Protein AF-0000000080411186 (afdb_homodimer)

Structure (mmCIF, N/CA/C/O backbone):
data_AF-0000000080411186-model_v1
#
loop_
_entity.id
_entity.type
_entity.pdbx_description
1 polymer 'DUF4145 domain-containing protein'
#
loop_
_atom_site.group_PDB
_atom_site.id
_atom_site.type_symbol
_atom_site.label_atom_id
_atom_site.label_alt_id
_atom_site.label_comp_id
_atom_site.label_asym_id
_atom_site.label_entity_id
_atom_site.label_seq_id
_atom_site.pdbx_PDB_ins_code
_atom_site.Cartn_x
_atom_site.Cartn_y
_atom_site.Cartn_z
_atom_site.occupancy
_atom_site.B_iso_or_equiv
_atom_site.auth_seq_id
_atom_site.auth_comp_id
_atom_site.auth_asym_id
_atom_site.auth_atom_id
_atom_site.pdbx_PDB_model_num
ATOM 1 N N . MET A 1 1 ? 17.984 16.688 0.455 1 76.06 1 MET A N 1
ATOM 2 C CA . MET A 1 1 ? 16.859 16.516 -0.463 1 76.06 1 MET A CA 1
ATOM 3 C C . MET A 1 1 ? 17.328 15.875 -1.769 1 76.06 1 MET A C 1
ATOM 5 O O . MET A 1 1 ? 16.578 15.836 -2.742 1 76.06 1 MET A O 1
ATOM 9 N N . LYS A 1 2 ? 18.422 15.312 -1.71 1 75.81 2 LYS A N 1
ATOM 10 C CA . LYS A 1 2 ? 19.062 14.789 -2.916 1 75.81 2 LYS A CA 1
ATOM 11 C C . LYS A 1 2 ? 18.297 13.57 -3.441 1 75.81 2 LYS A C 1
ATOM 13 O O . LYS A 1 2 ? 18.203 13.367 -4.656 1 75.81 2 LYS A O 1
ATOM 18 N N . HIS A 1 3 ? 17.641 12.961 -2.607 1 84.31 3 HIS A N 1
ATOM 19 C CA . HIS A 1 3 ? 17.078 11.688 -3.033 1 84.31 3 HIS A CA 1
ATOM 20 C C . HIS A 1 3 ? 15.555 11.719 -3.029 1 84.31 3 HIS A C 1
ATOM 22 O O . HIS A 1 3 ? 14.906 10.703 -3.264 1 84.31 3 HIS A O 1
ATOM 28 N N . ALA A 1 4 ? 15.094 12.914 -2.812 1 92.44 4 ALA A N 1
ATOM 29 C CA . ALA A 1 4 ? 13.641 13.047 -2.754 1 92.44 4 ALA A CA 1
ATOM 30 C C . ALA A 1 4 ? 13.039 13.172 -4.152 1 92.44 4 ALA A C 1
ATOM 32 O O . ALA A 1 4 ? 13.672 13.734 -5.055 1 92.44 4 ALA A O 1
ATOM 33 N N . LEU A 1 5 ? 11.945 12.672 -4.367 1 96 5 LEU A N 1
ATOM 34 C CA . LEU A 1 5 ? 11.211 12.82 -5.617 1 96 5 LEU A CA 1
ATOM 35 C C . LEU A 1 5 ? 10.836 14.273 -5.867 1 96 5 LEU A C 1
ATOM 37 O O . LEU A 1 5 ? 10.688 15.055 -4.918 1 96 5 LEU A O 1
ATOM 41 N N . PRO A 1 6 ? 10.617 14.617 -7.137 1 95.62 6 PRO A N 1
ATOM 42 C CA . PRO A 1 6 ? 10.273 16 -7.457 1 95.62 6 PRO A CA 1
ATOM 43 C C . PRO A 1 6 ? 9 16.469 -6.762 1 95.62 6 PRO A C 1
ATOM 45 O O . PRO A 1 6 ? 8.938 17.594 -6.254 1 95.62 6 PRO A O 1
ATOM 48 N N . ASP A 1 7 ? 7.953 15.625 -6.711 1 97.88 7 ASP A N 1
ATOM 49 C CA . ASP A 1 7 ? 6.703 15.977 -6.043 1 97.88 7 ASP A CA 1
ATOM 50 C C . ASP A 1 7 ? 6.922 16.203 -4.551 1 97.88 7 ASP A C 1
ATOM 52 O O . ASP A 1 7 ? 6.344 17.125 -3.967 1 97.88 7 ASP A O 1
ATOM 56 N N . THR A 1 8 ? 7.793 15.375 -3.945 1 98.06 8 THR A N 1
ATOM 57 C CA . THR A 1 8 ? 8.094 15.523 -2.525 1 98.06 8 THR A CA 1
ATOM 58 C C . THR A 1 8 ? 8.867 16.812 -2.268 1 98.06 8 THR A C 1
ATOM 60 O O . THR A 1 8 ? 8.617 17.5 -1.281 1 98.06 8 THR A O 1
ATOM 63 N N . ARG A 1 9 ? 9.75 17.141 -3.125 1 97.81 9 ARG A N 1
ATOM 64 C CA . ARG A 1 9 ? 10.508 18.391 -3.012 1 97.81 9 ARG A CA 1
ATOM 65 C C . ARG A 1 9 ? 9.594 19.609 -3.111 1 97.81 9 ARG A C 1
ATOM 67 O O . ARG A 1 9 ? 9.789 20.594 -2.4 1 97.81 9 ARG A O 1
ATOM 74 N N . TRP A 1 10 ? 8.711 19.453 -4.027 1 98.56 10 TRP A N 1
ATOM 75 C CA . TRP A 1 10 ? 7.75 20.547 -4.168 1 98.56 10 TRP A CA 1
ATOM 76 C C . TRP A 1 10 ? 6.992 20.781 -2.863 1 98.56 10 TRP A C 1
ATOM 78 O O . TRP A 1 10 ? 6.852 21.906 -2.41 1 98.56 10 TRP A O 1
ATOM 88 N N . LEU A 1 11 ? 6.527 19.75 -2.189 1 98.75 11 LEU A N 1
ATOM 89 C CA . LEU A 1 11 ? 5.82 19.859 -0.918 1 98.75 11 LEU A CA 1
ATOM 90 C C . LEU A 1 11 ? 6.734 20.406 0.17 1 98.75 11 LEU A C 1
ATOM 92 O O . LEU A 1 11 ? 6.309 21.219 0.991 1 98.75 11 LEU A O 1
ATOM 96 N N . TYR A 1 12 ? 7.918 19.953 0.126 1 98.62 12 TYR A N 1
ATOM 97 C CA . TYR A 1 12 ? 8.93 20.422 1.058 1 98.62 12 TYR A CA 1
ATOM 98 C C . TYR A 1 12 ? 9.07 21.938 0.975 1 98.62 12 TYR A C 1
ATOM 100 O O . TYR A 1 12 ? 9.07 22.625 1.999 1 98.62 12 TYR A O 1
ATOM 108 N N . GLU A 1 13 ? 9.141 22.438 -0.205 1 98.19 13 GLU A N 1
ATOM 109 C CA . GLU A 1 13 ? 9.406 23.859 -0.446 1 98.19 13 GLU A CA 1
ATOM 110 C C . GLU A 1 13 ? 8.156 24.703 -0.242 1 98.19 13 GLU A C 1
ATOM 112 O O . GLU A 1 13 ? 8.227 25.812 0.274 1 98.19 13 GLU A O 1
ATOM 117 N N . GLN A 1 14 ? 7.031 24.125 -0.602 1 98.38 14 GLN A N 1
ATOM 118 C CA . GLN A 1 14 ? 5.84 24.953 -0.703 1 98.38 14 GLN A CA 1
ATOM 119 C C . GLN A 1 14 ? 4.969 24.828 0.542 1 98.38 14 GLN A C 1
ATOM 121 O O . GLN A 1 14 ? 4.227 25.75 0.888 1 98.38 14 GLN A O 1
ATOM 126 N N . LEU A 1 15 ? 5.086 23.719 1.249 1 98.56 15 LEU A N 1
ATOM 127 C CA . LEU A 1 15 ? 4.098 23.438 2.287 1 98.56 15 LEU A CA 1
ATOM 128 C C . LEU A 1 15 ? 4.742 23.469 3.67 1 98.56 15 LEU A C 1
ATOM 130 O O . LEU A 1 15 ? 4.156 24 4.617 1 98.56 15 LEU A O 1
ATOM 134 N N . LEU A 1 16 ? 5.938 22.922 3.824 1 98.44 16 LEU A N 1
ATOM 135 C CA . LEU A 1 16 ? 6.574 22.828 5.137 1 98.44 16 LEU A CA 1
ATOM 136 C C . LEU A 1 16 ? 7.148 24.172 5.555 1 98.44 16 LEU A C 1
ATOM 138 O O . LEU A 1 16 ? 7.711 24.906 4.73 1 98.44 16 LEU A O 1
ATOM 142 N N . ASN A 1 17 ? 6.984 24.469 6.758 1 97.69 17 ASN A N 1
ATOM 143 C CA . ASN A 1 17 ? 7.641 25.656 7.273 1 97.69 17 ASN A CA 1
ATOM 144 C C . ASN A 1 17 ? 9.109 25.391 7.605 1 97.69 17 ASN A C 1
ATOM 146 O O . ASN A 1 17 ? 9.586 24.266 7.453 1 97.69 17 ASN A O 1
ATOM 150 N N . HIS A 1 18 ? 9.766 26.375 8.078 1 96.69 18 HIS A N 1
ATOM 151 C CA . HIS A 1 18 ? 11.203 26.297 8.273 1 96.69 18 HIS A CA 1
ATOM 152 C C . HIS A 1 18 ? 11.562 25.266 9.328 1 96.69 18 HIS A C 1
ATOM 154 O O . HIS A 1 18 ? 12.531 24.516 9.164 1 96.69 18 HIS A O 1
ATOM 160 N N . GLY A 1 19 ? 10.906 25.234 10.445 1 95.81 19 GLY A N 1
ATOM 161 C CA . GLY A 1 19 ? 11.156 24.25 11.477 1 95.81 19 GLY A CA 1
ATOM 162 C C . GLY A 1 19 ? 10.984 22.812 10.992 1 95.81 19 GLY A C 1
ATOM 163 O O . GLY A 1 19 ? 11.797 21.938 11.305 1 95.81 19 GLY A O 1
ATOM 164 N N . GLN A 1 20 ? 9.961 22.641 10.227 1 97.12 20 GLN A N 1
ATOM 165 C CA . GLN A 1 20 ? 9.664 21.328 9.656 1 97.12 20 GLN A CA 1
ATOM 166 C C . GLN A 1 20 ? 10.734 20.922 8.641 1 97.12 20 GLN A C 1
ATOM 168 O O . GLN A 1 20 ? 11.18 19.766 8.641 1 97.12 20 GLN A O 1
ATOM 173 N N . GLN A 1 21 ? 11.133 21.859 7.855 1 97.44 21 GLN A N 1
ATOM 174 C CA . GLN A 1 21 ? 12.203 21.594 6.898 1 97.44 21 GLN A CA 1
ATOM 175 C C . GLN A 1 21 ? 13.492 21.219 7.613 1 97.44 21 GLN A C 1
ATOM 177 O O . GLN A 1 21 ? 14.195 20.297 7.195 1 97.44 21 GLN A O 1
ATOM 182 N N . THR A 1 22 ? 13.789 21.844 8.672 1 95.44 22 THR A N 1
ATOM 183 C CA . THR A 1 22 ? 15 21.562 9.445 1 95.44 22 THR A CA 1
ATOM 184 C C . THR A 1 22 ? 14.977 20.156 10 1 95.44 22 THR A C 1
ATOM 186 O O . THR A 1 22 ? 15.992 19.453 9.992 1 95.44 22 THR A O 1
ATOM 189 N N . ALA A 1 23 ? 13.836 19.781 10.492 1 94.56 23 ALA A N 1
ATOM 190 C CA . ALA A 1 23 ? 13.711 18.438 11.023 1 94.56 23 ALA A CA 1
ATOM 191 C C . ALA A 1 23 ? 14.008 17.391 9.953 1 94.56 23 ALA A C 1
ATOM 193 O O . ALA A 1 23 ? 14.68 16.391 10.219 1 94.56 23 ALA A O 1
ATOM 194 N N . VAL A 1 24 ? 13.484 17.594 8.742 1 95.88 24 VAL A N 1
ATOM 195 C CA . VAL A 1 24 ? 13.703 16.672 7.629 1 95.88 24 VAL A CA 1
ATOM 196 C C . VAL A 1 24 ? 15.18 16.688 7.246 1 95.88 24 VAL A C 1
ATOM 198 O O . VAL A 1 24 ? 15.781 15.617 7.055 1 95.88 24 VAL A O 1
ATOM 201 N N . ASP A 1 25 ? 15.773 17.844 7.191 1 94.69 25 ASP A N 1
ATOM 202 C CA . ASP A 1 25 ? 17.172 18 6.797 1 94.69 25 ASP A CA 1
ATOM 203 C C . ASP A 1 25 ? 18.109 17.344 7.82 1 94.69 25 ASP A C 1
ATOM 205 O O . ASP A 1 25 ? 19.094 16.703 7.449 1 94.69 25 ASP A O 1
ATOM 209 N N . ASP A 1 26 ? 17.828 17.516 9.062 1 92.38 26 ASP A N 1
ATOM 210 C CA . ASP A 1 26 ? 18.641 16.922 10.117 1 92.38 26 ASP A CA 1
ATOM 211 C C . ASP A 1 26 ? 18.609 15.398 10.055 1 92.38 26 ASP A C 1
ATOM 213 O O . ASP A 1 26 ? 19.625 14.742 10.25 1 92.38 26 ASP A O 1
ATOM 217 N N . PHE A 1 27 ? 17.391 14.891 9.82 1 91.94 27 PHE A N 1
ATOM 218 C CA . PHE A 1 27 ? 17.281 13.445 9.664 1 91.94 27 PHE A CA 1
ATOM 219 C C . PHE A 1 27 ? 18.125 12.953 8.5 1 91.94 27 PHE A C 1
ATOM 221 O O . PHE A 1 27 ? 18.875 11.984 8.648 1 91.94 27 PHE A O 1
ATOM 228 N N . ALA A 1 28 ? 18.016 13.609 7.383 1 89.19 28 ALA A N 1
ATOM 229 C CA . ALA A 1 28 ? 18.719 13.195 6.164 1 89.19 28 ALA A CA 1
ATOM 230 C C . ALA A 1 28 ? 20.219 13.266 6.336 1 89.19 28 ALA A C 1
ATOM 232 O O . ALA A 1 28 ? 20.953 12.406 5.836 1 89.19 28 ALA A O 1
ATOM 233 N N . ALA A 1 29 ? 20.656 14.188 7.062 1 86.5 29 ALA A N 1
ATOM 234 C CA . ALA A 1 29 ? 22.094 14.453 7.191 1 86.5 29 ALA A CA 1
ATOM 235 C C . ALA A 1 29 ? 22.719 13.547 8.25 1 86.5 29 ALA A C 1
ATOM 237 O O . ALA A 1 29 ? 23.859 13.094 8.094 1 86.5 29 ALA A O 1
ATOM 238 N N . LYS A 1 30 ? 22.047 13.195 9.25 1 82.19 30 LYS A N 1
ATOM 239 C CA . LYS A 1 30 ? 22.719 12.672 10.43 1 82.19 30 LYS A CA 1
ATOM 240 C C . LYS A 1 30 ? 22.281 11.242 10.734 1 82.19 30 LYS A C 1
ATOM 242 O O . LYS A 1 30 ? 23 10.5 11.406 1 82.19 30 LYS A O 1
ATOM 247 N N . CYS A 1 31 ? 21.109 10.844 10.242 1 80.19 31 CYS A N 1
ATOM 248 C CA . CYS A 1 31 ? 20.547 9.547 10.586 1 80.19 31 CYS A CA 1
ATOM 249 C C . CYS A 1 31 ? 21.453 8.414 10.141 1 80.19 31 CYS A C 1
ATOM 251 O O . CYS A 1 31 ? 21.672 7.449 10.875 1 80.19 31 CYS A O 1
ATOM 253 N N . PRO A 1 32 ? 21.984 8.453 9.016 1 68.88 32 PRO A N 1
ATOM 254 C CA . PRO A 1 32 ? 22.859 7.359 8.578 1 68.88 32 PRO A CA 1
ATOM 255 C C . PRO A 1 32 ? 24.031 7.121 9.523 1 68.88 32 PRO A C 1
ATOM 257 O O . PRO A 1 32 ? 24.531 6 9.617 1 68.88 32 PRO A O 1
ATOM 260 N N . MET A 1 33 ? 24.281 8.086 10.281 1 70.12 33 MET A N 1
ATOM 261 C CA . MET A 1 33 ? 25.484 8.023 11.109 1 70.12 33 MET A CA 1
ATOM 262 C C . MET A 1 33 ? 25.141 7.664 12.547 1 70.12 33 MET A C 1
ATOM 264 O O . MET A 1 33 ? 25.938 7.047 13.25 1 70.12 33 MET A O 1
ATOM 268 N N . HIS A 1 34 ? 24.125 8.016 13.016 1 73.25 34 HIS A N 1
ATOM 269 C CA . HIS A 1 34 ? 23.906 7.996 14.461 1 73.25 34 HIS A CA 1
ATOM 270 C C . HIS A 1 34 ? 22.672 7.164 14.82 1 73.25 34 HIS A C 1
ATOM 272 O O . HIS A 1 34 ? 22.391 6.949 16 1 73.25 34 HIS A O 1
ATOM 278 N N . GLY A 1 35 ? 22.094 6.66 13.969 1 81.94 35 GLY A N 1
ATOM 279 C CA . GLY A 1 35 ? 20.812 6.02 14.273 1 81.94 35 GLY A CA 1
ATOM 280 C C . GLY A 1 35 ? 19.641 6.961 14.156 1 81.94 35 GLY A C 1
ATOM 281 O O . GLY A 1 35 ? 19.797 8.18 14.258 1 81.94 35 GLY A O 1
ATOM 282 N N . GLN A 1 36 ? 18.453 6.543 14.094 1 88.25 36 GLN A N 1
ATOM 283 C CA . GLN A 1 36 ? 17.359 7.418 13.695 1 88.25 36 GLN A CA 1
ATOM 284 C C . GLN A 1 36 ? 16.547 7.871 14.906 1 88.25 36 GLN A C 1
ATOM 286 O O . GLN A 1 36 ? 15.773 8.828 14.82 1 88.25 36 GLN A O 1
ATOM 291 N N . ALA A 1 37 ? 16.766 7.344 16.078 1 88.38 37 ALA A N 1
ATOM 292 C CA . ALA A 1 37 ? 15.875 7.562 17.219 1 88.38 37 ALA A CA 1
ATOM 293 C C . ALA A 1 37 ? 15.812 9.039 17.594 1 88.38 37 ALA A C 1
ATOM 295 O O . ALA A 1 37 ? 14.727 9.594 17.781 1 88.38 37 ALA A O 1
ATOM 296 N N . GLU A 1 38 ? 16.953 9.664 17.719 1 88.19 38 GLU A N 1
ATOM 297 C CA . GLU A 1 38 ? 17 11.07 18.094 1 88.19 38 GLU A CA 1
ATOM 298 C C . GLU A 1 38 ? 16.297 11.945 17.078 1 88.19 38 GLU A C 1
ATOM 300 O O . GLU A 1 38 ? 15.625 12.922 17.438 1 88.19 38 GLU A O 1
ATOM 305 N N . PHE A 1 39 ? 16.391 11.586 15.828 1 90.25 39 PHE A N 1
ATOM 306 C CA . PHE A 1 39 ? 15.828 12.398 14.766 1 90.25 39 PHE A CA 1
ATOM 307 C C . PHE A 1 39 ? 14.32 12.188 14.656 1 90.25 39 PHE A C 1
ATOM 309 O O . PHE A 1 39 ? 13.578 13.117 14.352 1 90.25 39 PHE A O 1
ATOM 316 N N . VAL A 1 40 ? 13.93 11.023 15 1 92.88 40 VAL A N 1
ATOM 317 C CA . VAL A 1 40 ? 12.492 10.758 15.023 1 92.88 40 VAL A CA 1
ATOM 318 C C . VAL A 1 40 ? 11.852 11.508 16.188 1 92.88 40 VAL A C 1
ATOM 320 O O . VAL A 1 40 ? 10.727 12.008 16.062 1 92.88 40 VAL A O 1
ATOM 323 N N . ALA A 1 41 ? 12.57 11.641 17.266 1 92.62 41 ALA A N 1
ATOM 324 C CA . ALA A 1 41 ? 12.07 12.43 18.406 1 92.62 41 ALA A CA 1
ATOM 325 C C . ALA A 1 41 ? 11.852 13.883 18 1 92.62 41 ALA A C 1
ATOM 327 O O . ALA A 1 41 ? 10.859 14.5 18.391 1 92.62 41 ALA A O 1
ATOM 328 N N . GLN A 1 42 ? 12.758 14.406 17.281 1 93.12 42 GLN A N 1
ATOM 329 C CA . GLN A 1 42 ? 12.617 15.773 16.781 1 93.12 42 GLN A CA 1
ATOM 330 C C . GLN A 1 42 ? 11.422 15.898 15.852 1 93.12 42 GLN A C 1
ATOM 332 O O . GLN A 1 42 ? 10.719 16.906 15.867 1 93.12 42 GLN A O 1
ATOM 337 N N . LEU A 1 43 ? 11.203 14.883 15.039 1 95.62 43 LEU A N 1
ATOM 338 C CA . LEU A 1 43 ? 10.055 14.859 14.141 1 95.62 43 LEU A CA 1
ATOM 339 C C . LEU A 1 43 ? 8.75 14.922 14.93 1 95.62 43 LEU A C 1
ATOM 341 O O . LEU A 1 43 ? 7.797 15.578 14.508 1 95.62 43 LEU A O 1
ATOM 345 N N . TRP A 1 44 ? 8.727 14.234 16.062 1 96.94 44 TRP A N 1
ATOM 346 C CA . TRP A 1 44 ? 7.504 14.211 16.859 1 96.94 44 TRP A CA 1
ATOM 347 C C . TRP A 1 44 ? 7.23 15.57 17.484 1 96.94 44 TRP A C 1
ATOM 349 O O . TRP A 1 44 ? 6.078 15.984 17.594 1 96.94 44 TRP A O 1
ATOM 359 N N . GLU A 1 45 ? 8.273 16.297 17.844 1 96.69 45 GLU A N 1
ATOM 360 C CA . GLU A 1 45 ? 8.102 17.656 18.328 1 96.69 45 GLU A CA 1
ATOM 361 C C . GLU A 1 45 ? 7.496 18.547 17.25 1 96.69 45 GLU A C 1
ATOM 363 O O . GLU A 1 45 ? 6.578 19.328 17.531 1 96.69 45 GLU A O 1
ATOM 368 N N . THR A 1 46 ? 8.023 18.391 16.062 1 97.12 46 THR A N 1
ATOM 369 C CA . THR A 1 46 ? 7.52 19.141 14.922 1 97.12 46 THR A CA 1
ATOM 370 C C . THR A 1 46 ? 6.074 18.75 14.625 1 97.12 46 THR A C 1
ATOM 372 O O . THR A 1 46 ? 5.254 19.609 14.273 1 97.12 46 THR A O 1
ATOM 375 N N . ASP A 1 47 ? 5.797 17.484 14.703 1 97.88 47 ASP A N 1
ATOM 376 C CA . ASP A 1 47 ? 4.445 16.969 14.5 1 97.88 47 ASP A CA 1
ATOM 377 C C . ASP A 1 47 ? 3.479 17.562 15.523 1 97.88 47 ASP A C 1
ATOM 379 O O . ASP A 1 47 ? 2.357 17.953 15.18 1 97.88 47 ASP A O 1
ATOM 383 N N . ALA A 1 48 ? 3.887 17.719 16.734 1 97.75 48 ALA A N 1
ATOM 384 C CA . ALA A 1 48 ? 3.061 18.25 17.812 1 97.75 48 ALA A CA 1
ATOM 385 C C . ALA A 1 48 ? 2.699 19.719 17.547 1 97.75 48 ALA A C 1
ATOM 387 O O . ALA A 1 48 ? 1.596 20.156 17.875 1 97.75 48 ALA A O 1
ATOM 388 N N . GLU A 1 49 ? 3.572 20.391 16.953 1 97.62 49 GLU A N 1
ATOM 389 C CA . GLU A 1 49 ? 3.367 21.797 16.672 1 97.62 49 GLU A CA 1
ATOM 390 C C . GLU A 1 49 ? 2.266 22.016 15.641 1 97.62 49 GLU A C 1
ATOM 392 O O . GLU A 1 49 ? 1.663 23.078 15.578 1 97.62 49 GLU A O 1
ATOM 397 N N . ILE A 1 50 ? 2.029 21.016 14.797 1 97.31 50 ILE A N 1
ATOM 398 C CA . ILE A 1 50 ? 0.979 21.109 13.789 1 97.31 50 ILE A CA 1
ATOM 399 C C . ILE A 1 50 ? -0.386 21.172 14.469 1 97.31 50 ILE A C 1
ATOM 401 O O . ILE A 1 50 ? -1.297 21.859 13.992 1 97.31 50 ILE A O 1
ATOM 405 N N . GLY A 1 51 ? -0.498 20.531 15.57 1 96.25 51 GLY A N 1
ATOM 406 C CA . GLY A 1 51 ? -1.76 20.484 16.297 1 96.25 51 GLY A CA 1
ATOM 407 C C . GLY A 1 51 ? -2.605 19.266 15.938 1 96.25 51 GLY A C 1
ATOM 408 O O . GLY A 1 51 ? -2.234 18.484 15.07 1 96.25 51 GLY A O 1
ATOM 409 N N . GLY A 1 52 ? -3.68 19.062 16.703 1 96.31 52 GLY A N 1
ATOM 410 C CA . GLY A 1 52 ? -4.562 17.922 16.453 1 96.31 52 GLY A CA 1
ATOM 411 C C . GLY A 1 52 ? -3.932 16.594 16.812 1 96.31 52 GLY A C 1
ATOM 412 O O . GLY A 1 52 ? -2.959 16.547 17.562 1 96.31 52 GLY A O 1
ATOM 413 N N . ILE A 1 53 ? -4.512 15.57 16.297 1 96.56 53 ILE A N 1
ATOM 414 C CA . ILE A 1 53 ? -4.023 14.219 16.594 1 96.56 53 ILE A CA 1
ATOM 415 C C . ILE A 1 53 ? -3.027 13.789 15.516 1 96.56 53 ILE A C 1
ATOM 417 O O . ILE A 1 53 ? -3.348 13.805 14.32 1 96.56 53 ILE A O 1
ATOM 421 N N . GLY A 1 54 ? -1.857 13.547 15.898 1 97.06 54 GLY A N 1
ATOM 422 C CA . GLY A 1 54 ? -0.811 13.039 15.023 1 97.06 54 GLY A CA 1
ATOM 423 C C . GLY A 1 54 ? -0.031 11.891 15.633 1 97.06 54 GLY A C 1
ATOM 424 O O . GLY A 1 54 ? -0.398 11.375 16.688 1 97.06 54 GLY A O 1
ATOM 425 N N . GLY A 1 55 ? 0.945 11.438 14.93 1 96.94 55 GLY A N 1
ATOM 426 C CA . GLY A 1 55 ? 1.756 10.32 15.391 1 96.94 55 GLY A CA 1
ATOM 427 C C . GLY A 1 55 ? 2.396 10.57 16.734 1 96.94 55 GLY A C 1
ATOM 428 O O . GLY A 1 55 ? 2.637 9.625 17.5 1 96.94 55 GLY A O 1
ATOM 429 N N . TYR A 1 56 ? 2.621 11.805 17.031 1 96.81 56 TYR A N 1
ATOM 430 C CA . TYR A 1 56 ? 3.289 12.156 18.281 1 96.81 56 TYR A CA 1
ATOM 431 C C . TYR A 1 56 ? 2.455 11.742 19.484 1 96.81 56 TYR A C 1
ATOM 433 O O . TYR A 1 56 ? 2.998 11.469 20.562 1 96.81 56 TYR A O 1
ATOM 441 N N . LEU A 1 57 ? 1.154 11.633 19.328 1 96.12 57 LEU A N 1
ATOM 442 C CA . LEU A 1 57 ? 0.245 11.328 20.422 1 96.12 57 LEU A CA 1
ATOM 443 C C . LEU A 1 57 ? -0.132 9.852 20.422 1 96.12 57 LEU A C 1
ATOM 445 O O . LEU A 1 57 ? -0.783 9.375 21.359 1 96.12 57 LEU A O 1
ATOM 449 N N . LEU A 1 58 ? 0.233 9.164 19.391 1 95.94 58 LEU A N 1
ATOM 450 C CA . LEU A 1 58 ? -0.284 7.816 19.203 1 95.94 58 LEU A CA 1
ATOM 451 C C . LEU A 1 58 ? 0.742 6.777 19.641 1 95.94 58 LEU A C 1
ATOM 453 O O . LEU A 1 58 ? 1.943 6.953 19.422 1 95.94 58 LEU A O 1
ATOM 457 N N . PRO A 1 59 ? 0.229 5.648 20.25 1 94.19 59 PRO A N 1
ATOM 458 C CA . PRO A 1 59 ? 1.162 4.547 20.516 1 94.19 59 PRO A CA 1
ATOM 459 C C . PRO A 1 59 ? 1.819 4.023 19.234 1 94.19 59 PRO A C 1
ATOM 461 O O . PRO A 1 59 ? 1.162 3.91 18.203 1 94.19 59 PRO A O 1
ATOM 464 N N . LYS A 1 60 ? 3.09 3.707 19.312 1 93.19 60 LYS A N 1
ATOM 465 C CA . LYS A 1 60 ? 3.84 3.271 18.141 1 93.19 60 LYS A CA 1
ATOM 466 C C . LYS A 1 60 ? 3.648 1.78 17.891 1 93.19 60 LYS A C 1
ATOM 468 O O . LYS A 1 60 ? 3.873 1.3 16.781 1 93.19 60 LYS A O 1
ATOM 473 N N . ASN A 1 61 ? 3.256 1.086 18.938 1 87.62 61 ASN A N 1
ATOM 474 C CA . ASN A 1 61 ? 2.869 -0.311 18.766 1 87.62 61 ASN A CA 1
ATOM 475 C C . ASN A 1 61 ? 1.422 -0.441 18.297 1 87.62 61 ASN A C 1
ATOM 477 O O . ASN A 1 61 ? 0.494 -0.116 19.047 1 87.62 61 ASN A O 1
ATOM 481 N N . PRO A 1 62 ? 1.219 -0.936 17.125 1 83.62 62 PRO A N 1
ATOM 482 C CA . PRO A 1 62 ? -0.128 -0.959 16.562 1 83.62 62 PRO A CA 1
ATOM 483 C C . PRO A 1 62 ? -1.089 -1.85 17.344 1 83.62 62 PRO A C 1
ATOM 485 O O . PRO A 1 62 ? -2.309 -1.729 17.188 1 83.62 62 PRO A O 1
ATOM 488 N N . ILE A 1 63 ? -0.579 -2.715 18.094 1 81.31 63 ILE A N 1
ATOM 489 C CA . ILE A 1 63 ? -1.443 -3.57 18.906 1 81.31 63 ILE A CA 1
ATOM 490 C C . ILE A 1 63 ? -2.209 -2.721 19.922 1 81.31 63 ILE A C 1
ATOM 492 O O . ILE A 1 63 ? -3.357 -3.023 20.25 1 81.31 63 ILE A O 1
ATOM 496 N N . GLN A 1 64 ? -1.572 -1.611 20.375 1 86.25 64 GLN A N 1
ATOM 497 C CA . GLN A 1 64 ? -2.244 -0.644 21.234 1 86.25 64 GLN A CA 1
ATOM 498 C C . GLN A 1 64 ? -3.084 0.331 20.406 1 86.25 64 GLN A C 1
ATOM 500 O O . GLN A 1 64 ? -2.574 1.341 19.922 1 86.25 64 GLN A O 1
ATOM 505 N N . ASN A 1 65 ? -4.32 0.077 20.312 1 82.56 65 ASN A N 1
ATOM 506 C CA . ASN A 1 65 ? -5.223 0.849 19.453 1 82.56 65 ASN A CA 1
ATOM 507 C C . ASN A 1 65 ? -6.121 1.767 20.281 1 82.56 65 ASN A C 1
ATOM 509 O O . ASN A 1 65 ? -7.098 1.312 20.875 1 82.56 65 ASN A O 1
ATOM 513 N N . PRO A 1 66 ? -5.84 3.037 20.234 1 85.94 66 PRO A N 1
ATOM 514 C CA . PRO A 1 66 ? -6.66 3.961 21.031 1 85.94 66 PRO A CA 1
ATOM 515 C C . PRO A 1 66 ? -8.008 4.258 20.375 1 85.94 66 PRO A C 1
ATOM 517 O O . PRO A 1 66 ? -8.883 4.859 21 1 85.94 66 PRO A O 1
ATOM 520 N N . PHE A 1 67 ? -8.164 3.766 19.094 1 86.75 67 PHE A N 1
ATOM 521 C CA . PHE A 1 67 ? -9.398 4.027 18.359 1 86.75 67 PHE A CA 1
ATOM 522 C C . PHE A 1 67 ? -10.062 2.723 17.938 1 86.75 67 PHE A C 1
ATOM 524 O O . PHE A 1 67 ? -9.953 2.318 16.781 1 86.75 67 PHE A O 1
ATOM 531 N N . PRO A 1 68 ? -10.781 2.156 18.812 1 78.5 68 PRO A N 1
ATOM 532 C CA . PRO A 1 68 ? -11.312 0.828 18.5 1 78.5 68 PRO A CA 1
ATOM 533 C C . PRO A 1 68 ? -12.359 0.854 17.391 1 78.5 68 PRO A C 1
ATOM 535 O O . PRO A 1 68 ? -12.625 -0.172 16.75 1 78.5 68 PRO A O 1
ATOM 538 N N . GLY A 1 69 ? -12.984 2.082 17.125 1 80.19 69 GLY A N 1
ATOM 539 C CA . GLY A 1 69 ? -13.961 2.16 16.047 1 80.19 69 GLY A CA 1
ATOM 540 C C . GLY A 1 69 ? -14.391 3.58 15.734 1 80.19 69 GLY A C 1
ATOM 541 O O . GLY A 1 69 ? -13.797 4.539 16.234 1 80.19 69 GLY A O 1
ATOM 542 N N . GLY A 1 70 ? -15.289 3.646 14.617 1 83.31 70 GLY A N 1
ATOM 543 C CA . GLY A 1 70 ? -15.883 4.934 14.289 1 83.31 70 GLY A CA 1
ATOM 544 C C . GLY A 1 70 ? -15.008 5.781 13.383 1 83.31 70 GLY A C 1
ATOM 545 O O . GLY A 1 70 ? -14.078 5.273 12.758 1 83.31 70 GLY A O 1
ATOM 546 N N . MET A 1 71 ? -15.344 7.023 13.266 1 87.25 71 MET A N 1
ATOM 547 C CA . MET A 1 71 ? -14.695 7.977 12.367 1 87.25 71 MET A CA 1
ATOM 548 C C . MET A 1 71 ? -13.25 8.211 12.766 1 87.25 71 MET A C 1
ATOM 550 O O . MET A 1 71 ? -12.367 8.328 11.914 1 87.25 71 MET A O 1
ATOM 554 N N . GLU A 1 72 ? -12.992 8.242 14.078 1 90.62 72 GLU A N 1
ATOM 555 C CA . GLU A 1 72 ? -11.641 8.516 14.57 1 90.62 72 GLU A CA 1
ATOM 556 C C . GLU A 1 72 ? -10.672 7.414 14.148 1 90.62 72 GLU A C 1
ATOM 558 O O . GLU A 1 72 ? -9.508 7.688 13.852 1 90.62 72 GLU A O 1
ATOM 563 N N . ARG A 1 73 ? -11.156 6.211 14.141 1 90.19 73 ARG A N 1
ATOM 564 C CA . ARG A 1 73 ? -10.312 5.102 13.711 1 90.19 73 ARG A CA 1
ATOM 565 C C . ARG A 1 73 ? -9.883 5.273 12.258 1 90.19 73 ARG A C 1
ATOM 567 O O . ARG A 1 73 ? -8.711 5.109 11.922 1 90.19 73 ARG A O 1
ATOM 574 N N . THR A 1 74 ? -10.875 5.629 11.438 1 90.44 74 THR A N 1
ATOM 575 C CA . THR A 1 74 ? -10.609 5.809 10.016 1 90.44 74 THR A CA 1
ATOM 576 C C . THR A 1 74 ? -9.648 6.973 9.789 1 90.44 74 THR A C 1
ATOM 578 O O . THR A 1 74 ? -8.797 6.922 8.891 1 90.44 74 THR A O 1
ATOM 581 N N . LEU A 1 75 ? -9.727 7.945 10.617 1 94.19 75 LEU A N 1
ATOM 582 C CA . LEU A 1 75 ? -8.945 9.164 10.453 1 94.19 75 LEU A CA 1
ATOM 583 C C . LEU A 1 75 ? -7.523 8.977 10.961 1 94.19 75 LEU A C 1
ATOM 585 O O . LEU A 1 75 ? -6.57 9.469 10.352 1 94.19 75 LEU A O 1
ATOM 589 N N . TYR A 1 76 ? -7.391 8.203 12.109 1 94.62 76 TYR A N 1
ATOM 590 C CA . TYR A 1 76 ? -6.129 8.383 12.828 1 94.62 76 TYR A CA 1
ATOM 591 C C . TYR A 1 76 ? -5.363 7.07 12.914 1 94.62 76 TYR A C 1
ATOM 593 O O . TYR A 1 76 ? -4.164 7.062 13.195 1 94.62 76 TYR A O 1
ATOM 601 N N . ARG A 1 77 ? -6.02 5.949 12.664 1 93.44 77 ARG A N 1
ATOM 602 C CA . ARG A 1 77 ? -5.309 4.676 12.672 1 93.44 77 ARG A CA 1
ATOM 603 C C . ARG A 1 77 ? -4.211 4.656 11.609 1 93.44 77 ARG A C 1
ATOM 605 O O . ARG A 1 77 ? -3.115 4.145 11.852 1 93.44 77 ARG A O 1
ATOM 612 N N . PRO A 1 78 ? -4.488 5.203 10.398 1 95.44 78 PRO A N 1
ATOM 613 C CA . PRO A 1 78 ? -3.396 5.27 9.422 1 95.44 78 PRO A CA 1
ATOM 614 C C . PRO A 1 78 ? -2.18 6.027 9.953 1 95.44 78 PRO A C 1
ATOM 616 O O . PRO A 1 78 ? -1.041 5.641 9.68 1 95.44 78 PRO A O 1
ATOM 619 N N . LEU A 1 79 ? -2.41 7.066 10.703 1 96.81 79 LEU A N 1
ATOM 620 C CA . LEU A 1 79 ? -1.301 7.828 11.266 1 96.81 79 LEU A CA 1
ATOM 621 C C . LEU A 1 79 ? -0.54 7 12.297 1 96.81 79 LEU A C 1
ATOM 623 O O . LEU A 1 79 ? 0.679 7.137 12.43 1 96.81 79 LEU A O 1
ATOM 627 N N . GLN A 1 80 ? -1.248 6.168 13.031 1 94.75 80 GLN A N 1
ATOM 628 C CA . GLN A 1 80 ? -0.565 5.281 13.969 1 94.75 80 GLN A CA 1
ATOM 629 C C . GLN A 1 80 ? 0.363 4.316 13.234 1 94.75 80 GLN A C 1
ATOM 631 O O . GLN A 1 80 ? 1.485 4.07 13.68 1 94.75 80 GLN A O 1
ATOM 636 N N . TYR A 1 81 ? -0.128 3.791 12.156 1 94.44 81 TYR A N 1
ATOM 637 C CA . TYR A 1 81 ? 0.697 2.875 11.375 1 94.44 81 TYR A CA 1
ATOM 638 C C . TYR A 1 81 ? 1.906 3.596 10.789 1 94.44 81 TYR A C 1
ATOM 640 O O . TYR A 1 81 ? 3.014 3.055 10.789 1 94.44 81 TYR A O 1
ATOM 648 N N . ALA A 1 82 ? 1.698 4.762 10.312 1 97.12 82 ALA A N 1
ATOM 649 C CA . ALA A 1 82 ? 2.822 5.555 9.82 1 97.12 82 ALA A CA 1
ATOM 650 C C . ALA A 1 82 ? 3.844 5.809 10.922 1 97.12 82 ALA A C 1
ATOM 652 O O . ALA A 1 82 ? 5.051 5.699 10.703 1 97.12 82 ALA A O 1
ATOM 653 N N . ALA A 1 83 ? 3.309 6.141 12.094 1 97.06 83 ALA A N 1
ATOM 654 C CA . ALA A 1 83 ? 4.172 6.402 13.242 1 97.06 83 ALA A CA 1
ATOM 655 C C . ALA A 1 83 ? 4.973 5.16 13.625 1 97.06 83 ALA A C 1
ATOM 657 O O . ALA A 1 83 ? 6.148 5.254 13.984 1 97.06 83 ALA A O 1
ATOM 658 N N . SER A 1 84 ? 4.316 4.055 13.562 1 94.69 84 SER A N 1
ATOM 659 C CA . SER A 1 84 ? 4.984 2.791 13.852 1 94.69 84 SER A CA 1
ATOM 660 C C . SER A 1 84 ? 6.148 2.551 12.898 1 94.69 84 SER A C 1
ATOM 662 O O . SER A 1 84 ? 7.238 2.156 13.32 1 94.69 84 SER A O 1
ATOM 664 N N . GLU A 1 85 ? 5.949 2.803 11.633 1 95.38 85 GLU A N 1
ATOM 665 C CA . GLU A 1 85 ? 6.988 2.619 10.625 1 95.38 85 GLU A CA 1
ATOM 666 C C . GLU A 1 85 ? 8.109 3.645 10.789 1 95.38 85 GLU A C 1
ATOM 668 O O . GLU A 1 85 ? 9.281 3.336 10.562 1 95.38 85 GLU A O 1
ATOM 673 N N . LEU A 1 86 ? 7.75 4.832 11.18 1 96.38 86 LEU A N 1
ATOM 674 C CA . LEU A 1 86 ? 8.734 5.883 11.406 1 96.38 86 LEU A CA 1
ATOM 675 C C . LEU A 1 86 ? 9.68 5.504 12.547 1 96.38 86 LEU A C 1
ATOM 677 O O . LEU A 1 86 ? 10.883 5.77 12.484 1 96.38 86 LEU A O 1
ATOM 681 N N . GLU A 1 87 ? 9.164 4.863 13.539 1 94.38 87 GLU A N 1
ATOM 682 C CA . GLU A 1 87 ? 9.945 4.48 14.703 1 94.38 87 GLU A CA 1
ATOM 683 C C . GLU A 1 87 ? 10.789 3.24 14.422 1 94.38 87 GLU A C 1
ATOM 685 O O . GLU A 1 87 ? 11.867 3.072 14.992 1 94.38 87 GLU A O 1
ATOM 690 N N . ARG A 1 88 ? 10.289 2.416 13.625 1 91.62 88 ARG A N 1
ATOM 691 C CA . ARG A 1 88 ? 10.953 1.145 13.359 1 91.62 88 ARG A CA 1
ATOM 692 C C . ARG A 1 88 ? 12.148 1.335 12.422 1 91.62 88 ARG A C 1
ATOM 694 O O . ARG A 1 88 ? 13.289 1.104 12.82 1 91.62 88 ARG A O 1
ATOM 701 N N . ASP A 1 89 ? 11.945 1.71 11.227 1 91.38 89 ASP A N 1
ATOM 702 C CA . ASP A 1 89 ? 12.953 1.935 10.188 1 91.38 89 ASP A CA 1
ATOM 703 C C . ASP A 1 89 ? 12.391 2.785 9.055 1 91.38 89 ASP A C 1
ATOM 705 O O . ASP A 1 89 ? 11.781 2.258 8.125 1 91.38 89 ASP A O 1
ATOM 709 N N . VAL A 1 90 ? 12.766 4.027 9.078 1 93.56 90 VAL A N 1
ATOM 710 C CA . VAL A 1 90 ? 12.156 4.984 8.156 1 93.56 90 VAL A CA 1
ATOM 711 C C . VAL A 1 90 ? 12.5 4.609 6.719 1 93.56 90 VAL A C 1
ATOM 713 O O . VAL A 1 90 ? 11.641 4.645 5.836 1 93.56 90 VAL A O 1
ATOM 716 N N . ALA A 1 91 ? 13.727 4.281 6.5 1 89.69 91 ALA A N 1
ATOM 717 C CA . ALA A 1 91 ? 14.172 3.98 5.145 1 89.69 91 ALA A CA 1
ATOM 718 C C . ALA A 1 91 ? 13.469 2.744 4.594 1 89.69 91 ALA A C 1
ATOM 720 O O . ALA A 1 91 ? 13 2.746 3.453 1 89.69 91 ALA A O 1
ATOM 721 N N . HIS A 1 92 ? 13.344 1.765 5.406 1 88.69 92 HIS A N 1
ATOM 722 C CA . HIS A 1 92 ? 12.688 0.531 4.984 1 88.69 92 HIS A CA 1
ATOM 723 C C . HIS A 1 92 ? 11.18 0.729 4.84 1 88.69 92 HIS A C 1
ATOM 725 O O . HIS A 1 92 ? 10.562 0.164 3.938 1 88.69 92 HIS A O 1
ATOM 731 N N . GLY A 1 93 ? 10.633 1.515 5.703 1 92.81 93 GLY A N 1
ATOM 732 C CA . GLY A 1 93 ? 9.188 1.704 5.734 1 92.81 93 GLY A CA 1
ATOM 733 C C . GLY A 1 93 ? 8.727 2.895 4.914 1 92.81 93 GLY A C 1
ATOM 734 O O . GLY A 1 93 ? 7.566 3.301 5 1 92.81 93 GLY A O 1
ATOM 735 N N . ALA A 1 94 ? 9.609 3.451 4.094 1 95.06 94 ALA A N 1
ATOM 736 C CA . ALA A 1 94 ? 9.32 4.719 3.432 1 95.06 94 ALA A CA 1
ATOM 737 C C . ALA A 1 94 ? 8.031 4.633 2.617 1 95.06 94 ALA A C 1
ATOM 739 O O . ALA A 1 94 ? 7.156 5.488 2.736 1 95.06 94 ALA A O 1
ATOM 740 N N . ARG A 1 95 ? 7.895 3.619 1.859 1 95.19 95 ARG A N 1
ATOM 741 C CA . ARG A 1 95 ? 6.703 3.447 1.037 1 95.19 95 ARG A CA 1
ATOM 742 C C . ARG A 1 95 ? 5.453 3.336 1.904 1 95.19 95 ARG A C 1
ATOM 744 O O . ARG A 1 95 ? 4.41 3.902 1.574 1 95.19 95 ARG A O 1
ATOM 751 N N . TYR A 1 96 ? 5.59 2.664 2.994 1 95.38 96 TYR A N 1
ATOM 752 C CA . TYR A 1 96 ? 4.453 2.434 3.879 1 95.38 96 TYR A CA 1
ATOM 753 C C . TYR A 1 96 ? 4.031 3.725 4.574 1 95.38 96 TYR A C 1
ATOM 755 O O . TYR A 1 96 ? 2.84 3.986 4.738 1 95.38 96 TYR A O 1
ATOM 763 N N . ILE A 1 97 ? 5.004 4.426 4.914 1 97.75 97 ILE A N 1
ATOM 764 C CA . ILE A 1 97 ? 4.738 5.707 5.559 1 97.75 97 ILE A CA 1
ATOM 765 C C . ILE A 1 97 ? 3.965 6.613 4.602 1 97.75 97 ILE A C 1
ATOM 767 O O . ILE A 1 97 ? 2.953 7.207 4.98 1 97.75 97 ILE A O 1
ATOM 771 N N . VAL A 1 98 ? 4.43 6.672 3.352 1 98.5 98 VAL A N 1
ATOM 772 C CA . VAL A 1 98 ? 3.738 7.469 2.342 1 98.5 98 VAL A CA 1
ATOM 773 C C . VAL A 1 98 ? 2.314 6.953 2.16 1 98.5 98 VAL A C 1
ATOM 775 O O . VAL A 1 98 ? 1.367 7.738 2.074 1 98.5 98 VAL A O 1
ATOM 778 N N . GLN A 1 99 ? 2.156 5.707 2.115 1 97.62 99 GLN A N 1
ATOM 779 C CA . GLN A 1 99 ? 0.851 5.094 1.898 1 97.62 99 GLN A CA 1
ATOM 780 C C . GLN A 1 99 ? -0.099 5.398 3.053 1 97.62 99 GLN A C 1
ATOM 782 O O . GLN A 1 99 ? -1.242 5.805 2.832 1 97.62 99 GLN A O 1
ATOM 787 N N . TYR A 1 100 ? 0.366 5.207 4.27 1 97.56 100 TYR A N 1
ATOM 788 C CA . TYR A 1 100 ? -0.486 5.445 5.43 1 97.56 100 TYR A CA 1
ATOM 789 C C . TYR A 1 100 ? -0.833 6.922 5.559 1 97.56 100 TYR A C 1
ATOM 791 O O . TYR A 1 100 ? -1.952 7.273 5.938 1 97.56 100 TYR A O 1
ATOM 799 N N . ALA A 1 101 ? 0.116 7.766 5.262 1 98.56 101 ALA A N 1
ATOM 800 C CA . ALA A 1 101 ? -0.169 9.195 5.223 1 98.56 101 ALA A CA 1
ATOM 801 C C . ALA A 1 101 ? -1.269 9.508 4.215 1 98.56 101 ALA A C 1
ATOM 803 O O . ALA A 1 101 ? -2.166 10.312 4.492 1 98.56 101 ALA A O 1
ATOM 804 N N . GLY A 1 102 ? -1.177 8.844 3.082 1 98.5 102 GLY A N 1
ATOM 805 C CA . GLY A 1 102 ? -2.195 9.008 2.057 1 98.5 102 GLY A CA 1
ATOM 806 C C . GLY A 1 102 ? -3.557 8.492 2.48 1 98.5 102 GLY A C 1
ATOM 807 O O . GLY A 1 102 ? -4.582 9.094 2.156 1 98.5 102 GLY A O 1
ATOM 808 N N . MET A 1 103 ? -3.592 7.43 3.203 1 96.88 103 MET A N 1
ATOM 809 C CA . MET A 1 103 ? -4.848 6.883 3.707 1 96.88 103 MET A CA 1
ATOM 810 C C . MET A 1 103 ? -5.504 7.84 4.691 1 96.88 103 MET A C 1
ATOM 812 O O . MET A 1 103 ? -6.73 7.953 4.734 1 96.88 103 MET A O 1
ATOM 816 N N . HIS A 1 104 ? -4.715 8.461 5.52 1 97.62 104 HIS A N 1
ATOM 817 C CA . HIS A 1 104 ? -5.234 9.5 6.402 1 97.62 104 HIS A CA 1
ATOM 818 C C . HIS A 1 104 ? -5.898 10.617 5.609 1 97.62 104 HIS A C 1
ATOM 820 O O . HIS A 1 104 ? -7.035 11 5.898 1 97.62 104 HIS A O 1
ATOM 826 N N . LEU A 1 105 ? -5.219 11.078 4.547 1 98.38 105 LEU A N 1
ATOM 827 C CA . LEU A 1 105 ? -5.762 12.172 3.75 1 98.38 105 LEU A CA 1
ATOM 828 C C . LEU A 1 105 ? -7.027 11.734 3.016 1 98.38 105 LEU A C 1
ATOM 830 O O . LEU A 1 105 ? -7.949 12.531 2.828 1 98.38 105 LEU A O 1
ATOM 834 N N . GLU A 1 106 ? -6.992 10.5 2.582 1 97.12 106 GLU A N 1
ATOM 835 C CA . GLU A 1 106 ? -8.188 9.961 1.938 1 97.12 106 GLU A CA 1
ATOM 836 C C . GLU A 1 106 ? -9.391 10 2.879 1 97.12 106 GLU A C 1
ATOM 838 O O . GLU A 1 106 ? -10.477 10.414 2.482 1 97.12 106 GLU A O 1
ATOM 843 N N . ALA A 1 107 ? -9.203 9.602 4.09 1 95.38 107 ALA A N 1
ATOM 844 C CA . ALA A 1 107 ? -10.258 9.633 5.094 1 95.38 107 ALA A CA 1
ATOM 845 C C . ALA A 1 107 ? -10.688 11.062 5.402 1 95.38 107 ALA A C 1
ATOM 847 O O . ALA A 1 107 ? -11.883 11.352 5.52 1 95.38 107 ALA A O 1
ATOM 848 N N . VAL A 1 108 ? -9.75 11.969 5.504 1 96.94 108 VAL A N 1
ATOM 849 C CA . VAL A 1 108 ? -10.008 13.367 5.84 1 96.94 108 VAL A CA 1
ATOM 850 C C . VAL A 1 108 ? -10.828 14.023 4.73 1 96.94 108 VAL A C 1
ATOM 852 O O . VAL A 1 108 ? -11.812 14.719 5.004 1 96.94 108 VAL A O 1
ATOM 855 N N . THR A 1 109 ? -10.406 13.797 3.5 1 96.88 109 THR A N 1
ATOM 856 C CA . THR A 1 109 ? -11.094 14.43 2.385 1 96.88 109 THR A CA 1
ATOM 857 C C . THR A 1 109 ? -12.516 13.891 2.246 1 96.88 109 THR A C 1
ATOM 859 O O . THR A 1 109 ? -13.438 14.625 1.884 1 96.88 109 THR A O 1
ATOM 862 N N . ARG A 1 110 ? -12.68 12.609 2.533 1 94.5 110 ARG A N 1
ATOM 863 C CA . ARG A 1 110 ? -14.023 12.055 2.555 1 94.5 110 ARG A CA 1
ATOM 864 C C . ARG A 1 110 ? -14.891 12.75 3.598 1 94.5 110 ARG A C 1
ATOM 866 O O . ARG A 1 110 ? -16.031 13.133 3.312 1 94.5 110 ARG A O 1
ATOM 873 N N . GLN A 1 111 ? -14.32 12.914 4.785 1 94 111 GLN A N 1
ATOM 874 C CA . GLN A 1 111 ? -15.062 13.578 5.855 1 94 111 GLN A CA 1
ATOM 875 C C . GLN A 1 111 ? -15.375 15.023 5.492 1 94 111 GLN A C 1
ATOM 877 O O . GLN A 1 111 ? -16.469 15.523 5.777 1 94 111 GLN A O 1
ATOM 882 N N . TYR A 1 112 ? -14.414 15.625 4.922 1 95.25 112 TYR A N 1
ATOM 883 C CA . TYR A 1 112 ? -14.609 17 4.5 1 95.25 112 TYR A CA 1
ATOM 884 C C . TYR A 1 112 ? -15.797 17.125 3.555 1 95.25 112 TYR A C 1
ATOM 886 O O . TYR A 1 112 ? -16.656 17.984 3.736 1 95.25 112 TYR A O 1
ATOM 894 N N . LEU A 1 113 ? -15.867 16.25 2.576 1 94.69 113 LEU A N 1
ATOM 895 C CA . LEU A 1 113 ? -16.922 16.266 1.576 1 94.69 113 LEU A CA 1
ATOM 896 C C . LEU A 1 113 ? -18.281 15.922 2.203 1 94.69 113 LEU A C 1
ATOM 898 O O . LEU A 1 113 ? -19.297 16.516 1.854 1 94.69 113 LEU A O 1
ATOM 902 N N . MET A 1 114 ? -18.281 15.016 3.072 1 91.31 114 MET A N 1
ATOM 903 C CA . MET A 1 114 ? -19.516 14.586 3.729 1 91.31 114 MET A CA 1
ATOM 904 C C . MET A 1 114 ? -20.109 15.711 4.562 1 91.31 114 MET A C 1
ATOM 906 O O . MET A 1 114 ? -21.328 15.844 4.652 1 91.31 114 MET A O 1
ATOM 910 N N . ARG A 1 115 ? -19.312 16.547 5.062 1 89.31 115 ARG A N 1
ATOM 911 C CA . ARG A 1 115 ? -19.781 17.625 5.941 1 89.31 115 ARG A CA 1
ATOM 912 C C . ARG A 1 115 ? -20.062 18.891 5.148 1 89.31 115 ARG A C 1
ATOM 914 O O . ARG A 1 115 ? -20.859 19.734 5.582 1 89.31 115 ARG A O 1
ATOM 921 N N . SER A 1 116 ? -19.469 19 4.086 1 85.62 116 SER A N 1
ATOM 922 C CA . SER A 1 116 ? -19.609 20.219 3.299 1 85.62 116 SER A CA 1
ATOM 923 C C . SER A 1 116 ? -20.797 20.125 2.342 1 85.62 116 SER A C 1
ATOM 925 O O . SER A 1 116 ? -21.297 21.141 1.859 1 85.62 116 SER A O 1
ATOM 927 N N . GLN A 1 117 ? -21.125 18.828 1.974 1 78.62 117 GLN A N 1
ATOM 928 C CA . GLN A 1 117 ? -22.203 18.688 1.013 1 78.62 117 GLN A CA 1
ATOM 929 C C . GLN A 1 117 ? -23.438 18.047 1.662 1 78.62 117 GLN A C 1
ATOM 931 O O . GLN A 1 117 ? -23.312 17.047 2.383 1 78.62 117 GLN A O 1
ATOM 936 N N . THR A 1 118 ? -24.578 18.75 1.845 1 63.5 118 THR A N 1
ATOM 937 C CA . THR A 1 118 ? -25.844 18.328 2.455 1 63.5 118 THR A CA 1
ATOM 938 C C . THR A 1 118 ? -26.188 16.906 2.021 1 63.5 118 THR A C 1
ATOM 940 O O . THR A 1 118 ? -26.641 16.094 2.838 1 63.5 118 THR A O 1
ATOM 943 N N . LEU A 1 119 ? -26.5 16.531 0.756 1 54.88 119 LEU A N 1
ATOM 944 C CA . LEU A 1 119 ? -26.938 15.25 0.233 1 54.88 119 LEU A CA 1
ATOM 945 C C . LEU A 1 119 ? -25.766 14.328 -0.036 1 54.88 119 LEU A C 1
ATOM 947 O O . LEU A 1 119 ? -25.922 13.281 -0.671 1 54.88 119 LEU A O 1
ATOM 951 N N . GLY A 1 120 ? -24.562 14.695 0.45 1 53.5 120 GLY A N 1
ATOM 952 C CA . GLY A 1 120 ? -23.266 14.242 -0.018 1 53.5 120 GLY A CA 1
ATOM 953 C C . GLY A 1 120 ? -22.75 13.016 0.714 1 53.5 120 GLY A C 1
ATOM 954 O O . GLY A 1 120 ? -21.688 12.484 0.383 1 53.5 120 GLY A O 1
ATOM 955 N N . SER A 1 121 ? -23.359 12.68 1.799 1 59.09 121 SER A N 1
ATOM 956 C CA . SER A 1 121 ? -22.766 11.719 2.729 1 59.09 121 SER A CA 1
ATOM 957 C C . SER A 1 121 ? -22.5 10.383 2.049 1 59.09 121 SER A C 1
ATOM 959 O O . SER A 1 121 ? -21.406 9.844 2.139 1 59.09 121 SER A O 1
ATOM 961 N N . LEU A 1 122 ? -23.562 9.828 1.41 1 59.81 122 LEU A N 1
ATOM 962 C CA . LEU A 1 122 ? -23.406 8.445 0.957 1 59.81 122 LEU A CA 1
ATOM 963 C C . LEU A 1 122 ? -22.484 8.375 -0.249 1 59.81 122 LEU A C 1
ATOM 965 O O . LEU A 1 122 ? -21.75 7.395 -0.413 1 59.81 122 LEU A O 1
ATOM 969 N N . ARG A 1 123 ? -22.422 9.484 -0.821 1 66 123 ARG A N 1
ATOM 970 C CA . ARG A 1 123 ? -21.781 9.469 -2.137 1 66 123 ARG A CA 1
ATOM 971 C C . ARG A 1 123 ? -20.266 9.477 -2.016 1 66 123 ARG A C 1
ATOM 973 O O . ARG A 1 123 ? -19.562 8.977 -2.898 1 66 123 ARG A O 1
ATOM 980 N N . HIS A 1 124 ? -19.859 9.828 -0.858 1 74.19 124 HIS A N 1
ATOM 981 C CA . HIS A 1 124 ? -18.422 10.109 -0.864 1 74.19 124 HIS A CA 1
ATOM 982 C C . HIS A 1 124 ? -17.672 9.148 0.054 1 74.19 124 HIS A C 1
ATOM 984 O O . HIS A 1 124 ? -16.438 9.203 0.138 1 74.19 124 HIS A O 1
ATOM 990 N N . SER A 1 125 ? -18.406 8.289 0.601 1 78.12 125 SER A N 1
ATOM 991 C CA . SER A 1 125 ? -17.797 7.41 1.599 1 78.12 125 SER A CA 1
ATOM 992 C C . SER A 1 125 ? -16.781 6.473 0.963 1 78.12 125 SER A C 1
ATOM 994 O O . SER A 1 125 ? -15.898 5.953 1.647 1 78.12 125 SER A O 1
ATOM 996 N N . GLN A 1 126 ? -16.766 6.344 -0.305 1 81.81 126 GLN A N 1
ATOM 997 C CA . GLN A 1 126 ? -15.852 5.406 -0.943 1 81.81 126 GLN A CA 1
ATOM 998 C C . GLN A 1 126 ? -15 6.105 -1.998 1 81.81 126 GLN A C 1
ATOM 1000 O O . GLN A 1 126 ? -14.406 5.453 -2.859 1 81.81 126 GLN A O 1
ATOM 1005 N N . SER A 1 127 ? -14.953 7.391 -1.882 1 89.75 127 SER A N 1
ATOM 1006 C CA . SER A 1 127 ? -14.18 8.141 -2.869 1 89.75 127 SER A CA 1
ATOM 1007 C C . SER A 1 127 ? -12.688 7.941 -2.674 1 89.75 127 SER A C 1
ATOM 1009 O O . SER A 1 127 ? -12.195 7.918 -1.54 1 89.75 127 SER A O 1
ATOM 1011 N N . THR A 1 128 ? -12 7.793 -3.789 1 92.81 128 THR A N 1
ATOM 1012 C CA . THR A 1 128 ? -10.539 7.777 -3.721 1 92.81 128 THR A CA 1
ATOM 1013 C C . THR A 1 128 ? -10 9.172 -3.416 1 92.81 128 THR A C 1
ATOM 1015 O O . THR A 1 128 ? -10.703 10.172 -3.584 1 92.81 128 THR A O 1
ATOM 1018 N N . LEU A 1 129 ? -8.812 9.242 -3.016 1 96.75 129 LEU A N 1
ATOM 1019 C CA . LEU A 1 129 ? -8.227 10.523 -2.643 1 96.75 129 LEU A CA 1
ATOM 1020 C C . LEU A 1 129 ? -8.25 11.5 -3.818 1 96.75 129 LEU A C 1
ATOM 1022 O O . LEU A 1 129 ? -8.648 12.656 -3.664 1 96.75 129 LEU A O 1
ATOM 1026 N N . GLY A 1 130 ? -7.836 10.984 -5.027 1 96.75 130 GLY A N 1
ATOM 1027 C CA . GLY A 1 130 ? -7.824 11.844 -6.199 1 96.75 130 GLY A CA 1
ATOM 1028 C C . GLY A 1 130 ? -9.188 12.422 -6.531 1 96.75 130 GLY A C 1
ATOM 1029 O O . GLY A 1 130 ? -9.312 13.625 -6.75 1 96.75 130 GLY A O 1
ATOM 1030 N N . LYS A 1 131 ? -10.164 11.609 -6.516 1 95 131 LYS A N 1
ATOM 1031 C CA . LYS A 1 131 ? -11.531 12.055 -6.805 1 95 131 LYS A CA 1
ATOM 1032 C C . LYS A 1 131 ? -12.016 13.047 -5.758 1 95 131 LYS A C 1
ATOM 1034 O O . LYS A 1 131 ? -12.625 14.062 -6.098 1 95 131 LYS A O 1
ATOM 1039 N N . ALA A 1 132 ? -11.773 12.75 -4.523 1 96.19 132 ALA A N 1
ATOM 1040 C CA . ALA A 1 132 ? -12.203 13.625 -3.432 1 96.19 132 ALA A CA 1
ATOM 1041 C C . ALA A 1 132 ? -11.562 15.008 -3.549 1 96.19 132 ALA A C 1
ATOM 1043 O O . ALA A 1 132 ? -12.242 16.016 -3.373 1 96.19 132 ALA A O 1
ATOM 1044 N N . VAL A 1 133 ? -10.273 15.078 -3.896 1 97.88 133 VAL A N 1
ATOM 1045 C CA . VAL A 1 133 ? -9.555 16.344 -3.99 1 97.88 133 VAL A CA 1
ATOM 1046 C C . VAL A 1 133 ? -10.117 17.172 -5.145 1 97.88 133 VAL A C 1
ATOM 1048 O O . VAL A 1 133 ? -10.289 18.391 -5.02 1 97.88 133 VAL A O 1
ATOM 1051 N N . HIS A 1 134 ? -10.43 16.516 -6.195 1 97.19 134 HIS A N 1
ATOM 1052 C CA . HIS A 1 134 ? -11.023 17.219 -7.324 1 97.19 134 HIS A CA 1
ATOM 1053 C C . HIS A 1 134 ? -12.383 17.797 -6.957 1 97.19 134 HIS A C 1
ATOM 1055 O O . HIS A 1 134 ? -12.719 18.906 -7.367 1 97.19 134 HIS A O 1
ATOM 1061 N N . GLN A 1 135 ? -13.117 17.047 -6.262 1 95.19 135 GLN A N 1
ATOM 1062 C CA . GLN A 1 135 ? -14.43 17.531 -5.832 1 95.19 135 GLN A CA 1
ATOM 1063 C C . GLN A 1 135 ? -14.289 18.703 -4.867 1 95.19 135 GLN A C 1
ATOM 1065 O O . GLN A 1 135 ? -15.039 19.672 -4.957 1 95.19 135 GLN A O 1
ATOM 1070 N N . ILE A 1 136 ? -13.367 18.625 -3.992 1 96.31 136 ILE A N 1
ATOM 1071 C CA . ILE A 1 136 ? -13.125 19.703 -3.049 1 96.31 136 ILE A CA 1
ATOM 1072 C C . ILE A 1 136 ? -12.703 20.969 -3.805 1 96.31 136 ILE A C 1
ATOM 1074 O O . ILE A 1 136 ? -13.141 22.078 -3.479 1 96.31 136 ILE A O 1
ATOM 1078 N N . ALA A 1 137 ? -11.852 20.781 -4.785 1 96.69 137 ALA A N 1
ATOM 1079 C CA . ALA A 1 137 ? -11.398 21.906 -5.602 1 96.69 137 ALA A CA 1
ATOM 1080 C C . ALA A 1 137 ? -12.578 22.641 -6.246 1 96.69 137 ALA A C 1
ATOM 1082 O O . ALA A 1 137 ? -12.57 23.859 -6.371 1 96.69 137 ALA A O 1
ATOM 1083 N N . LYS A 1 138 ? -13.562 21.906 -6.594 1 94.88 138 LYS A N 1
ATOM 1084 C CA . LYS A 1 138 ? -14.734 22.469 -7.266 1 94.88 138 LYS A CA 1
ATOM 1085 C C . LYS A 1 138 ? -15.578 23.297 -6.301 1 94.88 138 LYS A C 1
ATOM 1087 O O . LYS A 1 138 ? -16.312 24.188 -6.723 1 94.88 138 LYS A O 1
ATOM 1092 N N . LEU A 1 139 ? -15.492 22.922 -5.043 1 93.12 139 LEU A N 1
ATOM 1093 C CA . LEU A 1 139 ? -16.281 23.641 -4.047 1 93.12 139 LEU A CA 1
ATOM 1094 C C . LEU A 1 139 ? -15.742 25.047 -3.832 1 93.12 139 LEU A C 1
ATOM 1096 O O . LEU A 1 139 ? -16.453 25.922 -3.355 1 93.12 139 LEU A O 1
ATOM 1100 N N . ARG A 1 140 ? -14.523 25.344 -4.09 1 93.44 140 ARG A N 1
ATOM 1101 C CA . ARG A 1 140 ? -13.867 26.641 -3.984 1 93.44 140 ARG A CA 1
ATOM 1102 C C . ARG A 1 140 ? -13.922 27.172 -2.555 1 93.44 140 ARG A C 1
ATOM 1104 O O . ARG A 1 140 ? -14.086 28.375 -2.334 1 93.44 140 ARG A O 1
ATOM 1111 N N . THR A 1 141 ? -13.82 26.203 -1.562 1 93.5 141 THR A N 1
ATOM 1112 C CA . THR A 1 141 ? -13.867 26.562 -0.147 1 93.5 141 THR A CA 1
ATOM 1113 C C . THR A 1 141 ? -12.469 26.5 0.471 1 93.5 141 THR A C 1
ATOM 1115 O O . THR A 1 141 ? -12.266 26.953 1.597 1 93.5 141 THR A O 1
ATOM 1118 N N . ILE A 1 142 ? -11.547 25.906 -0.221 1 96.25 142 ILE A N 1
ATOM 1119 C CA . ILE A 1 142 ? -10.172 25.734 0.232 1 96.25 142 ILE A CA 1
ATOM 1120 C C . ILE A 1 142 ? -9.227 26.531 -0.663 1 96.25 142 ILE A C 1
ATOM 1122 O O . ILE A 1 142 ? -9.438 26.625 -1.874 1 96.25 142 ILE A O 1
ATOM 1126 N N . ASP A 1 143 ? -8.227 27.156 -0.103 1 96.56 143 ASP A N 1
ATOM 1127 C CA . ASP A 1 143 ? -7.312 28 -0.862 1 96.56 143 ASP A 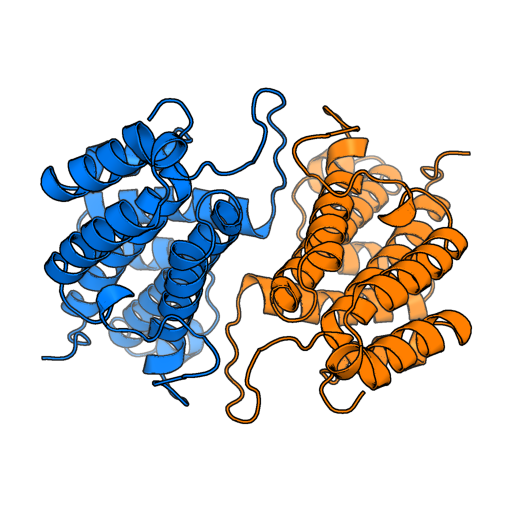CA 1
ATOM 1128 C C . ASP A 1 143 ? -6.555 27.188 -1.907 1 96.56 143 ASP A C 1
ATOM 1130 O O . ASP A 1 143 ? -6.375 25.984 -1.749 1 96.56 143 ASP A O 1
ATOM 1134 N N . GLU A 1 144 ? -6.059 27.828 -2.895 1 96.94 144 GLU A N 1
ATOM 1135 C CA . GLU A 1 144 ? -5.453 27.203 -4.074 1 96.94 144 GLU A CA 1
ATOM 1136 C C . GLU A 1 144 ? -4.184 26.453 -3.709 1 96.94 144 GLU A C 1
ATOM 1138 O O . GLU A 1 144 ? -3.91 25.375 -4.262 1 96.94 144 GLU A O 1
ATOM 1143 N N . LYS A 1 145 ? -3.402 27 -2.826 1 97.56 145 LYS A N 1
ATOM 1144 C CA . LYS A 1 145 ? -2.148 26.344 -2.447 1 97.56 145 LYS A CA 1
ATOM 1145 C C . LYS A 1 145 ? -2.402 25 -1.78 1 97.56 145 LYS A C 1
ATOM 1147 O O . LYS A 1 145 ? -1.684 24.031 -2.035 1 97.56 145 LYS A O 1
ATOM 1152 N N . THR A 1 146 ? -3.395 24.984 -0.927 1 98.38 146 THR A N 1
ATOM 1153 C CA . THR A 1 146 ? -3.771 23.734 -0.271 1 98.38 146 THR A CA 1
ATOM 1154 C C . THR A 1 146 ? -4.254 22.703 -1.293 1 98.38 146 THR A C 1
ATOM 1156 O O . THR A 1 146 ? -3.863 21.547 -1.238 1 98.38 146 THR A O 1
ATOM 1159 N N . ILE A 1 147 ? -5.062 23.141 -2.236 1 98.62 147 ILE A N 1
ATOM 1160 C CA . ILE A 1 147 ? -5.559 22.25 -3.277 1 98.62 147 ILE A CA 1
ATOM 1161 C C . ILE A 1 147 ? -4.387 21.719 -4.105 1 98.62 147 ILE A C 1
ATOM 1163 O O . ILE A 1 147 ? -4.309 20.516 -4.391 1 98.62 147 ILE A O 1
ATOM 1167 N N . GLN A 1 148 ? -3.477 22.594 -4.469 1 98.69 148 GLN A N 1
ATOM 1168 C CA . GLN A 1 148 ? -2.305 22.188 -5.234 1 98.69 148 GLN A CA 1
ATOM 1169 C C . GLN A 1 148 ? -1.467 21.172 -4.461 1 98.69 148 GLN A C 1
ATOM 1171 O O . GLN A 1 148 ? -0.981 20.188 -5.031 1 98.69 148 GLN A O 1
ATOM 1176 N N . SER A 1 149 ? -1.286 21.422 -3.193 1 98.88 149 SER A N 1
ATOM 1177 C CA . SER A 1 149 ? -0.533 20.5 -2.342 1 98.88 149 SER A CA 1
ATOM 1178 C C . SER A 1 149 ? -1.192 19.125 -2.289 1 98.88 149 SER A C 1
ATOM 1180 O O . SER A 1 149 ? -0.509 18.109 -2.346 1 98.88 149 SER A O 1
ATOM 1182 N N . LEU A 1 150 ? -2.521 19.141 -2.189 1 98.88 150 LEU A N 1
ATOM 1183 C CA . LEU A 1 150 ? -3.266 17.891 -2.178 1 98.88 150 LEU A CA 1
ATOM 1184 C C . LEU A 1 150 ? -3.088 17.141 -3.492 1 98.88 150 LEU A C 1
ATOM 1186 O O . LEU A 1 150 ? -2.887 15.922 -3.496 1 98.88 150 LEU A O 1
ATOM 1190 N N . LEU A 1 151 ? -3.146 17.828 -4.562 1 98.81 151 LEU A N 1
ATOM 1191 C CA . LEU A 1 151 ? -3.008 17.203 -5.875 1 98.81 151 LEU A CA 1
ATOM 1192 C C . LEU A 1 151 ? -1.614 16.609 -6.051 1 98.81 151 LEU A C 1
ATOM 1194 O O . LEU A 1 151 ? -1.465 15.531 -6.621 1 98.81 151 LEU A O 1
ATOM 1198 N N . VAL A 1 152 ? -0.599 17.328 -5.602 1 98.81 152 VAL A N 1
ATOM 1199 C CA . VAL A 1 152 ? 0.765 16.812 -5.633 1 98.81 152 VAL A CA 1
ATOM 1200 C C . VAL A 1 152 ? 0.86 15.555 -4.766 1 98.81 152 VAL A C 1
ATOM 1202 O O . VAL A 1 152 ? 1.472 14.562 -5.164 1 98.81 152 VAL A O 1
ATOM 1205 N N . PHE A 1 153 ? 0.24 15.539 -3.611 1 98.88 153 PHE A N 1
ATOM 1206 C CA . PHE A 1 153 ? 0.281 14.398 -2.705 1 98.88 153 PHE A CA 1
ATOM 1207 C C . PHE A 1 153 ? -0.425 13.188 -3.314 1 98.88 153 PHE A C 1
ATOM 1209 O O . PHE A 1 153 ? -0.005 12.047 -3.113 1 98.88 153 PHE A O 1
ATOM 1216 N N . VAL A 1 154 ? -1.517 13.461 -4.062 1 98.75 154 VAL A N 1
ATOM 1217 C CA . VAL A 1 154 ? -2.252 12.398 -4.738 1 98.75 154 VAL A CA 1
ATOM 1218 C C . VAL A 1 154 ? -1.3 11.586 -5.617 1 98.75 154 VAL A C 1
ATOM 1220 O O . VAL A 1 154 ? -1.392 10.359 -5.672 1 98.75 154 VAL A O 1
ATOM 1223 N N . ARG A 1 155 ? -0.407 12.242 -6.27 1 97.88 155 ARG A N 1
ATOM 1224 C CA . ARG A 1 155 ? 0.531 11.555 -7.148 1 97.88 155 ARG A CA 1
ATOM 1225 C C . ARG A 1 155 ? 1.46 10.648 -6.348 1 97.88 155 ARG A C 1
ATOM 1227 O O . ARG A 1 155 ? 1.726 9.508 -6.75 1 97.88 155 ARG A O 1
ATOM 1234 N N . LEU A 1 156 ? 1.938 11.094 -5.219 1 98.12 156 LEU A N 1
ATOM 1235 C CA . LEU A 1 156 ? 2.783 10.289 -4.348 1 98.12 156 LEU A CA 1
ATOM 1236 C C . LEU A 1 156 ? 2.02 9.078 -3.814 1 98.12 156 LEU A C 1
ATOM 1238 O O . LEU A 1 156 ? 2.549 7.965 -3.793 1 98.12 156 LEU A O 1
ATOM 1242 N N . TYR A 1 157 ? 0.812 9.359 -3.416 1 98.06 157 TYR A N 1
ATOM 1243 C CA . TYR A 1 157 ? -0.038 8.305 -2.877 1 98.06 157 TYR A CA 1
ATOM 1244 C C . TYR A 1 157 ? -0.304 7.227 -3.924 1 98.06 157 TYR A C 1
ATOM 1246 O O . TYR A 1 157 ? -0.234 6.031 -3.629 1 98.06 157 TYR A O 1
ATOM 1254 N N . ASN A 1 158 ? -0.571 7.625 -5.133 1 95 158 ASN A N 1
ATOM 1255 C CA . ASN A 1 158 ? -0.81 6.676 -6.219 1 95 158 ASN A CA 1
ATOM 1256 C C . ASN A 1 158 ? 0.432 5.844 -6.52 1 95 158 ASN A C 1
ATOM 1258 O O . ASN A 1 158 ? 0.331 4.645 -6.781 1 95 158 ASN A O 1
ATOM 1262 N N . MET A 1 159 ? 1.55 6.496 -6.5 1 94.31 159 MET A N 1
ATOM 1263 C CA . MET A 1 159 ? 2.797 5.758 -6.691 1 94.31 159 MET A CA 1
ATOM 1264 C C . MET A 1 159 ? 2.967 4.688 -5.617 1 94.31 159 MET A C 1
ATOM 1266 O O . MET A 1 159 ? 3.355 3.559 -5.918 1 94.31 159 MET A O 1
ATOM 1270 N N . SER A 1 160 ? 2.65 4.996 -4.387 1 95.56 160 SER A N 1
ATOM 1271 C CA . SER A 1 160 ? 2.842 4.074 -3.27 1 95.56 160 SER A CA 1
ATOM 1272 C C . SER A 1 160 ? 1.949 2.846 -3.406 1 95.56 160 SER A C 1
ATOM 1274 O O . SER A 1 160 ? 2.293 1.766 -2.922 1 95.56 160 SER A O 1
ATOM 1276 N N . LYS A 1 161 ? 0.808 2.975 -4.109 1 92.81 161 LYS A N 1
ATOM 1277 C CA . LYS A 1 161 ? -0.18 1.902 -4.199 1 92.81 161 LYS A CA 1
ATOM 1278 C C . LYS A 1 161 ? 0.093 1 -5.398 1 92.81 161 LYS A C 1
ATOM 1280 O O . LYS A 1 161 ? -0.243 -0.186 -5.379 1 92.81 161 LYS A O 1
ATOM 1285 N N . HIS A 1 162 ? 0.774 1.663 -6.355 1 89.12 162 HIS A N 1
ATOM 1286 C CA . HIS A 1 162 ? 0.698 0.961 -7.633 1 89.12 162 HIS A CA 1
ATOM 1287 C C . HIS A 1 162 ? 2.082 0.786 -8.25 1 89.12 162 HIS A C 1
ATOM 1289 O O . HIS A 1 162 ? 2.244 0.046 -9.219 1 89.12 162 HIS A O 1
ATOM 1295 N N . GLU A 1 163 ? 3.053 1.465 -7.754 1 85.62 163 GLU A N 1
ATO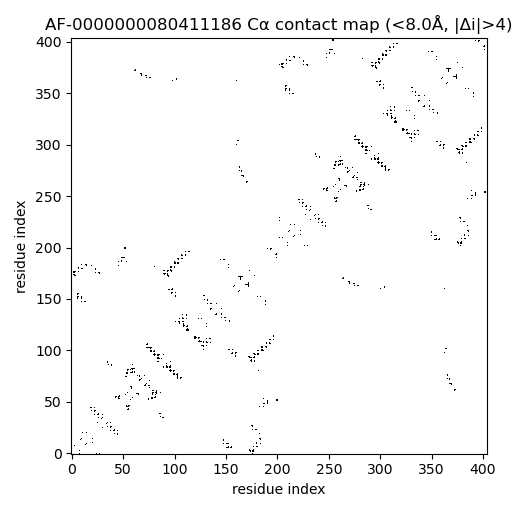M 1296 C CA . GLU A 1 163 ? 4.324 1.465 -8.477 1 85.62 163 GLU A CA 1
ATOM 1297 C C . GLU A 1 163 ? 5.43 0.832 -7.637 1 85.62 163 GLU A C 1
ATOM 1299 O O . GLU A 1 163 ? 5.449 0.968 -6.414 1 85.62 163 GLU A O 1
ATOM 1304 N N . VAL A 1 164 ? 6.16 0.135 -8.375 1 82.06 164 VAL A N 1
ATOM 1305 C CA . VAL A 1 164 ? 7.438 -0.304 -7.82 1 82.06 164 VAL A CA 1
ATOM 1306 C C . VAL A 1 164 ? 8.562 0.566 -8.367 1 82.06 164 VAL A C 1
ATOM 1308 O O . VAL A 1 164 ? 8.367 1.32 -9.328 1 82.06 164 VAL A O 1
ATOM 1311 N N . ASN A 1 165 ? 9.664 0.724 -7.82 1 74.5 165 ASN A N 1
ATOM 1312 C CA . ASN A 1 165 ? 10.758 1.568 -8.289 1 74.5 165 ASN A CA 1
ATOM 1313 C C . ASN A 1 165 ? 11.18 1.204 -9.711 1 74.5 165 ASN A C 1
ATOM 1315 O O . ASN A 1 165 ? 11.758 0.14 -9.938 1 74.5 165 ASN A O 1
ATOM 1319 N N . GLN A 1 166 ? 10.781 2.152 -10.703 1 69.44 166 GLN A N 1
ATOM 1320 C CA . GLN A 1 166 ? 11.125 1.928 -12.102 1 69.44 166 GLN A CA 1
ATOM 1321 C C . GLN A 1 166 ? 12.359 2.725 -12.508 1 69.44 166 GLN A C 1
ATOM 1323 O O . GLN A 1 166 ? 12.898 2.531 -1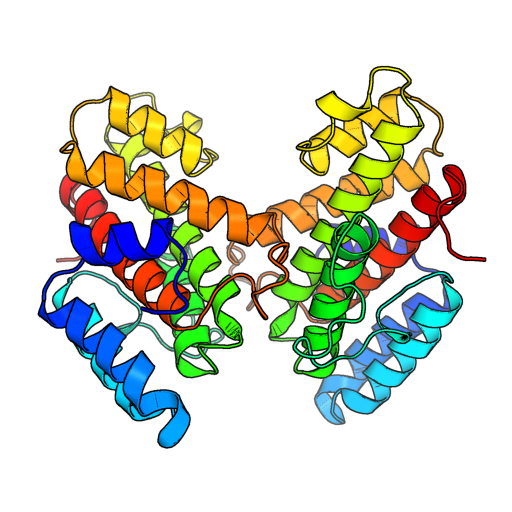3.594 1 69.44 166 GLN A O 1
ATOM 1328 N N . ASP A 1 167 ? 12.695 3.631 -11.641 1 74.25 167 ASP A N 1
ATOM 1329 C CA . ASP A 1 167 ? 13.891 4.426 -11.898 1 74.25 167 ASP A CA 1
ATOM 1330 C C . ASP A 1 167 ? 15.156 3.656 -11.539 1 74.25 167 ASP A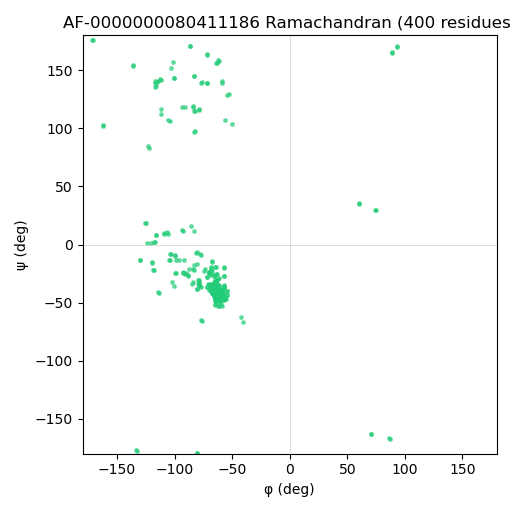 C 1
ATOM 1332 O O . ASP A 1 167 ? 15.43 3.418 -10.359 1 74.25 167 ASP A O 1
ATOM 1336 N N . GLU A 1 168 ? 15.906 3.41 -12.508 1 73.56 168 GLU A N 1
ATOM 1337 C CA . GLU A 1 168 ? 17.078 2.566 -12.328 1 73.56 168 GLU A CA 1
ATOM 1338 C C . GLU A 1 168 ? 18.125 3.25 -11.445 1 73.56 168 GLU A C 1
ATOM 1340 O O . GLU A 1 168 ? 18.984 2.586 -10.859 1 73.56 168 GLU A O 1
ATOM 1345 N N . SER A 1 169 ? 18 4.512 -11.438 1 75.31 169 SER A N 1
ATOM 1346 C CA . SER A 1 169 ? 19 5.258 -10.688 1 75.31 169 SER A CA 1
ATOM 1347 C C . SER A 1 169 ? 18.688 5.266 -9.195 1 75.31 169 SER A C 1
ATOM 1349 O O . SER A 1 169 ? 19.5 5.688 -8.383 1 75.31 169 SER A O 1
ATOM 1351 N N . ARG A 1 170 ? 17.547 4.734 -8.914 1 78.69 170 ARG A N 1
ATOM 1352 C CA . ARG A 1 170 ? 17.109 4.738 -7.52 1 78.69 170 ARG A CA 1
ATOM 1353 C C . ARG A 1 170 ? 17.078 3.322 -6.957 1 78.69 170 ARG A C 1
ATOM 1355 O O . ARG A 1 170 ? 16.672 2.385 -7.648 1 78.69 170 ARG A O 1
ATOM 1362 N N . ASN A 1 171 ? 17.453 3.236 -5.75 1 74.12 171 ASN A N 1
ATOM 1363 C CA . ASN A 1 171 ? 17.391 1.934 -5.098 1 74.12 171 ASN A CA 1
ATOM 1364 C C . ASN A 1 171 ? 15.969 1.574 -4.676 1 74.12 171 ASN A C 1
ATOM 1366 O O . ASN A 1 171 ? 15.609 0.397 -4.633 1 74.12 171 ASN A O 1
ATOM 1370 N N . ARG A 1 172 ? 15.289 2.605 -4.27 1 84.31 172 ARG A N 1
ATOM 1371 C CA . ARG A 1 172 ? 13.906 2.441 -3.836 1 84.31 172 ARG A CA 1
ATOM 1372 C C . ARG A 1 172 ? 13.023 3.549 -4.395 1 84.31 172 ARG A C 1
ATOM 1374 O O . ARG A 1 172 ? 13.508 4.621 -4.758 1 84.31 172 ARG A O 1
ATOM 1381 N N . LEU A 1 173 ? 11.852 3.203 -4.48 1 90.25 173 LEU A N 1
ATOM 1382 C CA . LEU A 1 173 ? 10.914 4.18 -5.023 1 90.25 173 LEU A CA 1
ATOM 1383 C C . LEU A 1 173 ? 10.883 5.441 -4.168 1 90.25 173 LEU A C 1
ATOM 1385 O O . LEU A 1 173 ? 10.953 6.555 -4.695 1 90.25 173 LEU A O 1
ATOM 1389 N N . PHE A 1 174 ? 10.797 5.273 -2.832 1 94.31 174 PHE A N 1
ATOM 1390 C CA . PHE A 1 174 ? 10.766 6.383 -1.89 1 94.31 174 PHE A CA 1
ATOM 1391 C C . PHE A 1 174 ? 11.992 6.355 -0.979 1 94.31 174 PHE A C 1
ATOM 1393 O O . PHE A 1 174 ? 12.391 5.289 -0.503 1 94.31 174 PHE A O 1
ATOM 1400 N N . SER A 1 175 ? 12.602 7.531 -0.766 1 93.5 175 SER A N 1
ATOM 1401 C CA . SER A 1 175 ? 13.672 7.695 0.216 1 93.5 175 SER A CA 1
ATOM 1402 C C . SER A 1 175 ? 13.109 7.996 1.601 1 93.5 175 SER A C 1
ATOM 1404 O O . SER A 1 175 ? 11.898 8.195 1.755 1 93.5 175 SER A O 1
ATOM 1406 N N . ALA A 1 176 ? 13.953 7.977 2.584 1 93.88 176 ALA A N 1
ATOM 1407 C CA . ALA A 1 176 ? 13.555 8.375 3.93 1 93.88 176 ALA A CA 1
ATOM 1408 C C . ALA A 1 176 ? 13.031 9.812 3.938 1 93.88 176 ALA A C 1
ATOM 1410 O O . ALA A 1 176 ? 12.078 10.125 4.656 1 93.88 176 ALA A O 1
ATOM 1411 N N . GLU A 1 177 ? 13.672 10.68 3.133 1 95.5 177 GLU A N 1
ATOM 1412 C CA . GLU A 1 177 ? 13.227 12.07 3.025 1 95.5 177 GLU A CA 1
ATOM 1413 C C . GLU A 1 177 ? 11.805 12.148 2.479 1 95.5 177 GLU A C 1
ATOM 1415 O O . GLU A 1 177 ? 10.977 12.906 2.992 1 95.5 177 GLU A O 1
ATOM 1420 N N . ASP A 1 178 ? 11.57 11.336 1.43 1 97.62 178 ASP A N 1
ATOM 1421 C CA . ASP A 1 178 ? 10.219 11.273 0.874 1 97.62 178 ASP A CA 1
ATOM 1422 C C . ASP A 1 178 ? 9.195 10.93 1.954 1 97.62 178 ASP A C 1
ATOM 1424 O O . ASP A 1 178 ? 8.125 11.531 2.014 1 97.62 178 ASP A O 1
ATOM 1428 N N . ALA A 1 179 ? 9.555 9.977 2.768 1 97.69 179 ALA A N 1
ATOM 1429 C CA . ALA A 1 179 ? 8.648 9.477 3.799 1 97.69 179 ALA A CA 1
ATOM 1430 C C . ALA A 1 179 ? 8.336 10.555 4.828 1 97.69 179 ALA A C 1
ATOM 1432 O O . ALA A 1 179 ? 7.176 10.766 5.184 1 97.69 179 ALA A O 1
ATOM 1433 N N . LEU A 1 180 ? 9.352 11.273 5.289 1 98.06 180 LEU A N 1
ATOM 1434 C CA . LEU A 1 180 ? 9.18 12.305 6.312 1 98.06 180 LEU A CA 1
ATOM 1435 C C . LEU A 1 180 ? 8.344 13.461 5.781 1 98.06 180 LEU A C 1
ATOM 1437 O O . LEU A 1 180 ? 7.43 13.938 6.461 1 98.06 180 LEU A O 1
ATOM 1441 N N . ILE A 1 181 ? 8.664 13.859 4.594 1 98.69 181 ILE A N 1
ATOM 1442 C CA . ILE A 1 181 ? 7.957 14.977 3.982 1 98.69 181 ILE A CA 1
ATOM 1443 C C . ILE A 1 181 ? 6.5 14.594 3.732 1 98.69 181 ILE A C 1
ATOM 1445 O O . ILE A 1 181 ? 5.59 15.391 3.986 1 98.69 181 ILE A O 1
ATOM 1449 N N . ALA A 1 182 ? 6.289 13.375 3.248 1 98.88 182 ALA A N 1
ATOM 1450 C CA . ALA A 1 182 ? 4.926 12.906 3.006 1 98.88 182 ALA A CA 1
ATOM 1451 C C . ALA A 1 182 ? 4.121 12.867 4.301 1 98.88 182 ALA A C 1
ATOM 1453 O O . ALA A 1 182 ? 2.965 13.289 4.336 1 98.88 182 ALA A O 1
ATOM 1454 N N . TYR A 1 183 ? 4.719 12.383 5.328 1 98.81 183 TYR A N 1
ATOM 1455 C CA . TYR A 1 183 ? 4.031 12.305 6.613 1 98.81 183 TYR A CA 1
ATOM 1456 C C . TYR A 1 183 ? 3.639 13.695 7.105 1 98.81 183 TYR A C 1
ATOM 1458 O O . TYR A 1 183 ? 2.473 13.938 7.43 1 98.81 183 TYR A O 1
ATOM 1466 N N . LEU A 1 184 ? 4.605 14.602 7.16 1 98.88 184 LEU A N 1
ATOM 1467 C CA . LEU A 1 184 ? 4.34 15.953 7.648 1 98.88 184 LEU A CA 1
ATOM 1468 C C . LEU A 1 184 ? 3.311 16.656 6.766 1 98.88 184 LEU A C 1
ATOM 1470 O O . LEU A 1 184 ? 2.43 17.359 7.27 1 98.88 184 LEU A O 1
ATOM 1474 N N . SER A 1 185 ? 3.42 16.453 5.441 1 98.94 185 SER A N 1
ATOM 1475 C CA . SER A 1 185 ? 2.471 17.047 4.516 1 98.94 185 SER A CA 1
ATOM 1476 C C . SER A 1 185 ? 1.047 16.578 4.797 1 98.94 185 SER A C 1
ATOM 1478 O O . SER A 1 185 ? 0.112 17.391 4.805 1 98.94 185 SER A O 1
ATOM 1480 N N . ALA A 1 186 ? 0.942 15.297 5.016 1 98.94 186 ALA A N 1
ATOM 1481 C CA . ALA A 1 186 ? -0.378 14.742 5.305 1 98.94 186 ALA A CA 1
ATOM 1482 C C . ALA A 1 186 ? -0.929 15.297 6.613 1 98.94 186 ALA A C 1
ATOM 1484 O O . ALA A 1 186 ? -2.125 15.578 6.723 1 98.94 186 ALA A O 1
ATOM 1485 N N . ARG A 1 187 ? -0.068 15.445 7.586 1 98.69 187 ARG A N 1
ATOM 1486 C CA . ARG A 1 187 ? -0.457 16.016 8.875 1 98.69 187 ARG A CA 1
ATOM 1487 C C . ARG A 1 187 ? -0.95 17.453 8.703 1 98.69 187 ARG A C 1
ATOM 1489 O O . ARG A 1 187 ? -2.018 17.812 9.203 1 98.69 187 ARG A O 1
ATOM 1496 N N . ILE A 1 188 ? -0.218 18.219 7.984 1 98.81 188 ILE A N 1
ATOM 1497 C CA . ILE A 1 188 ? -0.529 19.625 7.793 1 98.81 188 ILE A CA 1
ATOM 1498 C C . ILE A 1 188 ? -1.84 19.766 7.023 1 98.81 188 ILE A C 1
ATOM 1500 O O . ILE A 1 188 ? -2.748 20.484 7.457 1 98.81 188 ILE A O 1
ATOM 1504 N N . LEU A 1 189 ? -1.953 19.078 5.902 1 98.81 189 LEU A N 1
ATOM 1505 C CA . LEU A 1 189 ? -3.127 19.172 5.039 1 98.81 189 LEU A CA 1
ATOM 1506 C C . LEU A 1 189 ? -4.359 18.609 5.742 1 98.81 189 LEU A C 1
ATOM 1508 O O . LEU A 1 189 ? -5.445 19.172 5.652 1 98.81 189 LEU A O 1
ATOM 1512 N N . GLY A 1 190 ? -4.117 17.453 6.41 1 98.44 190 GLY A N 1
ATOM 1513 C CA . GLY A 1 190 ? -5.219 16.891 7.168 1 98.44 190 GLY A CA 1
ATOM 1514 C C . GLY A 1 190 ? -5.746 17.812 8.25 1 98.44 190 GLY A C 1
ATOM 1515 O O . GLY A 1 190 ? -6.961 17.969 8.391 1 98.44 190 GLY A O 1
ATOM 1516 N N . PHE A 1 191 ? -4.852 18.406 8.969 1 98.06 191 PHE A N 1
ATOM 1517 C CA . PHE A 1 191 ? -5.223 19.328 10.031 1 98.06 191 PHE A CA 1
ATOM 1518 C C . PHE A 1 191 ? -6.012 20.516 9.469 1 98.06 191 PHE A C 1
ATOM 1520 O O . PHE A 1 191 ? -7.027 20.906 10.039 1 98.06 191 PHE A O 1
ATOM 1527 N N . ARG A 1 192 ? -5.559 21.047 8.391 1 97.62 192 ARG A N 1
ATOM 1528 C CA . ARG A 1 192 ? -6.215 22.188 7.77 1 97.62 192 ARG A CA 1
ATOM 1529 C C . ARG A 1 192 ? -7.648 21.844 7.371 1 97.62 192 ARG A C 1
ATOM 1531 O O . ARG A 1 192 ? -8.578 22.609 7.668 1 97.62 192 ARG A O 1
ATOM 1538 N N . LEU A 1 193 ? -7.84 20.75 6.73 1 97.75 193 LEU A N 1
ATOM 1539 C CA . LEU A 1 193 ? -9.164 20.359 6.254 1 97.75 193 LEU A CA 1
ATOM 1540 C C . LEU A 1 193 ? -10.094 20.047 7.422 1 97.75 193 LEU A C 1
ATOM 1542 O O . LEU A 1 193 ? -11.266 20.438 7.41 1 97.75 193 LEU A O 1
ATOM 1546 N N . LEU A 1 194 ? -9.539 19.344 8.422 1 97.31 194 LEU A N 1
ATOM 1547 C CA . LEU A 1 194 ? -10.359 19 9.578 1 97.31 194 LEU A CA 1
ATOM 1548 C C . LEU A 1 194 ? -10.758 20.25 10.352 1 97.31 194 LEU A C 1
ATOM 1550 O O . LEU A 1 194 ? -11.859 20.328 10.898 1 97.31 194 LEU A O 1
ATOM 1554 N N . THR A 1 195 ? -9.867 21.203 10.438 1 96.25 195 THR A N 1
ATOM 1555 C CA . THR A 1 195 ? -10.172 22.484 11.094 1 96.25 195 THR A CA 1
ATOM 1556 C C . THR A 1 195 ? -11.305 23.203 10.367 1 96.25 195 THR A C 1
ATOM 1558 O O . THR A 1 195 ? -12.211 23.75 11.008 1 96.25 195 THR A O 1
ATOM 1561 N N . GLU A 1 196 ? -11.305 23.156 9.055 1 94.5 196 GLU A N 1
ATOM 1562 C CA . GLU A 1 196 ? -12.312 23.828 8.242 1 94.5 196 GLU A CA 1
ATOM 1563 C C . GLU A 1 196 ? -13.711 23.281 8.531 1 94.5 196 GLU A C 1
ATOM 1565 O O . GLU A 1 196 ? -14.703 24 8.391 1 94.5 196 GLU A O 1
ATOM 1570 N N . ILE A 1 197 ? -13.773 22.047 8.914 1 93.56 197 ILE A N 1
ATOM 1571 C CA . ILE A 1 197 ? -15.086 21.438 9.109 1 93.56 197 ILE A CA 1
ATOM 1572 C C . ILE A 1 197 ? -15.344 21.219 10.594 1 93.56 197 ILE A C 1
ATOM 1574 O O . ILE A 1 197 ? -16.25 20.484 10.977 1 93.56 197 ILE A O 1
ATOM 1578 N N . GLY A 1 198 ? -14.5 21.734 11.453 1 92.44 198 GLY A N 1
ATOM 1579 C CA . GLY A 1 198 ? -14.719 21.75 12.891 1 92.44 198 GLY A CA 1
ATOM 1580 C C . GLY A 1 198 ? -14.516 20.406 13.547 1 92.44 198 GLY A C 1
ATOM 1581 O O . GLY A 1 198 ? -15.172 20.078 14.539 1 92.44 198 GLY A O 1
ATOM 1582 N N . LEU A 1 199 ? -13.648 19.516 13.023 1 90.56 199 LEU A N 1
ATOM 1583 C CA . LEU A 1 199 ? -13.461 18.172 13.562 1 90.56 199 LEU A CA 1
ATOM 1584 C C . LEU A 1 199 ? -12.125 18.062 14.297 1 90.56 199 LEU A C 1
ATOM 1586 O O . LEU A 1 199 ? -11.68 16.969 14.633 1 90.56 199 LEU A O 1
ATOM 1590 N N . ILE A 1 200 ? -11.43 19.031 14.57 1 85.31 200 ILE A N 1
ATOM 1591 C CA . ILE A 1 200 ? -10.195 18.953 15.344 1 85.31 200 ILE A CA 1
ATOM 1592 C C . ILE A 1 200 ? -10.523 18.969 16.828 1 85.31 200 ILE A C 1
ATOM 1594 O O . ILE A 1 200 ? -11.32 19.781 17.297 1 85.31 200 ILE A O 1
ATOM 1598 N N . PRO A 1 201 ? -10.062 17.734 17.469 1 64.31 201 PRO A N 1
ATOM 1599 C CA . PRO A 1 201 ? -10.367 17.75 18.891 1 64.31 201 PRO A CA 1
ATOM 1600 C C . PRO A 1 201 ? -9.828 18.984 19.609 1 64.31 201 PRO A C 1
ATOM 1602 O O . PRO A 1 201 ? -8.789 19.531 19.219 1 64.31 201 PRO A O 1
ATOM 1605 N N . SER A 1 202 ? -10.648 19.719 20.375 1 55 202 SER A N 1
ATOM 1606 C CA . SER A 1 202 ? -10.336 20.859 21.234 1 55 202 SER A CA 1
ATOM 1607 C C . SER A 1 202 ? -9.242 20.516 22.234 1 55 202 SER A C 1
ATOM 1609 O O . SER A 1 202 ? -9.133 19.375 22.672 1 55 202 SER A O 1
ATOM 1611 N N . MET B 1 1 ? -5.914 -21.375 10.352 1 76.19 1 MET B N 1
ATOM 1612 C CA . MET B 1 1 ? -6.695 -20.5 9.484 1 76.19 1 MET B CA 1
ATOM 1613 C C . MET B 1 1 ? -7.684 -19.656 10.289 1 76.19 1 MET B C 1
ATOM 1615 O O . MET B 1 1 ? -8.531 -18.984 9.727 1 76.19 1 MET B O 1
ATOM 1619 N N . LYS B 1 2 ? -7.449 -19.609 11.5 1 75.5 2 LYS B N 1
ATOM 1620 C CA . LYS B 1 2 ? -8.391 -18.969 12.422 1 75.5 2 LYS B CA 1
ATOM 1621 C C . LYS B 1 2 ? -8.406 -17.453 12.219 1 75.5 2 LYS B C 1
ATOM 1623 O O . LYS B 1 2 ? -9.453 -16.812 12.359 1 75.5 2 LYS B O 1
ATOM 1628 N N . HIS B 1 3 ? -7.398 -16.984 11.719 1 84.06 3 HIS B N 1
ATOM 1629 C CA . HIS B 1 3 ? -7.301 -15.531 11.703 1 84.06 3 HIS B CA 1
ATOM 1630 C C . HIS B 1 3 ? -7.277 -14.992 10.273 1 84.06 3 HIS B C 1
ATOM 1632 O O . HIS B 1 3 ? -7.094 -13.789 10.062 1 84.06 3 HIS B O 1
ATOM 1638 N N . ALA B 1 4 ? -7.516 -15.922 9.398 1 92.19 4 ALA B N 1
ATOM 1639 C CA . ALA B 1 4 ? -7.477 -15.516 7.992 1 92.19 4 ALA B CA 1
ATOM 1640 C C . ALA B 1 4 ? -8.805 -14.898 7.559 1 92.19 4 ALA B C 1
ATOM 1642 O O . ALA B 1 4 ? -9.867 -15.297 8.047 1 92.19 4 ALA B O 1
ATOM 1643 N N . LEU B 1 5 ? -8.797 -13.984 6.75 1 95.81 5 LEU B N 1
ATOM 1644 C CA . LEU B 1 5 ? -9.992 -13.383 6.168 1 95.81 5 LEU B CA 1
ATOM 1645 C C . LEU B 1 5 ? -10.758 -14.398 5.332 1 95.81 5 LEU B C 1
ATOM 1647 O O . LEU B 1 5 ? -10.172 -15.344 4.801 1 95.81 5 LEU B O 1
ATOM 1651 N N . PRO B 1 6 ? -12.055 -14.164 5.164 1 95.62 6 PRO B N 1
ATOM 1652 C CA . PRO B 1 6 ? -12.867 -15.109 4.391 1 95.62 6 PRO B CA 1
ATOM 1653 C C . PRO B 1 6 ? -12.375 -15.273 2.955 1 95.62 6 PRO B C 1
ATOM 1655 O O . PRO B 1 6 ? -12.32 -16.391 2.439 1 95.62 6 PRO B O 1
ATOM 1658 N N . ASP B 1 7 ? -11.992 -14.164 2.289 1 97.81 7 ASP B N 1
ATOM 1659 C CA . ASP B 1 7 ? -11.477 -14.219 0.925 1 97.81 7 ASP B CA 1
ATOM 1660 C C . ASP B 1 7 ? -10.188 -15.031 0.861 1 97.81 7 ASP B C 1
ATOM 1662 O O . ASP B 1 7 ? -9.977 -15.805 -0.077 1 97.81 7 ASP B O 1
ATOM 1666 N N . THR B 1 8 ? -9.328 -14.875 1.892 1 97.94 8 THR B N 1
ATOM 1667 C CA . THR B 1 8 ? -8.078 -15.617 1.941 1 97.94 8 THR B CA 1
ATOM 1668 C C . THR B 1 8 ? -8.336 -17.109 2.164 1 97.94 8 THR B C 1
ATOM 1670 O O . THR B 1 8 ? -7.676 -17.953 1.56 1 97.94 8 THR B O 1
ATOM 1673 N N . ARG B 1 9 ? -9.289 -17.422 2.959 1 97.75 9 ARG B N 1
ATOM 1674 C CA . ARG B 1 9 ? -9.656 -18.812 3.205 1 97.75 9 ARG B CA 1
ATOM 1675 C C . ARG B 1 9 ? -10.188 -19.469 1.935 1 97.75 9 ARG B C 1
ATOM 1677 O O . ARG B 1 9 ? -9.906 -20.641 1.673 1 97.75 9 ARG B O 1
ATOM 1684 N N . TRP B 1 10 ? -10.961 -18.672 1.276 1 98.56 10 TRP B N 1
ATOM 1685 C CA . TRP B 1 10 ? -11.477 -19.188 0.013 1 98.56 10 TRP B CA 1
ATOM 1686 C C . TRP B 1 10 ? -10.336 -19.562 -0.927 1 98.56 10 TRP B C 1
ATOM 1688 O O . TRP B 1 10 ? -10.336 -20.641 -1.521 1 98.56 10 TRP B O 1
ATOM 1698 N N . LEU B 1 11 ? -9.32 -18.75 -1.077 1 98.75 11 LEU B N 1
ATOM 1699 C CA . LEU B 1 11 ? -8.164 -19.016 -1.928 1 98.75 11 LEU B CA 1
ATOM 1700 C C . LEU B 1 11 ? -7.383 -20.219 -1.414 1 98.75 11 LEU B C 1
ATOM 1702 O O . LEU B 1 11 ? -6.914 -21.047 -2.203 1 98.75 11 LEU B O 1
ATOM 1706 N N . TYR B 1 12 ? -7.277 -20.266 -0.144 1 98.62 12 TYR B N 1
ATOM 1707 C CA . TYR B 1 12 ? -6.617 -21.391 0.502 1 98.62 12 TYR B CA 1
ATOM 1708 C C . TYR B 1 12 ? -7.262 -22.703 0.092 1 98.62 12 TYR B C 1
ATOM 1710 O O . TYR B 1 12 ? -6.57 -23.656 -0.286 1 98.62 12 TYR B O 1
ATOM 1718 N N . GLU B 1 13 ? -8.539 -22.734 0.125 1 98.19 13 GLU B N 1
ATOM 1719 C CA . GLU B 1 13 ? -9.297 -23.969 -0.108 1 98.19 13 GLU B CA 1
ATOM 1720 C C . GLU B 1 13 ? -9.398 -24.281 -1.599 1 98.19 13 GLU B C 1
ATOM 1722 O O . GLU B 1 13 ? -9.336 -25.453 -1.999 1 98.19 13 GLU B O 1
ATOM 1727 N N . GLN B 1 14 ? -9.477 -23.234 -2.385 1 98.38 14 GLN B N 1
ATOM 1728 C CA . GLN B 1 14 ? -9.859 -23.453 -3.775 1 98.38 14 GLN B CA 1
ATOM 1729 C C . GLN B 1 14 ? -8.633 -23.453 -4.688 1 98.38 14 GLN B C 1
ATOM 1731 O O . GLN B 1 14 ? -8.641 -24.078 -5.75 1 98.38 14 GLN B O 1
ATOM 1736 N N . LEU B 1 15 ? -7.57 -22.797 -4.262 1 98.56 15 LEU B N 1
ATOM 1737 C CA . LEU B 1 15 ? -6.484 -22.562 -5.203 1 98.56 15 LEU B CA 1
ATOM 1738 C C . LEU B 1 15 ? -5.23 -23.328 -4.793 1 98.56 15 LEU B C 1
ATOM 1740 O O . LEU B 1 15 ? -4.539 -23.891 -5.641 1 98.56 15 LEU B O 1
ATOM 1744 N N . LEU B 1 16 ? -4.906 -23.359 -3.502 1 98.44 16 LEU B N 1
ATOM 1745 C CA . LEU B 1 16 ? -3.672 -23.984 -3.041 1 98.44 16 LEU B CA 1
ATOM 1746 C C . LEU B 1 16 ? -3.799 -25.5 -3.045 1 98.44 16 LEU B C 1
ATOM 1748 O O . LEU B 1 16 ? -4.848 -26.047 -2.684 1 98.44 16 LEU B O 1
ATOM 1752 N N . ASN B 1 17 ? -2.799 -26.109 -3.443 1 97.56 17 ASN B N 1
ATOM 1753 C CA . ASN B 1 17 ? -2.779 -27.562 -3.326 1 97.56 17 ASN B CA 1
ATOM 1754 C C . ASN B 1 17 ? -2.406 -28 -1.914 1 97.56 17 ASN B C 1
ATOM 1756 O O . ASN B 1 17 ? -2.137 -27.172 -1.048 1 97.56 17 ASN B O 1
ATOM 1760 N N . HIS B 1 18 ? -2.35 -29.266 -1.733 1 96.5 18 HIS B N 1
ATOM 1761 C CA . HIS B 1 18 ? -2.174 -29.812 -0.395 1 96.5 18 HIS B CA 1
ATOM 1762 C C . HIS B 1 18 ? -0.816 -29.438 0.185 1 96.5 18 HIS B C 1
ATOM 1764 O O . HIS B 1 18 ? -0.712 -29.109 1.371 1 96.5 18 HIS B O 1
ATOM 1770 N N . GLY B 1 19 ? 0.255 -29.562 -0.551 1 95.44 19 GLY B N 1
ATOM 1771 C CA . GLY B 1 19 ? 1.576 -29.172 -0.087 1 95.44 19 GLY B CA 1
ATOM 1772 C C . GLY B 1 19 ? 1.657 -27.703 0.321 1 95.44 19 GLY B C 1
ATOM 1773 O O . GLY B 1 19 ? 2.248 -27.375 1.352 1 95.44 19 GLY B O 1
ATOM 1774 N N . GLN B 1 20 ? 1.039 -26.891 -0.461 1 96.94 20 GLN B N 1
ATOM 1775 C CA . GLN B 1 20 ? 1.007 -25.469 -0.193 1 96.94 20 GLN B CA 1
ATOM 1776 C C . GLN B 1 20 ? 0.199 -25.156 1.064 1 96.94 20 GLN B C 1
ATOM 1778 O O . GLN B 1 20 ? 0.613 -24.344 1.893 1 96.94 20 GLN B O 1
ATOM 1783 N N . GLN B 1 21 ? -0.899 -25.828 1.195 1 97.38 21 GLN B N 1
ATOM 1784 C CA . GLN B 1 21 ? -1.714 -25.672 2.396 1 97.38 21 GLN B CA 1
ATOM 1785 C C . GLN B 1 21 ? -0.941 -26.109 3.643 1 97.38 21 GLN B C 1
ATOM 1787 O O . GLN B 1 21 ? -0.995 -25.422 4.672 1 97.38 21 GLN B O 1
ATOM 1792 N N . THR B 1 22 ? -0.199 -27.125 3.566 1 95.12 22 THR B N 1
ATOM 1793 C CA . THR B 1 22 ? 0.589 -27.625 4.688 1 95.12 22 THR B CA 1
ATOM 1794 C C . THR B 1 22 ? 1.643 -26.609 5.109 1 95.12 22 THR B C 1
ATOM 1796 O O . THR B 1 22 ? 1.871 -26.391 6.301 1 95.12 22 THR B O 1
ATOM 1799 N N . ALA B 1 23 ? 2.266 -26.031 4.109 1 94.31 23 ALA B N 1
ATOM 1800 C CA . ALA B 1 23 ? 3.27 -25.016 4.41 1 94.31 23 ALA B CA 1
ATOM 1801 C C . ALA B 1 23 ? 2.66 -23.859 5.191 1 94.31 23 ALA B C 1
ATOM 1803 O O . ALA B 1 23 ? 3.266 -23.359 6.145 1 94.31 23 ALA B O 1
ATOM 1804 N N . VAL B 1 24 ? 1.468 -23.422 4.789 1 95.75 24 VAL B N 1
ATOM 1805 C CA . VAL B 1 24 ? 0.776 -22.328 5.461 1 95.75 24 VAL B CA 1
ATOM 1806 C C . VAL B 1 24 ? 0.387 -22.75 6.875 1 95.75 24 VAL B C 1
ATOM 1808 O O . VAL B 1 24 ? 0.593 -22 7.836 1 95.75 24 VAL B O 1
ATOM 1811 N N . ASP B 1 25 ? -0.109 -23.953 7 1 94.69 25 ASP B N 1
ATOM 1812 C CA . ASP B 1 25 ? -0.561 -24.469 8.289 1 94.69 25 ASP B CA 1
ATOM 1813 C C . ASP B 1 25 ? 0.61 -24.625 9.258 1 94.69 25 ASP B C 1
ATOM 1815 O O . ASP B 1 25 ? 0.487 -24.328 10.445 1 94.69 25 ASP B O 1
ATOM 1819 N N . ASP B 1 26 ? 1.697 -25.109 8.789 1 92.19 26 ASP B N 1
ATOM 1820 C CA . ASP B 1 26 ? 2.887 -25.281 9.617 1 92.19 26 ASP B CA 1
ATOM 1821 C C . ASP B 1 26 ? 3.395 -23.938 10.141 1 92.19 26 ASP B C 1
ATOM 1823 O O . ASP B 1 26 ? 3.799 -23.844 11.305 1 92.19 26 ASP B O 1
ATOM 1827 N N . PHE B 1 27 ? 3.396 -22.969 9.234 1 91.75 27 PHE B N 1
ATOM 1828 C CA . PHE B 1 27 ? 3.799 -21.641 9.664 1 91.75 27 PHE B CA 1
ATOM 1829 C C . PHE B 1 27 ? 2.893 -21.125 10.781 1 91.75 27 PHE B C 1
ATOM 1831 O O . PHE B 1 27 ? 3.373 -20.641 11.805 1 91.75 27 PHE B O 1
ATOM 1838 N N . ALA B 1 28 ? 1.61 -21.25 10.578 1 89.12 28 ALA B N 1
ATOM 1839 C CA . ALA B 1 28 ? 0.622 -20.734 11.516 1 89.12 28 ALA B CA 1
ATOM 1840 C C . ALA B 1 28 ? 0.73 -21.422 12.867 1 89.12 28 ALA B C 1
ATOM 1842 O O . ALA B 1 28 ? 0.571 -20.781 13.914 1 89.12 28 ALA B O 1
ATOM 1843 N N . ALA B 1 29 ? 1.052 -22.625 12.859 1 86.44 29 ALA B N 1
ATOM 1844 C CA . ALA B 1 29 ? 1.043 -23.438 14.07 1 86.44 29 ALA B CA 1
ATOM 1845 C C . ALA B 1 29 ? 2.352 -23.281 14.844 1 86.44 29 ALA B C 1
ATOM 1847 O O . ALA B 1 29 ? 2.352 -23.266 16.078 1 86.44 29 ALA B O 1
ATOM 1848 N N . LYS B 1 30 ? 3.418 -23.109 14.211 1 82.38 30 LYS B N 1
ATOM 1849 C CA . LYS B 1 30 ? 4.695 -23.344 14.875 1 82.38 30 LYS B CA 1
ATOM 1850 C C . LYS B 1 30 ? 5.523 -22.062 14.945 1 82.38 30 LYS B C 1
ATOM 1852 O O . LYS B 1 30 ? 6.402 -21.938 15.797 1 82.38 30 LYS B O 1
ATOM 1857 N N . CYS B 1 31 ? 5.246 -21.078 14.07 1 80.06 31 CYS B N 1
ATOM 1858 C CA . CYS B 1 31 ? 6.062 -19.875 13.969 1 80.06 31 CYS B CA 1
ATOM 1859 C C . CYS B 1 31 ? 6.051 -19.094 15.281 1 80.06 31 CYS B C 1
ATOM 1861 O O . CYS B 1 31 ? 7.09 -18.625 15.734 1 80.06 31 CYS B O 1
ATOM 1863 N N . PRO B 1 32 ? 4.957 -18.938 15.883 1 69.25 32 PRO B N 1
ATOM 1864 C CA . PRO B 1 32 ? 4.949 -18.172 17.141 1 69.25 32 PRO B CA 1
ATOM 1865 C C . PRO B 1 32 ? 5.895 -18.766 18.188 1 69.25 32 PRO B C 1
ATOM 1867 O O . PRO B 1 32 ? 6.398 -18.031 19.047 1 69.25 32 PRO B O 1
ATOM 1870 N N . MET B 1 33 ? 6.207 -19.953 18 1 69.44 33 MET B N 1
ATOM 1871 C CA . MET B 1 33 ? 6.973 -20.656 19.031 1 69.44 33 MET B CA 1
ATOM 1872 C C . MET B 1 33 ? 8.445 -20.719 18.656 1 69.44 33 MET B C 1
ATOM 1874 O O . MET B 1 33 ? 9.312 -20.734 19.531 1 69.44 33 MET B O 1
ATOM 1878 N N . HIS B 1 34 ? 8.766 -20.844 17.516 1 73.56 34 HIS B N 1
ATOM 1879 C CA . HIS B 1 34 ? 10.117 -21.25 17.125 1 73.56 34 HIS B CA 1
ATOM 1880 C C . HIS B 1 34 ? 10.781 -20.203 16.25 1 73.56 34 HIS B C 1
ATOM 1882 O O . HIS B 1 34 ? 11.961 -20.328 15.906 1 73.56 34 HIS B O 1
ATOM 1888 N N . GLY B 1 35 ? 10.203 -19.219 16 1 81.06 35 GLY B N 1
ATOM 1889 C CA . GLY B 1 35 ? 10.75 -18.297 15.031 1 81.06 35 GLY B CA 1
ATOM 1890 C C . GLY B 1 35 ? 10.305 -18.594 13.609 1 81.06 35 GLY B C 1
ATOM 1891 O O . GLY B 1 35 ? 9.914 -19.719 13.297 1 81.06 35 GLY B O 1
ATOM 1892 N N . GLN B 1 36 ? 10.461 -17.75 12.664 1 89.25 36 GLN B N 1
ATOM 1893 C CA . GLN B 1 36 ? 9.781 -17.938 11.383 1 89.25 36 GLN B CA 1
ATOM 1894 C C . GLN B 1 36 ? 10.75 -18.453 10.312 1 89.25 36 GLN B C 1
ATOM 1896 O O . GLN B 1 36 ? 10.328 -18.922 9.258 1 89.25 36 GLN B O 1
ATOM 1901 N N . ALA B 1 37 ? 12.039 -18.5 10.594 1 87.94 37 ALA B N 1
ATOM 1902 C CA . ALA B 1 37 ? 13.031 -18.75 9.547 1 87.94 37 ALA B CA 1
ATOM 1903 C C . ALA B 1 37 ? 12.82 -20.109 8.906 1 87.94 37 ALA B C 1
ATOM 1905 O O . ALA B 1 37 ? 12.82 -20.25 7.684 1 87.94 37 ALA B O 1
ATOM 1906 N N . GLU B 1 38 ? 12.68 -21.141 9.727 1 88.06 38 GLU B N 1
ATOM 1907 C CA . GLU B 1 38 ? 12.508 -22.5 9.219 1 88.06 38 GLU B CA 1
ATOM 1908 C C . GLU B 1 38 ? 11.242 -22.609 8.375 1 88.06 38 GLU B C 1
ATOM 1910 O O . GLU B 1 38 ? 11.227 -23.312 7.363 1 88.06 38 GLU B O 1
ATOM 1915 N N . PHE B 1 39 ? 10.234 -21.906 8.742 1 90.06 39 PHE B N 1
ATOM 1916 C CA . PHE B 1 39 ? 8.953 -22.016 8.062 1 90.06 39 PHE B CA 1
ATOM 1917 C C . PHE B 1 39 ? 8.953 -21.219 6.766 1 90.06 39 PHE B C 1
ATOM 1919 O O . PHE B 1 39 ? 8.336 -21.609 5.777 1 90.06 39 PHE B O 1
ATOM 1926 N N . VAL B 1 40 ? 9.711 -20.188 6.781 1 92.69 40 VAL B N 1
ATOM 1927 C CA . VAL B 1 40 ? 9.867 -19.422 5.551 1 92.69 40 VAL B CA 1
ATOM 1928 C C . VAL B 1 40 ? 10.672 -20.234 4.539 1 92.69 40 VAL B C 1
ATOM 1930 O O . VAL B 1 40 ? 10.398 -20.188 3.336 1 92.69 40 VAL B O 1
ATOM 1933 N N . ALA B 1 41 ? 11.609 -21 5.016 1 92.44 41 ALA B N 1
ATOM 1934 C CA . ALA B 1 41 ? 12.367 -21.891 4.133 1 92.44 41 ALA B CA 1
ATOM 1935 C C . ALA B 1 41 ? 11.453 -22.906 3.455 1 92.44 41 ALA B C 1
ATOM 1937 O O . ALA B 1 41 ? 11.617 -23.188 2.268 1 92.44 41 ALA B O 1
ATOM 1938 N N . GLN B 1 42 ? 10.578 -23.438 4.203 1 92.88 42 GLN B N 1
ATOM 1939 C CA . GLN B 1 42 ? 9.602 -24.375 3.648 1 92.88 42 GLN B CA 1
ATOM 1940 C C . GLN B 1 42 ? 8.719 -23.688 2.605 1 92.88 42 GLN B C 1
ATOM 1942 O O . GLN B 1 42 ? 8.375 -24.297 1.587 1 92.88 42 GLN B O 1
ATOM 1947 N N . LEU B 1 43 ? 8.352 -22.453 2.861 1 95.38 43 LEU B N 1
ATOM 1948 C CA . LEU B 1 43 ? 7.562 -21.672 1.916 1 95.38 43 LEU B CA 1
ATOM 1949 C C . LEU B 1 43 ? 8.297 -21.516 0.589 1 95.38 43 LEU B C 1
ATOM 1951 O O . LEU B 1 43 ? 7.684 -21.578 -0.477 1 95.38 43 LEU B O 1
ATOM 1955 N N . TRP B 1 44 ? 9.594 -21.328 0.679 1 96.75 44 TRP B N 1
ATOM 1956 C CA . TRP B 1 44 ? 10.375 -21.125 -0.54 1 96.75 44 TRP B CA 1
ATOM 1957 C C . TRP B 1 44 ? 10.438 -22.422 -1.36 1 96.75 44 TRP B C 1
ATOM 1959 O O . TRP B 1 44 ? 10.43 -22.375 -2.594 1 96.75 44 TRP B O 1
ATOM 1969 N N . GLU B 1 45 ? 10.492 -23.547 -0.694 1 96.56 45 GLU B N 1
ATOM 1970 C CA . GLU B 1 45 ? 10.422 -24.828 -1.404 1 96.56 45 GLU B CA 1
ATOM 1971 C C . GLU B 1 45 ? 9.102 -24.969 -2.152 1 96.56 45 GLU B C 1
ATOM 1973 O O . GLU B 1 45 ? 9.086 -25.375 -3.314 1 96.56 45 GLU B O 1
ATOM 1978 N N . THR B 1 46 ? 8.062 -24.609 -1.473 1 96.94 46 THR B N 1
ATOM 1979 C CA . THR B 1 46 ? 6.734 -24.641 -2.07 1 96.94 46 THR B CA 1
ATOM 1980 C C . THR B 1 46 ? 6.637 -23.656 -3.23 1 96.94 46 THR B C 1
ATOM 1982 O O . THR B 1 46 ? 6.012 -23.953 -4.25 1 96.94 46 THR B O 1
ATOM 1985 N N . ASP B 1 47 ? 7.191 -22.5 -3.035 1 97.75 47 ASP B N 1
ATOM 1986 C CA . ASP B 1 47 ? 7.227 -21.484 -4.082 1 97.75 47 ASP B CA 1
ATOM 1987 C C . ASP B 1 47 ? 7.977 -21.984 -5.312 1 97.75 47 ASP B C 1
ATOM 1989 O O . ASP B 1 47 ? 7.539 -21.766 -6.445 1 97.75 47 ASP B O 1
ATOM 1993 N N . ALA B 1 48 ? 9.039 -22.703 -5.133 1 97.69 48 ALA B N 1
ATOM 1994 C CA . ALA B 1 48 ? 9.852 -23.234 -6.223 1 97.69 48 ALA B CA 1
ATOM 1995 C C . ALA B 1 48 ? 9.07 -24.25 -7.047 1 97.69 48 ALA B C 1
ATOM 1997 O O . ALA B 1 48 ? 9.234 -24.328 -8.266 1 97.69 48 ALA B O 1
ATOM 1998 N N . GLU B 1 49 ? 8.242 -24.938 -6.395 1 97.56 49 GLU B N 1
ATOM 1999 C CA . GLU B 1 49 ? 7.461 -25.969 -7.062 1 97.56 49 GLU B CA 1
ATOM 2000 C C . GLU B 1 49 ? 6.453 -25.359 -8.031 1 97.56 49 GLU B C 1
ATOM 2002 O O . GLU B 1 49 ? 6.004 -26.031 -8.969 1 97.56 49 GLU B O 1
ATOM 2007 N N . ILE B 1 50 ? 6.035 -24.125 -7.789 1 97.25 50 ILE B N 1
ATOM 2008 C CA . ILE B 1 50 ? 5.09 -23.453 -8.672 1 97.25 50 ILE B CA 1
ATOM 2009 C C . ILE B 1 50 ? 5.73 -23.234 -10.039 1 97.25 50 ILE B C 1
ATOM 2011 O O . ILE B 1 50 ? 5.055 -23.312 -11.07 1 97.25 50 ILE B O 1
ATOM 2015 N N . GLY B 1 51 ? 6.988 -23.031 -10.055 1 96.19 51 GLY B N 1
ATOM 2016 C CA . GLY B 1 51 ? 7.703 -22.766 -11.289 1 96.19 51 GLY B CA 1
ATOM 2017 C C . GLY B 1 51 ? 7.848 -21.297 -11.602 1 96.19 51 GLY B C 1
ATOM 2018 O O . GLY B 1 51 ? 7.316 -20.453 -10.875 1 96.19 51 GLY B O 1
ATOM 2019 N N . GLY B 1 52 ? 8.664 -20.969 -12.602 1 96.31 52 GLY B N 1
ATOM 2020 C CA . GLY B 1 52 ? 8.891 -19.594 -12.977 1 96.31 52 GLY B CA 1
ATOM 2021 C C . GLY B 1 52 ? 9.695 -18.812 -11.953 1 96.31 52 GLY B C 1
ATOM 2022 O O . GLY B 1 52 ? 10.375 -19.406 -11.117 1 96.31 52 GLY B O 1
ATOM 2023 N N . ILE B 1 53 ? 9.625 -17.516 -12.078 1 96.44 53 ILE B N 1
ATOM 2024 C CA . ILE B 1 53 ? 10.383 -16.656 -11.172 1 96.44 53 ILE B CA 1
ATOM 2025 C C . ILE B 1 53 ? 9.523 -16.297 -9.961 1 96.44 53 ILE B C 1
ATOM 2027 O O . ILE B 1 53 ? 8.414 -15.773 -10.109 1 96.44 53 ILE B O 1
ATOM 2031 N N . GLY B 1 54 ? 9.938 -16.672 -8.836 1 97 54 GLY B N 1
ATOM 2032 C CA . GLY B 1 54 ? 9.297 -16.344 -7.574 1 97 54 GLY B CA 1
ATOM 2033 C C . GLY B 1 54 ? 10.273 -15.859 -6.516 1 97 54 GLY B C 1
ATOM 2034 O O . GLY B 1 54 ? 11.453 -15.656 -6.801 1 97 54 GLY B O 1
ATOM 2035 N N . GLY B 1 55 ? 9.773 -15.594 -5.371 1 96.81 55 GLY B N 1
ATOM 2036 C CA . GLY B 1 55 ? 10.602 -15.109 -4.277 1 96.81 55 GLY B CA 1
ATOM 2037 C C . GLY B 1 55 ? 11.75 -16.047 -3.945 1 96.81 55 GLY B C 1
ATOM 2038 O O . GLY B 1 55 ? 12.805 -15.602 -3.482 1 96.81 55 GLY B O 1
ATOM 2039 N N . TYR B 1 56 ? 11.562 -17.297 -4.223 1 96.75 56 TYR B N 1
ATOM 2040 C CA . TYR B 1 56 ? 12.57 -18.297 -3.891 1 96.75 56 TYR B CA 1
ATOM 2041 C C . TYR B 1 56 ? 13.859 -18.047 -4.664 1 96.75 56 TYR B C 1
ATOM 2043 O O . TYR B 1 56 ? 14.953 -18.391 -4.199 1 96.75 56 TYR B O 1
ATOM 2051 N N . LEU B 1 57 ? 13.766 -17.406 -5.801 1 96 57 LEU B N 1
ATOM 2052 C CA . LEU B 1 57 ? 14.914 -17.188 -6.672 1 96 57 LEU B CA 1
ATOM 2053 C C . LEU B 1 57 ? 15.477 -15.781 -6.492 1 96 57 LEU B C 1
ATOM 2055 O O . LEU B 1 57 ? 16.531 -15.461 -7.035 1 96 57 LEU B O 1
ATOM 2059 N N . LEU B 1 58 ? 14.766 -14.961 -5.781 1 95.75 58 LEU B N 1
ATOM 2060 C CA . LEU B 1 58 ? 15.109 -13.547 -5.75 1 95.75 58 LEU B CA 1
ATOM 2061 C C . LEU B 1 58 ? 15.883 -13.203 -4.484 1 95.75 58 LEU B C 1
ATOM 2063 O O . LEU B 1 58 ? 15.594 -13.734 -3.41 1 95.75 58 LEU B O 1
ATOM 2067 N N . PRO B 1 59 ? 16.891 -12.258 -4.637 1 94.06 59 PRO B N 1
ATOM 2068 C CA . PRO B 1 59 ? 17.516 -11.766 -3.414 1 94.06 59 PRO B CA 1
ATOM 2069 C C . PRO B 1 59 ? 16.531 -11.109 -2.457 1 94.06 59 PRO B C 1
ATOM 2071 O O . PRO B 1 59 ? 15.625 -10.383 -2.896 1 94.06 59 PRO B O 1
ATOM 2074 N N . LYS B 1 60 ? 16.688 -11.367 -1.192 1 92.75 60 LYS B N 1
ATOM 2075 C CA . LYS B 1 60 ? 15.742 -10.859 -0.197 1 92.75 60 LYS B CA 1
ATOM 2076 C C . LYS B 1 60 ? 16.078 -9.422 0.188 1 92.75 60 LYS B C 1
ATOM 2078 O O . LYS B 1 60 ? 15.211 -8.695 0.69 1 92.75 60 LYS B O 1
ATOM 2083 N N . ASN B 1 61 ? 17.328 -9.055 -0.042 1 87.38 61 ASN B N 1
ATOM 2084 C CA . ASN B 1 61 ? 17.703 -7.656 0.127 1 87.38 61 ASN B CA 1
ATOM 2085 C C . ASN B 1 61 ? 17.344 -6.824 -1.101 1 87.38 61 ASN B C 1
ATOM 2087 O O . ASN B 1 61 ? 17.922 -7.004 -2.172 1 87.38 61 ASN B O 1
ATOM 2091 N N . PRO B 1 62 ? 16.438 -5.902 -0.964 1 83.56 62 PRO B N 1
ATOM 2092 C CA . PRO B 1 62 ? 15.938 -5.16 -2.123 1 83.56 62 PRO B CA 1
ATOM 2093 C C . PRO B 1 62 ? 17.016 -4.312 -2.793 1 83.56 62 PRO B C 1
ATOM 2095 O O . PRO B 1 62 ? 16.844 -3.893 -3.941 1 83.56 62 PRO B O 1
ATOM 2098 N N . ILE B 1 63 ? 18.031 -4.047 -2.115 1 81.31 63 ILE B N 1
ATOM 2099 C CA . ILE B 1 63 ? 19.125 -3.283 -2.711 1 81.31 63 ILE B CA 1
ATOM 2100 C C . ILE B 1 63 ? 19.75 -4.082 -3.85 1 81.31 63 ILE B C 1
ATOM 2102 O O . ILE B 1 63 ? 20.188 -3.508 -4.848 1 81.31 63 ILE B O 1
ATOM 2106 N N . GLN B 1 64 ? 19.734 -5.438 -3.711 1 85.94 64 GLN B N 1
ATOM 2107 C CA . GLN B 1 64 ? 20.188 -6.316 -4.781 1 85.94 64 GLN B CA 1
ATOM 2108 C C . GLN B 1 64 ? 19.078 -6.543 -5.812 1 85.94 64 GLN B C 1
ATOM 2110 O O . GLN B 1 64 ? 18.234 -7.418 -5.641 1 85.94 64 GLN B O 1
ATOM 2115 N N . ASN B 1 65 ? 19.094 -5.816 -6.844 1 82.44 65 ASN B N 1
ATOM 2116 C CA . ASN B 1 65 ? 18.047 -5.828 -7.855 1 82.44 65 ASN B CA 1
ATOM 2117 C C . ASN B 1 65 ? 18.484 -6.574 -9.109 1 82.44 65 ASN B C 1
ATOM 2119 O O . ASN B 1 65 ? 19.234 -6.039 -9.93 1 82.44 65 ASN B O 1
ATOM 2123 N N . PRO B 1 66 ? 17.969 -7.746 -9.305 1 85.69 66 PRO B N 1
ATOM 2124 C CA . PRO B 1 66 ? 18.359 -8.516 -10.484 1 85.69 66 PRO B CA 1
ATOM 2125 C C . PRO B 1 66 ? 17.688 -8.023 -11.766 1 85.69 66 PRO B C 1
ATOM 2127 O O . PRO B 1 66 ? 18.078 -8.422 -12.867 1 85.69 66 PRO B O 1
ATOM 2130 N N . PHE B 1 67 ? 16.703 -7.082 -11.578 1 86.5 67 PHE B N 1
ATOM 2131 C CA . PHE B 1 67 ? 15.977 -6.57 -12.734 1 86.5 67 PHE B CA 1
ATOM 2132 C C . PHE B 1 67 ? 16.094 -5.055 -12.812 1 86.5 67 PHE B C 1
ATOM 2134 O O . PHE B 1 67 ? 15.172 -4.336 -12.406 1 86.5 67 PHE B O 1
ATOM 2141 N N . PRO B 1 68 ? 17.125 -4.598 -13.383 1 78.44 68 PRO B N 1
ATOM 2142 C CA . PRO B 1 68 ? 17.344 -3.152 -13.352 1 78.44 68 PRO B CA 1
ATOM 2143 C C . PRO B 1 68 ? 16.328 -2.375 -14.188 1 78.44 68 PRO B C 1
ATOM 2145 O O . PRO B 1 68 ? 16.141 -1.174 -13.977 1 78.44 68 PRO B O 1
ATOM 2148 N N . 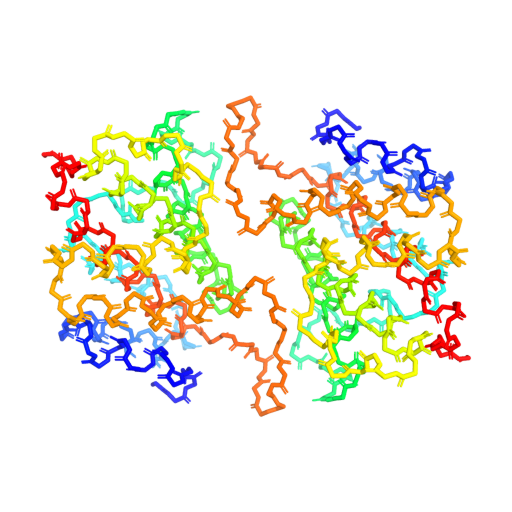GLY B 1 69 ? 15.625 -3.086 -15.18 1 80.19 69 GLY B N 1
ATOM 2149 C CA . GLY B 1 69 ? 14.617 -2.393 -15.961 1 80.19 69 GLY B CA 1
ATOM 2150 C C . GLY B 1 69 ? 13.805 -3.322 -16.844 1 80.19 69 GLY B C 1
ATOM 2151 O O . GLY B 1 69 ? 13.906 -4.547 -16.719 1 80.19 69 GLY B O 1
ATOM 2152 N N . GLY B 1 70 ? 12.75 -2.633 -17.547 1 83.38 70 GLY B N 1
ATOM 2153 C CA . GLY B 1 70 ? 11.984 -3.387 -18.516 1 83.38 70 GLY B CA 1
ATOM 2154 C C . GLY B 1 70 ? 10.805 -4.121 -17.906 1 83.38 70 GLY B C 1
ATOM 2155 O O . GLY B 1 70 ? 10.391 -3.82 -16.781 1 83.38 70 GLY B O 1
ATOM 2156 N N . MET B 1 71 ? 10.234 -5.02 -18.656 1 87.38 71 MET B N 1
ATOM 2157 C CA . MET B 1 71 ? 9.031 -5.762 -18.297 1 87.38 71 MET B CA 1
ATOM 2158 C C . MET B 1 71 ? 9.281 -6.66 -17.078 1 87.38 71 MET B C 1
ATOM 2160 O O . MET B 1 71 ? 8.43 -6.781 -16.203 1 87.38 71 MET B O 1
ATOM 2164 N N . GLU B 1 72 ? 10.477 -7.238 -17.031 1 90.81 72 GLU B N 1
ATOM 2165 C CA . GLU B 1 72 ? 10.805 -8.156 -15.945 1 90.81 72 GLU B CA 1
ATOM 2166 C C . GLU B 1 72 ? 10.812 -7.441 -14.594 1 90.81 72 GLU B C 1
ATOM 2168 O O . GLU B 1 72 ? 10.406 -8.016 -13.578 1 90.81 72 GLU B O 1
ATOM 2173 N N . ARG B 1 73 ? 11.281 -6.23 -14.586 1 90.25 73 ARG B N 1
ATOM 2174 C CA . ARG B 1 73 ? 11.281 -5.457 -13.352 1 90.25 73 ARG B CA 1
ATOM 2175 C C . ARG B 1 73 ? 9.859 -5.242 -12.844 1 90.25 73 ARG B C 1
ATOM 2177 O O . ARG B 1 73 ? 9.578 -5.43 -11.656 1 90.25 73 ARG B O 1
ATOM 2184 N N . THR B 1 74 ? 8.992 -4.883 -13.797 1 90.69 74 THR B N 1
ATOM 2185 C CA . THR B 1 74 ? 7.598 -4.629 -13.438 1 90.69 74 THR B CA 1
ATOM 2186 C C . THR B 1 74 ? 6.926 -5.906 -12.938 1 90.69 74 THR B C 1
ATOM 2188 O O . THR B 1 74 ? 6.102 -5.867 -12.023 1 90.69 74 THR B O 1
ATOM 2191 N N . LEU B 1 75 ? 7.324 -6.996 -13.469 1 94.31 75 LEU B N 1
ATOM 2192 C CA . LEU B 1 75 ? 6.691 -8.273 -13.172 1 94.31 75 LEU B CA 1
ATOM 2193 C C . LEU B 1 75 ? 7.199 -8.836 -11.844 1 94.31 75 LEU B C 1
ATOM 2195 O O . LEU B 1 75 ? 6.426 -9.398 -11.07 1 94.31 75 LEU B O 1
ATOM 2199 N N . TYR B 1 76 ? 8.555 -8.641 -11.594 1 94.69 76 TYR B N 1
ATOM 2200 C CA . TYR B 1 76 ? 9.109 -9.531 -10.578 1 94.69 76 TYR B CA 1
ATOM 2201 C C . TYR B 1 76 ? 9.672 -8.734 -9.406 1 94.69 76 TYR B C 1
ATOM 2203 O O . TYR B 1 76 ? 9.906 -9.281 -8.328 1 94.69 76 TYR B O 1
ATOM 2211 N N . ARG B 1 77 ? 9.867 -7.426 -9.57 1 93.56 77 ARG B N 1
ATOM 2212 C CA . ARG B 1 77 ? 10.344 -6.613 -8.453 1 93.56 77 ARG B CA 1
ATOM 2213 C C . ARG B 1 77 ? 9.344 -6.645 -7.297 1 93.56 77 ARG B C 1
ATOM 2215 O O . ARG B 1 77 ? 9.742 -6.707 -6.133 1 93.56 77 ARG B O 1
ATOM 2222 N N . PRO B 1 78 ? 8.023 -6.594 -7.598 1 95.5 78 PRO B N 1
ATOM 2223 C CA . PRO B 1 78 ? 7.074 -6.727 -6.492 1 95.5 78 PRO B CA 1
ATOM 2224 C C . PRO B 1 78 ? 7.258 -8.023 -5.707 1 95.5 78 PRO B C 1
ATOM 2226 O O . PRO B 1 78 ? 7.133 -8.023 -4.48 1 95.5 78 PRO B O 1
ATOM 2229 N N . LEU B 1 79 ? 7.578 -9.078 -6.379 1 96.81 79 LEU B N 1
ATOM 2230 C CA . LEU B 1 79 ? 7.789 -10.352 -5.699 1 96.81 79 LEU B CA 1
ATOM 2231 C C . LEU B 1 79 ? 9.039 -10.297 -4.824 1 96.81 79 LEU B C 1
ATOM 2233 O O . LEU B 1 79 ? 9.086 -10.922 -3.764 1 96.81 79 LEU B O 1
ATOM 2237 N N . GLN B 1 80 ? 10.039 -9.562 -5.277 1 94.62 80 GLN B N 1
ATOM 2238 C CA . GLN B 1 80 ? 11.227 -9.398 -4.445 1 94.62 80 GLN B CA 1
ATOM 2239 C C . GLN B 1 80 ? 10.891 -8.672 -3.15 1 94.62 80 GLN B C 1
ATOM 2241 O O . GLN B 1 80 ? 11.375 -9.039 -2.08 1 94.62 80 GLN B O 1
ATOM 2246 N N . TYR B 1 81 ? 10.102 -7.66 -3.279 1 94.38 81 TYR B N 1
ATOM 2247 C CA . TYR B 1 81 ? 9.703 -6.914 -2.092 1 94.38 81 TYR B CA 1
ATOM 2248 C C . TYR B 1 81 ? 8.867 -7.777 -1.157 1 94.38 81 TYR B C 1
ATOM 2250 O O . TYR B 1 81 ? 9.039 -7.734 0.063 1 94.38 81 TYR B O 1
ATOM 2258 N N . ALA B 1 82 ? 7.984 -8.531 -1.7 1 97 82 ALA B N 1
ATOM 2259 C CA . ALA B 1 82 ? 7.203 -9.461 -0.883 1 97 82 ALA B CA 1
ATOM 2260 C C . ALA B 1 82 ? 8.109 -10.461 -0.171 1 97 82 ALA B C 1
ATOM 2262 O O . ALA B 1 82 ? 7.922 -10.742 1.015 1 97 82 ALA B O 1
ATOM 2263 N N . ALA B 1 83 ? 9.078 -10.953 -0.933 1 96.94 83 ALA B N 1
ATOM 2264 C CA . ALA B 1 83 ? 10.023 -11.914 -0.372 1 96.94 83 ALA B CA 1
ATOM 2265 C C . ALA B 1 83 ? 10.828 -11.297 0.764 1 96.94 83 ALA B C 1
ATOM 2267 O O . ALA B 1 83 ? 11.109 -11.953 1.771 1 96.94 83 ALA B O 1
ATOM 2268 N N . SER B 1 84 ? 11.203 -10.078 0.563 1 94.56 84 SER B N 1
ATOM 2269 C CA . SER B 1 84 ? 11.93 -9.359 1.6 1 94.56 84 SER B CA 1
ATOM 2270 C C . SER B 1 84 ? 11.109 -9.258 2.883 1 94.56 84 SER B C 1
ATOM 2272 O O . SER B 1 84 ? 11.633 -9.484 3.977 1 94.56 84 SER B O 1
ATOM 2274 N N . GLU B 1 85 ? 9.844 -8.945 2.771 1 95.19 85 GLU B N 1
ATOM 2275 C CA . GLU B 1 85 ? 8.961 -8.828 3.928 1 95.19 85 GLU B CA 1
ATOM 2276 C C . GLU B 1 85 ? 8.711 -10.195 4.57 1 95.19 85 GLU B C 1
ATOM 2278 O O . GLU B 1 85 ? 8.602 -10.297 5.793 1 95.19 85 GLU B O 1
ATOM 2283 N N . LEU B 1 86 ? 8.625 -11.203 3.77 1 96.19 86 LEU B N 1
ATOM 2284 C CA . LEU B 1 86 ? 8.43 -12.562 4.273 1 96.19 86 LEU B CA 1
ATOM 2285 C C . LEU B 1 86 ? 9.609 -13 5.129 1 96.19 86 LEU B C 1
ATOM 2287 O O . LEU B 1 86 ? 9.422 -13.664 6.156 1 96.19 86 LEU B O 1
ATOM 2291 N N . GLU B 1 87 ? 10.773 -12.609 4.758 1 94.12 87 GLU B N 1
ATOM 2292 C CA . GLU B 1 87 ? 11.984 -12.992 5.477 1 94.12 87 GLU B CA 1
ATOM 2293 C C . GLU B 1 87 ? 12.164 -12.156 6.742 1 94.12 87 GLU B C 1
ATOM 2295 O O . GLU B 1 87 ? 12.734 -12.625 7.727 1 94.12 87 GLU B O 1
ATOM 2300 N N . ARG B 1 88 ? 11.742 -10.969 6.676 1 91.69 88 ARG B N 1
ATOM 2301 C CA . ARG B 1 88 ? 11.961 -10.047 7.785 1 91.69 88 ARG B CA 1
ATOM 2302 C C . ARG B 1 88 ? 11 -10.328 8.93 1 91.69 88 ARG B C 1
ATOM 2304 O O . ARG B 1 88 ? 11.43 -10.695 10.031 1 91.69 88 ARG B O 1
ATOM 2311 N N . ASP B 1 89 ? 9.75 -10.156 8.742 1 91.44 89 ASP B N 1
ATOM 2312 C CA . ASP B 1 89 ? 8.688 -10.359 9.727 1 91.44 89 ASP B CA 1
ATOM 2313 C C . ASP B 1 89 ? 7.328 -10.477 9.039 1 91.44 89 ASP B C 1
ATOM 2315 O O . ASP B 1 89 ? 6.672 -9.461 8.773 1 91.44 89 ASP B O 1
ATOM 2319 N N . VAL B 1 90 ? 6.883 -11.688 8.938 1 93.56 90 VAL B N 1
ATOM 2320 C CA . VAL B 1 90 ? 5.688 -11.953 8.148 1 93.56 90 VAL B CA 1
ATOM 2321 C C . VAL B 1 90 ? 4.484 -11.25 8.781 1 93.56 90 VAL B C 1
ATOM 2323 O O . VAL B 1 90 ? 3.676 -10.641 8.078 1 93.56 90 VAL B O 1
ATOM 2326 N N . ALA B 1 91 ? 4.371 -11.352 10.055 1 89.75 91 ALA B N 1
ATOM 2327 C CA . ALA B 1 91 ? 3.215 -10.789 10.742 1 89.75 91 ALA B CA 1
ATOM 2328 C C . ALA B 1 91 ? 3.182 -9.266 10.609 1 89.75 91 ALA B C 1
ATOM 2330 O O . ALA B 1 91 ? 2.135 -8.688 10.312 1 89.75 91 ALA B O 1
ATOM 2331 N N . HIS B 1 92 ? 4.301 -8.656 10.75 1 88.81 92 HIS B N 1
ATOM 2332 C CA . HIS B 1 92 ? 4.387 -7.207 10.641 1 88.81 92 HIS B CA 1
ATOM 2333 C C . HIS B 1 92 ? 4.215 -6.754 9.195 1 88.81 92 HIS B C 1
ATOM 2335 O O . HIS B 1 92 ? 3.596 -5.719 8.93 1 88.81 92 HIS B O 1
ATOM 2341 N N . GLY B 1 93 ? 4.734 -7.52 8.297 1 92.81 93 GLY B N 1
ATOM 2342 C CA . GLY B 1 93 ? 4.727 -7.148 6.891 1 92.81 93 GLY B CA 1
ATOM 2343 C C . GLY B 1 93 ? 3.535 -7.699 6.133 1 92.81 93 GLY B C 1
ATOM 2344 O O . GLY B 1 93 ? 3.49 -7.641 4.902 1 92.81 93 GLY B O 1
ATOM 2345 N N . ALA B 1 94 ? 2.551 -8.219 6.859 1 95 94 ALA B N 1
ATOM 2346 C CA . ALA B 1 94 ? 1.467 -8.961 6.215 1 95 94 ALA B CA 1
ATOM 2347 C C . ALA B 1 94 ? 0.77 -8.102 5.164 1 95 94 ALA B C 1
ATOM 2349 O O . ALA B 1 94 ? 0.564 -8.547 4.031 1 95 94 ALA B O 1
ATOM 2350 N N . ARG B 1 95 ? 0.459 -6.914 5.496 1 95.12 95 ARG B N 1
ATOM 2351 C CA . ARG B 1 95 ? -0.21 -6.02 4.555 1 95.12 95 ARG B CA 1
ATOM 2352 C C . ARG B 1 95 ? 0.663 -5.758 3.334 1 95.12 95 ARG B C 1
ATOM 2354 O O . ARG B 1 95 ? 0.166 -5.723 2.205 1 95.12 95 ARG B O 1
ATOM 2361 N N . TYR B 1 96 ? 1.927 -5.617 3.562 1 95.38 96 TYR B N 1
ATOM 2362 C CA . TYR B 1 96 ? 2.859 -5.305 2.486 1 95.38 96 TYR B CA 1
ATOM 2363 C C . TYR B 1 96 ? 3.014 -6.492 1.541 1 95.38 96 TYR B C 1
ATOM 2365 O O . TYR B 1 96 ? 3.09 -6.316 0.322 1 95.38 96 TYR B O 1
ATOM 2373 N N . ILE B 1 97 ? 3.041 -7.578 2.137 1 97.62 97 ILE B N 1
ATOM 2374 C CA . ILE B 1 97 ? 3.16 -8.797 1.348 1 97.62 97 ILE B CA 1
ATOM 2375 C C . ILE B 1 97 ? 1.95 -8.938 0.427 1 97.62 97 ILE B C 1
ATOM 2377 O O . ILE B 1 97 ? 2.1 -9.195 -0.771 1 97.62 97 ILE B O 1
ATOM 2381 N N . VAL B 1 98 ? 0.764 -8.719 0.986 1 98.5 98 VAL B N 1
ATOM 2382 C CA . VAL B 1 98 ? -0.455 -8.781 0.187 1 98.5 98 VAL B CA 1
ATOM 2383 C C . VAL B 1 98 ? -0.4 -7.727 -0.917 1 98.5 98 VAL B C 1
ATOM 2385 O O . VAL B 1 98 ? -0.757 -8 -2.064 1 98.5 98 VAL B O 1
ATOM 2388 N N . GLN B 1 99 ? 0.023 -6.594 -0.61 1 97.56 99 GLN B N 1
ATOM 2389 C CA . GLN B 1 99 ? 0.085 -5.492 -1.567 1 97.56 99 GLN B CA 1
ATOM 2390 C C . GLN B 1 99 ? 1.059 -5.805 -2.699 1 97.56 99 GLN B C 1
ATOM 2392 O O . GLN B 1 99 ? 0.726 -5.637 -3.875 1 97.56 99 GLN B O 1
ATOM 2397 N N . TYR B 1 100 ? 2.246 -6.246 -2.357 1 97.5 100 TYR B N 1
ATOM 2398 C CA . TYR B 1 100 ? 3.25 -6.539 -3.375 1 97.5 100 TYR B CA 1
ATOM 2399 C C . TYR B 1 100 ? 2.822 -7.715 -4.242 1 97.5 100 TYR B C 1
ATOM 2401 O O . TYR B 1 100 ? 3.068 -7.727 -5.449 1 97.5 100 TYR B O 1
ATOM 2409 N N . ALA B 1 101 ? 2.215 -8.695 -3.629 1 98.56 101 ALA B N 1
ATOM 2410 C CA . ALA B 1 101 ? 1.648 -9.797 -4.402 1 98.56 101 ALA B CA 1
ATOM 2411 C C . ALA B 1 101 ? 0.617 -9.281 -5.406 1 98.56 101 ALA B C 1
ATOM 2413 O O . ALA B 1 101 ? 0.594 -9.727 -6.559 1 98.56 101 ALA B O 1
ATOM 2414 N N . GLY B 1 102 ? -0.184 -8.352 -4.945 1 98.5 102 GLY B N 1
ATOM 2415 C CA . GLY B 1 102 ? -1.174 -7.738 -5.816 1 98.5 102 GLY B CA 1
ATOM 2416 C C . GLY B 1 102 ? -0.558 -6.934 -6.945 1 98.5 102 GLY B C 1
ATOM 2417 O O . GLY B 1 102 ? -1.06 -6.945 -8.07 1 98.5 102 GLY B O 1
ATOM 2418 N N . MET B 1 103 ? 0.509 -6.266 -6.68 1 96.94 103 MET B N 1
ATOM 2419 C CA . MET B 1 103 ? 1.21 -5.5 -7.707 1 96.94 103 MET B CA 1
ATOM 2420 C C . MET B 1 103 ? 1.776 -6.422 -8.781 1 96.94 103 MET B C 1
ATOM 2422 O O . MET B 1 103 ? 1.8 -6.066 -9.961 1 96.94 103 MET B O 1
ATOM 2426 N N . HIS B 1 104 ? 2.287 -7.547 -8.359 1 97.69 104 HIS B N 1
ATOM 2427 C CA . HIS B 1 104 ? 2.73 -8.555 -9.32 1 97.69 104 HIS B CA 1
ATOM 2428 C C . HIS B 1 104 ? 1.59 -8.969 -10.242 1 97.69 104 HIS B C 1
ATOM 2430 O O . HIS B 1 104 ? 1.742 -8.977 -11.469 1 97.69 104 HIS B O 1
ATOM 2436 N N . LEU B 1 105 ? 0.421 -9.25 -9.656 1 98.38 105 LEU B N 1
ATOM 2437 C CA . LEU B 1 105 ? -0.714 -9.695 -10.453 1 98.38 105 LEU B CA 1
ATOM 2438 C C . LEU B 1 105 ? -1.199 -8.578 -11.375 1 98.38 105 LEU B C 1
ATOM 2440 O O . LEU B 1 105 ? -1.648 -8.836 -12.492 1 98.38 105 LEU B O 1
ATOM 2444 N N . GLU B 1 106 ? -1.133 -7.383 -10.852 1 97.19 106 GLU B N 1
ATOM 2445 C CA . GLU B 1 106 ? -1.5 -6.238 -11.68 1 97.19 106 GLU B CA 1
ATOM 2446 C C . GLU B 1 106 ? -0.617 -6.148 -12.922 1 97.19 106 GLU B C 1
ATOM 2448 O O . GLU B 1 106 ? -1.114 -5.949 -14.031 1 97.19 106 GLU B O 1
ATOM 2453 N N . ALA B 1 107 ? 0.643 -6.309 -12.758 1 95.5 107 ALA B N 1
ATOM 2454 C CA . ALA B 1 107 ? 1.586 -6.289 -13.867 1 95.5 107 ALA B CA 1
ATOM 2455 C C . ALA B 1 107 ? 1.344 -7.461 -14.812 1 95.5 107 ALA B C 1
ATOM 2457 O O . ALA B 1 107 ? 1.37 -7.297 -16.031 1 95.5 107 ALA B O 1
ATOM 2458 N N . VAL B 1 108 ? 1.079 -8.633 -14.289 1 96.94 108 VAL B N 1
ATOM 2459 C CA . VAL B 1 108 ? 0.878 -9.844 -15.07 1 96.94 108 VAL B CA 1
ATOM 2460 C C . VAL B 1 108 ? -0.379 -9.703 -15.93 1 96.94 108 VAL B C 1
ATOM 2462 O O . VAL B 1 108 ? -0.365 -10.023 -17.125 1 96.94 108 VAL B O 1
ATOM 2465 N N . THR B 1 109 ? -1.44 -9.234 -15.305 1 96.94 109 THR B N 1
ATOM 2466 C CA . THR B 1 109 ? -2.699 -9.133 -16.031 1 96.94 109 THR B CA 1
ATOM 2467 C C . THR B 1 109 ? -2.596 -8.078 -17.141 1 96.94 109 THR B C 1
ATOM 2469 O O . THR B 1 109 ? -3.186 -8.242 -18.203 1 96.94 109 THR B O 1
ATOM 2472 N N . ARG B 1 110 ? -1.854 -7.023 -16.859 1 94.56 110 ARG B N 1
ATOM 2473 C CA . ARG B 1 110 ? -1.595 -6.039 -17.922 1 94.56 110 ARG B CA 1
ATOM 2474 C C . ARG B 1 110 ? -0.868 -6.676 -19.094 1 94.56 110 ARG B C 1
ATOM 2476 O O . ARG B 1 110 ? -1.255 -6.48 -20.25 1 94.56 110 ARG B O 1
ATOM 2483 N N . GLN B 1 111 ? 0.156 -7.453 -18.781 1 94 111 GLN B N 1
ATOM 2484 C CA . GLN B 1 111 ? 0.917 -8.117 -19.828 1 94 111 GLN B CA 1
ATOM 2485 C C . GLN B 1 111 ? 0.046 -9.109 -20.594 1 94 111 GLN B C 1
ATOM 2487 O O . GLN B 1 111 ? 0.151 -9.219 -21.828 1 94 111 GLN B O 1
ATOM 2492 N N . TYR B 1 112 ? -0.73 -9.789 -19.844 1 95.31 112 TYR B N 1
ATOM 2493 C CA . TYR B 1 112 ? -1.634 -10.742 -20.469 1 95.31 112 TYR B CA 1
ATOM 2494 C C . TYR B 1 112 ? -2.529 -10.055 -21.5 1 95.31 112 TYR B C 1
ATOM 2496 O O . TYR B 1 112 ? -2.664 -10.531 -22.625 1 95.31 112 TYR B O 1
ATOM 2504 N N . LEU B 1 113 ? -3.104 -8.938 -21.125 1 94.81 113 LEU B N 1
ATOM 2505 C CA . LEU B 1 113 ? -4.02 -8.203 -21.984 1 94.81 113 LEU B CA 1
ATOM 2506 C C . LEU B 1 113 ? -3.277 -7.613 -23.188 1 94.81 113 LEU B C 1
ATOM 2508 O O . LEU B 1 113 ? -3.799 -7.609 -24.297 1 94.81 113 LEU B O 1
ATOM 2512 N N . MET B 1 114 ? -2.143 -7.129 -22.969 1 91.69 114 MET B N 1
ATOM 2513 C CA . MET B 1 114 ? -1.347 -6.523 -24.031 1 91.69 114 MET B CA 1
ATOM 2514 C C . MET B 1 114 ? -0.983 -7.555 -25.094 1 91.69 114 MET B C 1
ATOM 2516 O O . MET B 1 114 ? -0.925 -7.238 -26.281 1 91.69 114 MET B O 1
ATOM 2520 N N . ARG B 1 115 ? -0.847 -8.758 -24.719 1 89.5 115 ARG B N 1
ATOM 2521 C CA . ARG B 1 115 ? -0.424 -9.812 -25.641 1 89.5 115 ARG B CA 1
ATOM 2522 C C . ARG B 1 115 ? -1.628 -10.508 -26.266 1 89.5 115 ARG B C 1
ATOM 2524 O O . ARG B 1 115 ? -1.523 -11.078 -27.359 1 89.5 115 ARG B O 1
ATOM 2531 N N . SER B 1 116 ? -2.67 -10.453 -25.625 1 86.25 116 SER B N 1
ATOM 2532 C CA . SER B 1 116 ? -3.854 -11.156 -26.094 1 86.25 116 SER B CA 1
ATOM 2533 C C . SER B 1 116 ? -4.676 -10.289 -27.047 1 86.25 116 SER B C 1
ATOM 2535 O O . SER B 1 116 ? -5.492 -10.797 -27.812 1 86.25 116 SER B O 1
ATOM 2537 N N . GLN B 1 117 ? -4.527 -8.93 -26.828 1 79.38 117 GLN B N 1
ATOM 2538 C CA . GLN B 1 117 ? -5.34 -8.055 -27.656 1 79.38 117 GLN B CA 1
ATOM 2539 C C . GLN B 1 117 ? -4.469 -7.262 -28.641 1 79.38 117 GLN B C 1
ATOM 2541 O O . GLN B 1 117 ? -3.43 -6.723 -28.25 1 79.38 117 GLN B O 1
ATOM 2546 N N . THR B 1 118 ? -4.578 -7.418 -29.984 1 63.94 118 THR B N 1
ATOM 2547 C CA . THR B 1 118 ? -3.826 -6.773 -31.062 1 63.94 118 THR B CA 1
ATOM 2548 C C . THR B 1 118 ? -3.648 -5.285 -30.781 1 63.94 118 THR B C 1
ATOM 2550 O O . THR B 1 118 ? -2.57 -4.73 -31 1 63.94 118 THR B O 1
ATOM 2553 N N . LEU B 1 119 ? -4.672 -4.422 -30.672 1 55.09 119 LEU B N 1
ATOM 2554 C CA . LEU B 1 119 ? -4.633 -2.977 -30.484 1 55.09 119 LEU B CA 1
ATOM 2555 C C . LEU B 1 119 ? -4.527 -2.633 -29 1 55.09 119 LEU B C 1
ATOM 2557 O O . LEU B 1 119 ? -4.754 -1.485 -28.609 1 55.09 119 LEU B O 1
ATOM 2561 N N . GLY B 1 120 ? -4.156 -3.602 -28.156 1 54.31 120 GLY B N 1
ATOM 2562 C CA . GLY B 1 120 ? -4.371 -3.67 -26.719 1 54.31 120 GLY B CA 1
ATOM 2563 C C . GLY B 1 120 ? -3.279 -2.986 -25.922 1 54.31 120 GLY B C 1
ATOM 2564 O O . GLY B 1 120 ? -3.438 -2.746 -24.719 1 54.31 120 GLY B O 1
ATOM 2565 N N . SER B 1 121 ? -2.131 -2.795 -26.469 1 59.44 121 SER B N 1
ATOM 2566 C CA . SER B 1 121 ? -0.939 -2.432 -25.719 1 59.44 121 SER B CA 1
ATOM 2567 C C . SER B 1 121 ? -1.137 -1.111 -24.969 1 59.44 121 SER B C 1
ATOM 2569 O O . SER B 1 121 ? -0.882 -1.021 -23.766 1 59.44 121 SER B O 1
ATOM 2571 N N . LEU B 1 122 ? -1.609 -0.071 -25.75 1 59.88 122 LEU B N 1
ATOM 2572 C CA . LEU B 1 122 ? -1.601 1.243 -25.109 1 59.88 122 LEU B CA 1
ATOM 2573 C C . LEU B 1 122 ? -2.715 1.354 -24.078 1 59.88 122 LEU B C 1
ATOM 2575 O O . LEU B 1 122 ? -2.549 2.014 -23.047 1 59.88 122 LEU B O 1
ATOM 2579 N N . ARG B 1 123 ? -3.602 0.525 -24.344 1 66.12 123 ARG B N 1
ATOM 2580 C CA . ARG B 1 123 ? -4.84 0.727 -23.594 1 66.12 123 ARG B CA 1
ATOM 2581 C C . ARG B 1 123 ? -4.754 0.1 -22.203 1 66.12 123 ARG B C 1
ATOM 2583 O O . ARG B 1 123 ? -5.41 0.562 -21.266 1 66.12 123 ARG B O 1
ATOM 2590 N N . HIS B 1 124 ? -3.828 -0.753 -22.078 1 74.38 124 HIS B N 1
ATOM 2591 C CA . HIS B 1 124 ? -3.959 -1.539 -20.859 1 74.38 124 HIS B CA 1
ATOM 2592 C C . HIS B 1 124 ? -2.766 -1.324 -19.938 1 74.38 124 HIS B C 1
ATOM 2594 O O . HIS B 1 124 ? -2.734 -1.853 -18.828 1 74.38 124 HIS B O 1
ATOM 2600 N N . SER B 1 125 ? -1.929 -0.489 -20.375 1 77.94 125 SER B N 1
ATOM 2601 C CA . SER B 1 125 ? -0.686 -0.321 -19.641 1 77.94 125 SER B CA 1
ATOM 2602 C C . SER B 1 125 ? -0.939 0.319 -18.266 1 77.94 125 SER B C 1
ATOM 2604 O O . SER B 1 125 ? -0.129 0.182 -17.359 1 77.94 125 SER B O 1
ATOM 2606 N N . GLN B 1 126 ? -2.064 0.88 -18.047 1 81.56 126 GLN B N 1
ATOM 2607 C CA . GLN B 1 126 ? -2.318 1.559 -16.781 1 81.56 126 GLN B CA 1
ATOM 2608 C C . GLN B 1 126 ? -3.574 1.013 -16.109 1 81.56 126 GLN B C 1
ATOM 2610 O O . GLN B 1 126 ? -4.137 1.654 -15.211 1 81.56 126 GLN B O 1
ATOM 2615 N N . SER B 1 127 ? -3.943 -0.137 -16.547 1 89.75 127 SER B N 1
ATOM 2616 C CA . SER B 1 127 ? -5.156 -0.721 -15.984 1 89.75 127 SER B CA 1
ATOM 2617 C C . SER B 1 127 ? -4.926 -1.186 -14.547 1 89.75 127 SER B C 1
ATOM 2619 O O . SER B 1 127 ? -3.881 -1.757 -14.234 1 89.75 127 SER B O 1
ATOM 2621 N N . THR B 1 128 ? -5.93 -0.916 -13.719 1 92.81 128 THR B N 1
ATOM 2622 C CA . THR B 1 128 ? -5.887 -1.482 -12.375 1 92.81 128 THR B CA 1
ATOM 2623 C C . THR B 1 128 ? -6.141 -2.988 -12.414 1 92.81 128 THR B C 1
ATOM 2625 O O . THR B 1 128 ? -6.652 -3.51 -13.406 1 92.81 128 THR B O 1
ATOM 2628 N N . LEU B 1 129 ? -5.824 -3.652 -11.391 1 96.75 129 LEU B N 1
ATOM 2629 C CA . LEU B 1 129 ? -5.973 -5.105 -11.367 1 96.75 129 LEU B CA 1
ATOM 2630 C C . LEU B 1 129 ? -7.426 -5.508 -11.594 1 96.75 129 LEU B C 1
ATOM 2632 O O . LEU B 1 129 ? -7.707 -6.398 -12.391 1 96.75 129 LEU B O 1
ATOM 2636 N N . GLY B 1 130 ? -8.352 -4.789 -10.875 1 96.69 130 GLY B N 1
ATOM 2637 C CA . GLY B 1 130 ? -9.766 -5.113 -11.023 1 96.69 130 GLY B CA 1
ATOM 2638 C C . GLY B 1 130 ? -10.258 -4.973 -12.453 1 96.69 130 GLY B C 1
ATOM 2639 O O . GLY B 1 130 ? -10.922 -5.875 -12.977 1 96.69 130 GLY B O 1
ATOM 2640 N N . LYS B 1 131 ? -9.922 -3.912 -13.078 1 95.06 131 LYS B N 1
ATOM 2641 C CA . LYS B 1 131 ? -10.328 -3.67 -14.461 1 95.06 131 LYS B CA 1
ATOM 2642 C C . LYS B 1 131 ? -9.719 -4.707 -15.398 1 95.06 131 LYS B C 1
ATOM 2644 O O . LYS B 1 131 ? -10.398 -5.223 -16.297 1 95.06 131 LYS B O 1
ATOM 2649 N N . ALA B 1 132 ? -8.469 -4.984 -15.227 1 96.25 132 ALA B N 1
ATOM 2650 C CA . ALA B 1 132 ? -7.773 -5.953 -16.062 1 96.25 132 ALA B CA 1
ATOM 2651 C C . ALA B 1 132 ? -8.414 -7.336 -15.961 1 96.25 132 ALA B C 1
ATOM 2653 O O . ALA B 1 132 ? -8.625 -8.008 -16.969 1 96.25 132 ALA B O 1
ATOM 2654 N N . VAL B 1 133 ? -8.781 -7.762 -14.742 1 97.88 133 VAL B N 1
ATOM 2655 C CA . VAL B 1 133 ? -9.359 -9.086 -14.523 1 97.88 133 VAL B CA 1
ATOM 2656 C C . VAL B 1 133 ? -10.727 -9.172 -15.195 1 97.88 133 VAL B C 1
ATOM 2658 O O . VAL B 1 133 ? -11.062 -10.188 -15.805 1 97.88 133 VAL B O 1
ATOM 2661 N N . HIS B 1 134 ? -11.461 -8.109 -15.117 1 97.25 134 HIS B N 1
ATOM 2662 C CA . HIS B 1 134 ? -12.758 -8.086 -15.781 1 97.25 134 HIS B CA 1
ATOM 2663 C C . HIS B 1 134 ? -12.602 -8.195 -17.297 1 97.25 134 HIS B C 1
ATOM 2665 O O . HIS B 1 134 ? -13.391 -8.883 -17.953 1 97.25 134 HIS B O 1
ATOM 2671 N N . GLN B 1 135 ? -11.656 -7.52 -17.797 1 95.19 135 GLN B N 1
ATOM 2672 C CA . GLN B 1 135 ? -11.406 -7.59 -19.234 1 95.19 135 GLN B CA 1
ATOM 2673 C C . GLN B 1 135 ? -10.953 -8.984 -19.641 1 95.19 135 GLN B C 1
ATOM 2675 O O . GLN B 1 135 ? -11.383 -9.5 -20.672 1 95.19 135 GLN B O 1
ATOM 2680 N N . ILE B 1 136 ? -10.133 -9.586 -18.859 1 96.25 136 ILE B N 1
ATOM 2681 C CA . ILE B 1 136 ? -9.672 -10.938 -19.141 1 96.25 136 ILE B CA 1
ATOM 2682 C C . ILE B 1 136 ? -10.852 -11.906 -19.109 1 96.25 136 ILE B C 1
ATOM 2684 O O . ILE B 1 136 ? -10.953 -12.797 -19.969 1 96.25 136 ILE B O 1
ATOM 2688 N N . ALA B 1 137 ? -11.719 -11.734 -18.141 1 96.75 137 ALA B N 1
ATOM 2689 C CA . ALA B 1 137 ? -12.906 -12.578 -18.016 1 96.75 137 ALA B CA 1
ATOM 2690 C C . ALA B 1 137 ? -13.742 -12.523 -19.297 1 96.75 137 ALA B C 1
ATOM 2692 O O . ALA B 1 137 ? -14.32 -13.531 -19.719 1 96.75 137 ALA B O 1
ATOM 2693 N N . LYS B 1 138 ? -13.773 -11.398 -19.891 1 94.88 138 LYS B N 1
ATOM 2694 C CA . LYS B 1 138 ? -14.586 -11.195 -21.094 1 94.88 138 LYS B CA 1
ATOM 2695 C C . LYS B 1 138 ? -13.984 -11.922 -22.297 1 94.88 138 LYS B C 1
ATOM 2697 O O . LYS B 1 138 ? -14.695 -12.266 -23.25 1 94.88 138 LYS B O 1
ATOM 2702 N N . LEU B 1 139 ? -12.672 -12.07 -22.234 1 93.12 139 LEU B N 1
ATOM 2703 C CA . LEU B 1 139 ? -12.008 -12.734 -23.344 1 93.12 139 LEU B CA 1
ATOM 2704 C C . LEU B 1 139 ? -12.352 -14.227 -23.375 1 93.12 139 LEU B C 1
ATOM 2706 O O . LEU B 1 139 ? -12.219 -14.875 -24.406 1 93.12 139 LEU B O 1
ATOM 2710 N N . ARG B 1 140 ? -12.734 -14.859 -22.312 1 93.25 140 ARG B N 1
ATOM 2711 C CA . ARG B 1 140 ? -13.133 -16.25 -22.188 1 93.25 140 ARG B CA 1
ATOM 2712 C C . ARG B 1 140 ? -12.008 -17.188 -22.594 1 93.25 140 ARG B C 1
ATOM 2714 O O . ARG B 1 140 ? -12.25 -18.234 -23.203 1 93.25 140 ARG B O 1
ATOM 2721 N N . THR B 1 141 ? -10.734 -16.75 -22.281 1 93.31 141 THR B N 1
ATOM 2722 C CA . THR B 1 141 ? -9.555 -17.531 -22.625 1 93.31 141 THR B CA 1
ATOM 2723 C C . THR B 1 141 ? -8.992 -18.234 -21.391 1 93.31 141 THR B C 1
ATOM 2725 O O . THR B 1 141 ? -8.141 -19.125 -21.516 1 93.31 141 THR B O 1
ATOM 2728 N N . ILE B 1 142 ? -9.43 -17.844 -20.25 1 96.12 142 ILE B N 1
ATOM 2729 C CA . ILE B 1 142 ? -8.977 -18.375 -18.969 1 96.12 142 ILE B CA 1
ATOM 2730 C C . ILE B 1 142 ? -10.125 -19.094 -18.266 1 96.12 142 ILE B C 1
ATOM 2732 O O . ILE B 1 142 ? -11.281 -18.656 -18.344 1 96.12 142 ILE B O 1
ATOM 2736 N N . ASP B 1 143 ? -9.859 -20.203 -17.641 1 96.5 143 ASP B N 1
ATOM 2737 C CA . ASP B 1 143 ? -10.898 -21 -16.984 1 96.5 143 ASP B CA 1
ATOM 2738 C C . ASP B 1 143 ? -11.578 -20.219 -15.867 1 96.5 143 ASP B C 1
ATOM 2740 O O . ASP B 1 143 ? -10.977 -19.297 -15.297 1 96.5 143 ASP B O 1
ATOM 2744 N N . GLU B 1 144 ? -12.734 -20.594 -15.523 1 96.88 144 GLU B N 1
ATOM 2745 C CA . GLU B 1 144 ? -13.609 -19.875 -14.602 1 96.88 144 GLU B CA 1
ATOM 2746 C C . GLU B 1 144 ? -13.008 -19.844 -13.195 1 96.88 144 GLU B C 1
ATOM 2748 O O . GLU B 1 144 ? -13.125 -18.828 -12.492 1 96.88 144 GLU B O 1
ATOM 2753 N N . LYS B 1 145 ? -12.414 -20.922 -12.781 1 97.5 145 LYS B N 1
ATOM 2754 C CA . LYS B 1 145 ? -11.844 -20.969 -11.438 1 97.5 145 LYS B CA 1
ATOM 2755 C C . LYS B 1 145 ? -10.711 -19.969 -11.273 1 97.5 145 LYS B C 1
ATOM 2757 O O . LYS B 1 145 ? -10.594 -19.312 -10.227 1 97.5 145 LYS B O 1
ATOM 2762 N N . THR B 1 146 ? -9.898 -19.875 -12.289 1 98.38 146 THR B N 1
ATOM 2763 C CA . THR B 1 146 ? -8.812 -18.906 -12.273 1 98.38 146 THR B CA 1
ATOM 2764 C C . THR B 1 146 ? -9.367 -17.484 -12.219 1 98.38 146 THR B C 1
ATOM 2766 O O . THR B 1 146 ? -8.883 -16.656 -11.445 1 98.38 146 THR B O 1
ATOM 2769 N N . ILE B 1 147 ? -10.383 -17.203 -13 1 98.62 147 ILE B N 1
ATOM 2770 C CA . ILE B 1 147 ? -11 -15.883 -13.008 1 98.62 147 ILE B CA 1
ATOM 2771 C C . ILE B 1 147 ? -11.594 -15.586 -11.633 1 98.62 147 ILE B C 1
ATOM 2773 O O . ILE B 1 147 ? -11.414 -14.484 -11.094 1 98.62 147 ILE B O 1
ATOM 2777 N N . GLN B 1 148 ? -12.281 -16.562 -11.062 1 98.69 148 GLN B N 1
ATOM 2778 C CA . GLN B 1 148 ? -12.867 -16.375 -9.734 1 98.69 148 GLN B CA 1
ATOM 2779 C C . GLN B 1 148 ? -11.781 -16.109 -8.695 1 98.69 148 GLN B C 1
ATOM 2781 O O . GLN B 1 148 ? -11.953 -15.25 -7.82 1 98.69 148 GLN B O 1
ATOM 2786 N N . SER B 1 149 ? -10.711 -16.828 -8.773 1 98.88 149 SER B N 1
ATOM 2787 C CA . SER B 1 149 ? -9.594 -16.641 -7.859 1 98.88 149 SER B CA 1
ATOM 2788 C C . SER B 1 149 ? -9.008 -15.234 -7.98 1 98.88 149 SER B C 1
ATOM 2790 O O . SER B 1 149 ? -8.688 -14.602 -6.977 1 98.88 149 SER B O 1
ATOM 2792 N N . LEU B 1 150 ? -8.891 -14.781 -9.227 1 98.88 150 LEU B N 1
ATOM 2793 C CA . LEU B 1 150 ? -8.391 -13.43 -9.461 1 98.88 150 LEU B CA 1
ATOM 2794 C C . LEU B 1 150 ? -9.336 -12.391 -8.867 1 98.88 150 LEU B C 1
ATOM 2796 O O . LEU B 1 150 ? -8.883 -11.422 -8.242 1 98.88 150 LEU B O 1
ATOM 2800 N N . LEU B 1 151 ? -10.594 -12.57 -9.039 1 98.81 151 LEU B N 1
ATOM 2801 C CA . LEU B 1 151 ? -11.578 -11.625 -8.523 1 98.81 151 LEU B CA 1
ATOM 2802 C C . LEU B 1 151 ? -11.547 -11.586 -6.996 1 98.81 151 LEU B C 1
ATOM 2804 O O . LEU B 1 151 ? -11.672 -10.523 -6.398 1 98.81 151 LEU B O 1
ATOM 2808 N N . VAL B 1 152 ? -11.422 -12.75 -6.371 1 98.81 152 VAL B N 1
ATOM 2809 C CA . VAL B 1 152 ? -11.281 -12.812 -4.922 1 98.81 152 VAL B CA 1
ATOM 2810 C C . VAL B 1 152 ? -10.016 -12.086 -4.488 1 98.81 152 VAL B C 1
ATOM 2812 O O . VAL B 1 152 ? -10.023 -11.328 -3.514 1 98.81 152 VAL B O 1
ATOM 2815 N N . PHE B 1 153 ? -8.922 -12.242 -5.195 1 98.88 153 PHE B N 1
ATOM 2816 C CA . PHE B 1 153 ? -7.652 -11.609 -4.855 1 98.88 153 PHE B CA 1
ATOM 2817 C C . PHE B 1 153 ? -7.758 -10.094 -5 1 98.88 153 PHE B C 1
ATOM 2819 O O . PHE B 1 153 ? -7.152 -9.352 -4.227 1 98.88 153 PHE B O 1
ATOM 2826 N N . VAL B 1 154 ? -8.523 -9.641 -6.016 1 98.69 154 VAL B N 1
ATOM 2827 C CA . VAL B 1 154 ? -8.734 -8.211 -6.227 1 98.69 154 VAL B CA 1
ATOM 2828 C C . VAL B 1 154 ? -9.273 -7.574 -4.949 1 98.69 154 VAL B C 1
ATOM 2830 O O . VAL B 1 154 ? -8.859 -6.469 -4.582 1 98.69 154 VAL B O 1
ATOM 2833 N N . ARG B 1 155 ? -10.141 -8.25 -4.277 1 97.81 155 ARG B N 1
ATOM 2834 C CA . ARG B 1 155 ? -10.719 -7.703 -3.051 1 97.81 155 ARG B CA 1
ATOM 2835 C C . ARG B 1 155 ? -9.656 -7.562 -1.963 1 97.81 155 ARG B C 1
ATOM 2837 O O . ARG B 1 155 ? -9.617 -6.551 -1.259 1 97.81 155 ARG B O 1
ATOM 2844 N N . LEU B 1 156 ? -8.789 -8.531 -1.834 1 98 156 LEU B N 1
ATOM 2845 C CA . LEU B 1 156 ? -7.695 -8.469 -0.868 1 98 156 LEU B CA 1
ATOM 2846 C C . LEU B 1 156 ? -6.734 -7.336 -1.207 1 98 156 LEU B C 1
ATOM 2848 O O . LEU B 1 156 ? -6.309 -6.594 -0.321 1 98 156 LEU B O 1
ATOM 2852 N N . TYR B 1 157 ? -6.445 -7.258 -2.475 1 98 157 TYR B N 1
ATOM 2853 C CA . TYR B 1 157 ? -5.531 -6.227 -2.945 1 98 157 TYR B CA 1
ATOM 2854 C C . TYR B 1 157 ? -6.094 -4.836 -2.676 1 98 157 TYR B C 1
ATOM 2856 O O . TYR B 1 157 ? -5.375 -3.943 -2.225 1 98 157 TYR B O 1
ATOM 2864 N N . ASN B 1 158 ? -7.363 -4.641 -2.91 1 94.81 158 ASN B N 1
ATOM 2865 C CA . ASN B 1 158 ? -8.016 -3.355 -2.658 1 94.81 158 ASN B CA 1
ATOM 2866 C C . ASN B 1 158 ? -8 -3.006 -1.173 1 94.81 158 ASN B C 1
ATOM 2868 O O . ASN B 1 158 ? -7.801 -1.847 -0.806 1 94.81 158 ASN B O 1
ATOM 2872 N N . MET B 1 159 ? -8.242 -3.984 -0.371 1 93.94 159 MET B N 1
ATOM 2873 C CA . MET B 1 159 ? -8.164 -3.76 1.07 1 93.94 159 MET B CA 1
ATOM 2874 C C . MET B 1 159 ? -6.773 -3.287 1.474 1 93.94 159 MET B C 1
ATOM 2876 O O . MET B 1 159 ? -6.637 -2.359 2.271 1 93.94 159 MET B O 1
ATOM 2880 N N . SER B 1 160 ? -5.746 -3.869 0.905 1 95.31 160 SER B N 1
ATOM 2881 C CA . SER B 1 160 ? -4.367 -3.545 1.266 1 95.31 160 SER B CA 1
ATOM 2882 C C . SER B 1 160 ? -4.023 -2.107 0.889 1 95.31 160 SER B C 1
ATOM 2884 O O . SER B 1 160 ? -3.176 -1.479 1.528 1 95.31 160 SER B O 1
ATOM 2886 N N . LYS B 1 161 ? -4.695 -1.539 -0.133 1 92.62 161 LYS B N 1
ATOM 2887 C CA . LYS B 1 161 ? -4.363 -0.219 -0.66 1 92.62 161 LYS B CA 1
ATOM 2888 C C . LYS B 1 161 ? -5.137 0.876 0.069 1 92.62 161 LYS B C 1
ATOM 2890 O O . LYS B 1 161 ? -4.672 2.014 0.168 1 92.62 161 LYS B O 1
ATOM 2895 N N . HIS B 1 162 ? -6.281 0.385 0.6 1 88.62 162 HIS B N 1
ATOM 2896 C CA . HIS B 1 162 ? -7.199 1.464 0.946 1 88.62 162 HIS B CA 1
ATOM 2897 C C . HIS B 1 162 ? -7.723 1.307 2.369 1 88.62 162 HIS B C 1
ATOM 2899 O O . HIS B 1 162 ? -8.359 2.217 2.904 1 88.62 162 HIS B O 1
ATOM 2905 N N . GLU B 1 163 ? -7.543 0.205 2.969 1 85 163 GLU B N 1
ATOM 2906 C CA . GLU B 1 163 ? -8.211 -0.025 4.246 1 85 163 GLU B CA 1
ATOM 2907 C C . GLU B 1 163 ? -7.195 -0.197 5.375 1 85 163 GLU B C 1
ATOM 2909 O O . GLU B 1 163 ? -6.117 -0.756 5.168 1 85 163 GLU B O 1
ATOM 2914 N N . VAL B 1 164 ? -7.613 0.415 6.371 1 81.31 164 VAL B N 1
ATOM 2915 C CA . VAL B 1 164 ? -6.93 0.109 7.625 1 81.31 164 VAL B CA 1
ATOM 2916 C C . VAL B 1 164 ? -7.805 -0.809 8.477 1 81.31 164 VAL B C 1
ATOM 2918 O O . VAL B 1 164 ? -8.992 -0.98 8.195 1 81.31 164 VAL B O 1
ATOM 2921 N N . ASN B 1 165 ? -7.41 -1.634 9.312 1 71.69 165 ASN B N 1
ATOM 2922 C CA . ASN B 1 165 ? -8.18 -2.582 10.109 1 71.69 165 ASN B CA 1
ATOM 2923 C C . ASN B 1 165 ? -9.352 -1.901 10.812 1 71.69 165 ASN B C 1
ATOM 2925 O O . ASN B 1 165 ? -9.156 -1.199 11.805 1 71.69 165 ASN B O 1
ATOM 2929 N N . GLN B 1 166 ? -10.609 -2.152 10.195 1 66.44 166 GLN B N 1
ATOM 2930 C CA . GLN B 1 166 ? -11.805 -1.561 10.789 1 66.44 166 GLN B CA 1
ATOM 2931 C C . GLN B 1 166 ? -12.516 -2.553 11.703 1 66.44 166 GLN B C 1
ATOM 2933 O O . GLN B 1 166 ? -13.43 -2.18 12.438 1 66.44 166 GLN B O 1
ATOM 2938 N N . ASP B 1 167 ? -12.094 -3.758 11.555 1 71.75 167 ASP B N 1
ATOM 2939 C CA . ASP B 1 167 ? -12.688 -4.789 12.398 1 71.75 167 ASP B CA 1
ATOM 2940 C C . ASP B 1 167 ? -12.086 -4.766 13.797 1 71.75 167 ASP B C 1
ATOM 2942 O O . ASP B 1 167 ? -10.914 -5.113 13.984 1 71.75 167 ASP B O 1
ATOM 2946 N N . GLU B 1 168 ? -12.898 -4.484 14.711 1 71 168 GLU B N 1
ATOM 2947 C CA . GLU B 1 168 ? -12.43 -4.293 16.078 1 71 168 GLU B CA 1
ATOM 2948 C C . GLU B 1 168 ? -11.938 -5.605 16.688 1 71 168 GLU B C 1
ATOM 2950 O O . GLU B 1 168 ? -11.172 -5.598 17.656 1 71 168 GLU B O 1
ATOM 2955 N N . SER B 1 169 ? -12.43 -6.617 16.109 1 74 169 SER B N 1
ATOM 2956 C CA . SER B 1 169 ? -12.07 -7.918 16.672 1 74 169 SER B CA 1
ATOM 2957 C C . SER B 1 169 ? -10.688 -8.367 16.188 1 74 169 SER B C 1
ATOM 2959 O O . SER B 1 169 ? -10.133 -9.328 16.719 1 74 169 SER B O 1
ATOM 2961 N N . ARG B 1 170 ? -10.188 -7.598 15.273 1 78.12 170 ARG B N 1
ATOM 2962 C CA . ARG B 1 170 ? -8.883 -7.961 14.719 1 78.12 170 ARG B CA 1
ATOM 2963 C C . ARG B 1 170 ? -7.816 -6.949 15.117 1 78.12 170 ARG B C 1
ATOM 2965 O O . ARG B 1 170 ? -8.07 -5.742 15.141 1 78.12 170 ARG B O 1
ATOM 2972 N N . ASN B 1 171 ? -6.695 -7.461 15.375 1 73.75 171 ASN B N 1
ATOM 2973 C CA . ASN B 1 171 ? -5.586 -6.578 15.719 1 73.75 171 ASN B CA 1
ATOM 2974 C C . ASN B 1 171 ? -5.008 -5.895 14.484 1 73.75 171 ASN B C 1
ATOM 2976 O O . ASN B 1 171 ? -4.512 -4.77 14.562 1 73.75 171 ASN B O 1
ATOM 2980 N N . ARG B 1 172 ? -5 -6.668 13.422 1 84.31 172 ARG B N 1
ATOM 2981 C CA . ARG B 1 172 ? -4.492 -6.172 12.148 1 84.31 172 ARG B CA 1
ATOM 2982 C C . ARG B 1 172 ? -5.402 -6.586 11 1 84.31 172 ARG B C 1
ATOM 2984 O O . ARG B 1 172 ? -6.148 -7.562 11.109 1 84.31 172 ARG B O 1
ATOM 2991 N N . LEU B 1 173 ? -5.336 -5.816 10.047 1 90 173 LEU B N 1
ATOM 2992 C CA . LEU B 1 173 ? -6.184 -6.102 8.898 1 90 173 LEU B CA 1
ATOM 2993 C C . LEU B 1 173 ? -5.867 -7.477 8.32 1 90 173 LEU B C 1
ATOM 2995 O O . LEU B 1 173 ? -6.777 -8.258 8.039 1 90 173 LEU B O 1
ATOM 2999 N N . PHE B 1 174 ? -4.566 -7.781 8.148 1 94.06 174 PHE B N 1
ATOM 3000 C CA . PHE B 1 174 ? -4.109 -9.055 7.605 1 94.06 174 PHE B CA 1
ATOM 3001 C C . PHE B 1 174 ? -3.279 -9.812 8.633 1 94.06 174 PHE B C 1
ATOM 3003 O O . PHE B 1 174 ? -2.447 -9.227 9.328 1 94.06 174 PHE B O 1
ATOM 3010 N N . SER B 1 175 ? -3.533 -11.117 8.758 1 93.38 175 SER B N 1
ATOM 3011 C CA . SER B 1 175 ? -2.707 -12.008 9.562 1 93.38 175 SER B CA 1
ATOM 3012 C C . SER B 1 175 ? -1.527 -12.547 8.758 1 93.38 175 SER B C 1
ATOM 3014 O O . SER B 1 175 ? -1.435 -12.312 7.555 1 93.38 175 SER B O 1
ATOM 3016 N N . ALA B 1 176 ? -0.624 -13.203 9.43 1 93.75 176 ALA B N 1
ATOM 3017 C CA . ALA B 1 176 ? 0.478 -13.875 8.742 1 93.75 176 ALA B CA 1
ATOM 3018 C C . ALA B 1 176 ? -0.042 -14.898 7.738 1 93.75 176 ALA B C 1
ATOM 3020 O O . ALA B 1 176 ? 0.524 -15.062 6.652 1 93.75 176 ALA B O 1
ATOM 3021 N N . GLU B 1 177 ? -1.125 -15.602 8.125 1 95.44 177 GLU B N 1
ATOM 3022 C CA . GLU B 1 177 ? -1.736 -16.578 7.227 1 95.44 177 GLU B CA 1
ATOM 3023 C C . GLU B 1 177 ? -2.246 -15.914 5.953 1 95.44 177 GLU B C 1
ATOM 3025 O O . GLU B 1 177 ? -2.037 -16.422 4.852 1 95.44 177 GLU B O 1
ATOM 3030 N N . ASP B 1 178 ? -2.91 -14.758 6.164 1 97.44 178 ASP B N 1
ATOM 3031 C CA . ASP B 1 178 ? -3.375 -13.992 5.012 1 97.44 178 ASP B CA 1
ATOM 3032 C C . ASP B 1 178 ? -2.227 -13.688 4.051 1 97.44 178 ASP B C 1
ATOM 3034 O O . ASP B 1 178 ? -2.377 -13.82 2.834 1 97.44 178 ASP B O 1
ATOM 3038 N N . ALA B 1 179 ? -1.125 -13.297 4.625 1 97.56 179 ALA B N 1
ATOM 3039 C CA . ALA B 1 179 ? 0.037 -12.891 3.838 1 97.56 179 ALA B CA 1
ATOM 3040 C C . ALA B 1 179 ? 0.591 -14.055 3.027 1 97.56 179 ALA B C 1
ATOM 3042 O O . ALA B 1 179 ? 0.862 -13.922 1.833 1 97.56 179 ALA B O 1
ATOM 3043 N N . LEU B 1 180 ? 0.73 -15.219 3.648 1 97.94 180 LEU B N 1
ATOM 3044 C CA . LEU B 1 180 ? 1.296 -16.391 2.99 1 97.94 180 LEU B CA 1
ATOM 3045 C C . LEU B 1 180 ? 0.388 -16.875 1.864 1 97.94 180 LEU B C 1
ATOM 3047 O O . LEU B 1 180 ? 0.861 -17.172 0.766 1 97.94 180 LEU B O 1
ATOM 3051 N N . ILE B 1 181 ? -0.871 -16.906 2.172 1 98.62 181 ILE B N 1
ATOM 3052 C CA . ILE B 1 181 ? -1.842 -17.391 1.192 1 98.62 181 ILE B CA 1
ATOM 3053 C C . ILE B 1 181 ? -1.904 -16.422 0.015 1 98.62 181 ILE B C 1
ATOM 3055 O O . ILE B 1 181 ? -1.949 -16.844 -1.143 1 98.62 181 ILE B O 1
ATOM 3059 N N . ALA B 1 182 ? -1.889 -15.125 0.317 1 98.88 182 ALA B N 1
ATOM 3060 C CA . ALA B 1 182 ? -1.913 -14.125 -0.746 1 98.88 182 ALA B CA 1
ATOM 3061 C C . ALA B 1 182 ? -0.679 -14.234 -1.636 1 98.88 182 ALA B C 1
ATOM 3063 O O . ALA B 1 182 ? -0.782 -14.172 -2.863 1 98.88 182 ALA B O 1
ATOM 3064 N N . TYR B 1 183 ? 0.444 -14.422 -1.037 1 98.81 183 TYR B N 1
ATOM 3065 C CA . TYR B 1 183 ? 1.68 -14.547 -1.803 1 98.81 183 TYR B CA 1
ATOM 3066 C C . TYR B 1 183 ? 1.626 -15.758 -2.727 1 98.81 183 TYR B C 1
ATOM 3068 O O . TYR B 1 183 ? 1.861 -15.641 -3.932 1 98.81 183 TYR B O 1
ATOM 3076 N N . LEU B 1 184 ? 1.309 -16.922 -2.166 1 98.81 184 LEU B N 1
ATOM 3077 C CA . LEU B 1 184 ? 1.258 -18.141 -2.955 1 98.81 184 LEU B CA 1
ATOM 3078 C C . LEU B 1 184 ? 0.201 -18.047 -4.051 1 98.81 184 LEU B C 1
ATOM 3080 O O . LEU B 1 184 ? 0.425 -18.484 -5.18 1 98.81 184 LEU B O 1
ATOM 3084 N N . SER B 1 185 ? -0.942 -17.438 -3.707 1 98.94 185 SER B N 1
ATOM 3085 C CA . SER B 1 185 ? -2.006 -17.266 -4.688 1 98.94 185 SER B CA 1
ATOM 3086 C C . SER B 1 185 ? -1.537 -16.422 -5.871 1 98.94 185 SER B C 1
ATOM 3088 O O . SER B 1 185 ? -1.809 -16.75 -7.023 1 98.94 185 SER B O 1
ATOM 3090 N N . ALA B 1 186 ? -0.853 -15.359 -5.535 1 98.94 186 ALA B N 1
ATOM 3091 C CA . ALA B 1 186 ? -0.345 -14.484 -6.598 1 98.94 186 ALA B CA 1
ATOM 3092 C C . ALA B 1 186 ? 0.674 -15.219 -7.465 1 98.94 186 ALA B C 1
ATOM 3094 O O . ALA B 1 186 ? 0.698 -15.047 -8.688 1 98.94 186 ALA B O 1
ATOM 3095 N N . ARG B 1 187 ? 1.496 -16.016 -6.836 1 98.69 187 ARG B N 1
ATOM 3096 C CA . ARG B 1 187 ? 2.48 -16.812 -7.555 1 98.69 187 ARG B CA 1
ATOM 3097 C C . ARG B 1 187 ? 1.801 -17.797 -8.5 1 98.69 187 ARG B C 1
ATOM 3099 O O . ARG B 1 187 ? 2.156 -17.875 -9.68 1 98.69 187 ARG B O 1
ATOM 3106 N N . ILE B 1 188 ? 0.831 -18.484 -8.023 1 98.75 188 ILE B N 1
ATOM 3107 C CA . ILE B 1 188 ? 0.129 -19.5 -8.789 1 98.75 188 ILE B CA 1
ATOM 3108 C C . ILE B 1 188 ? -0.609 -18.844 -9.961 1 98.75 188 ILE B C 1
ATOM 3110 O O . ILE B 1 188 ? -0.453 -19.266 -11.109 1 98.75 188 ILE B O 1
ATOM 3114 N N . LEU B 1 189 ? -1.389 -17.828 -9.672 1 98.81 189 LEU B N 1
ATOM 3115 C CA . LEU B 1 189 ? -2.195 -17.141 -10.688 1 98.81 189 LEU B CA 1
ATOM 3116 C C . LEU B 1 189 ? -1.307 -16.438 -11.711 1 98.81 189 LEU B C 1
ATOM 3118 O O . LEU B 1 189 ? -1.581 -16.484 -12.914 1 98.81 189 LEU B O 1
ATOM 3122 N N . GLY B 1 190 ? -0.265 -15.781 -11.156 1 98.44 190 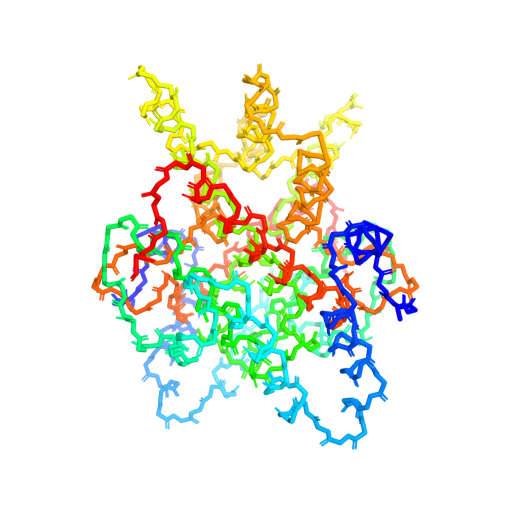GLY B N 1
ATOM 3123 C CA . GLY B 1 190 ? 0.678 -15.141 -12.062 1 98.44 190 GLY B CA 1
ATOM 3124 C C . GLY B 1 190 ? 1.348 -16.109 -13.016 1 98.44 190 GLY B C 1
ATOM 3125 O O . GLY B 1 190 ? 1.441 -15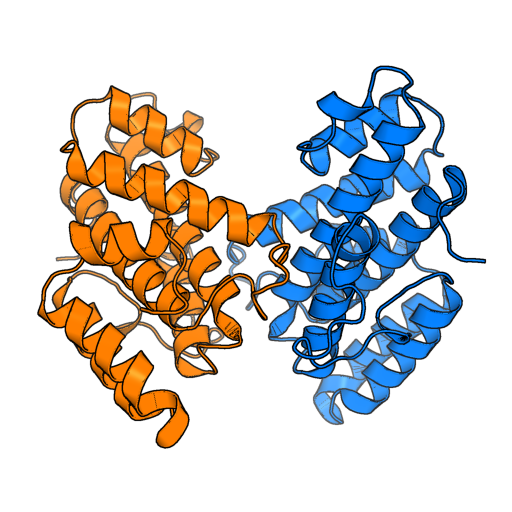.852 -14.219 1 98.44 190 GLY B O 1
ATOM 3126 N N . PHE B 1 191 ? 1.775 -17.219 -12.484 1 98.06 191 PHE B N 1
ATOM 3127 C CA . PHE B 1 191 ? 2.424 -18.25 -13.289 1 98.06 191 PHE B CA 1
ATOM 3128 C C . PHE B 1 191 ? 1.483 -18.75 -14.375 1 98.06 191 PHE B C 1
ATOM 3130 O O . PHE B 1 191 ? 1.888 -18.922 -15.531 1 98.06 191 PHE B O 1
ATOM 3137 N N . ARG B 1 192 ? 0.27 -19.016 -14.016 1 97.62 192 ARG B N 1
ATOM 3138 C CA . ARG B 1 192 ? -0.718 -19.516 -14.961 1 97.62 192 ARG B CA 1
ATOM 3139 C C . ARG B 1 192 ? -0.926 -18.547 -16.109 1 97.62 192 ARG B C 1
ATOM 3141 O O . ARG B 1 192 ? -0.909 -18.938 -17.281 1 97.62 192 ARG B O 1
ATOM 3148 N N . LEU B 1 193 ? -1.105 -17.281 -15.82 1 97.81 193 LEU B N 1
ATOM 3149 C CA . LEU B 1 193 ? -1.372 -16.281 -16.844 1 97.81 193 LEU B CA 1
ATOM 3150 C C . LEU B 1 193 ? -0.152 -16.078 -17.734 1 97.81 193 LEU B C 1
ATOM 3152 O O . LEU B 1 193 ? -0.284 -15.953 -18.953 1 97.81 193 LEU B O 1
ATOM 3156 N N . LEU B 1 194 ? 1.022 -16.047 -17.094 1 97.31 194 LEU B N 1
ATOM 3157 C CA . LEU B 1 194 ? 2.242 -15.852 -17.875 1 97.31 194 LEU B CA 1
ATOM 3158 C C . LEU B 1 194 ? 2.502 -17.047 -18.797 1 97.31 194 LEU B C 1
ATOM 3160 O O . LEU B 1 194 ? 3.006 -16.875 -19.906 1 97.31 194 LEU B O 1
ATOM 3164 N N . THR B 1 195 ? 2.209 -18.234 -18.312 1 96.25 195 THR B N 1
ATOM 3165 C CA . THR B 1 195 ? 2.346 -19.438 -19.125 1 96.25 195 THR B CA 1
ATOM 3166 C C . THR B 1 195 ? 1.434 -19.375 -20.359 1 96.25 195 THR B C 1
ATOM 3168 O O . THR B 1 195 ? 1.843 -19.719 -21.469 1 96.25 195 THR B O 1
ATOM 3171 N N . GLU B 1 196 ? 0.235 -18.859 -20.172 1 94.5 196 GLU B N 1
ATOM 3172 C CA . GLU B 1 196 ? -0.749 -18.766 -21.25 1 94.5 196 GLU B CA 1
ATOM 3173 C C . GLU B 1 196 ? -0.242 -17.875 -22.375 1 94.5 196 GLU B C 1
ATOM 3175 O O . GLU B 1 196 ? -0.619 -18.062 -23.531 1 94.5 196 GLU B O 1
ATOM 3180 N N . ILE B 1 197 ? 0.573 -16.922 -22.031 1 93.5 197 ILE B N 1
ATOM 3181 C CA . ILE B 1 197 ? 1.003 -15.984 -23.062 1 93.5 197 ILE B CA 1
ATOM 3182 C C . ILE B 1 197 ? 2.473 -16.219 -23.406 1 93.5 197 ILE B C 1
ATOM 3184 O O . ILE B 1 197 ? 3.121 -15.383 -24.031 1 93.5 197 ILE B O 1
ATOM 3188 N N . GLY B 1 198 ? 3.057 -17.281 -22.922 1 92.44 198 GLY B N 1
ATOM 3189 C CA . GLY B 1 198 ? 4.387 -17.734 -23.297 1 92.44 198 GLY B CA 1
ATOM 3190 C C . GLY B 1 198 ? 5.496 -16.891 -22.719 1 92.44 198 GLY B C 1
ATOM 3191 O O . GLY B 1 198 ? 6.547 -16.719 -23.328 1 92.44 198 GLY B O 1
ATOM 3192 N N . LEU B 1 199 ? 5.32 -16.266 -21.531 1 90.62 199 LEU B N 1
ATOM 3193 C CA . LEU B 1 199 ? 6.32 -15.375 -20.953 1 90.62 199 LEU B CA 1
ATOM 3194 C C . LEU B 1 199 ? 7.023 -16.062 -19.781 1 90.62 199 LEU B C 1
ATOM 3196 O O . LEU B 1 199 ? 7.758 -15.406 -19.031 1 90.62 199 LEU B O 1
ATOM 3200 N N . ILE B 1 200 ? 6.883 -17.234 -19.516 1 85.69 200 ILE B N 1
ATOM 3201 C CA . ILE B 1 200 ? 7.617 -17.906 -18.453 1 85.69 200 ILE B CA 1
ATOM 3202 C C . ILE B 1 200 ? 8.992 -18.344 -18.969 1 85.69 200 ILE B C 1
ATOM 3204 O O . ILE B 1 200 ? 9.102 -18.922 -20.047 1 85.69 200 ILE B O 1
ATOM 3208 N N . PRO B 1 201 ? 10.031 -17.688 -18.203 1 64.5 201 PRO B N 1
ATOM 3209 C CA . PRO B 1 201 ? 11.352 -18.109 -18.672 1 64.5 201 PRO B CA 1
ATOM 3210 C C . PRO B 1 201 ? 11.523 -19.625 -18.703 1 64.5 201 PRO B C 1
ATOM 3212 O O . PRO B 1 201 ? 10.953 -20.328 -17.859 1 64.5 201 PRO B O 1
ATOM 3215 N N . SER B 1 202 ? 11.984 -20.234 -19.812 1 55 202 SER B N 1
ATOM 3216 C CA . SER B 1 202 ? 12.328 -21.641 -20.031 1 5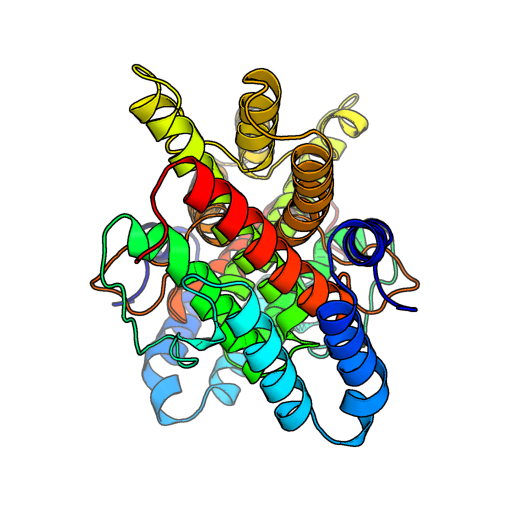5 202 SER B CA 1
ATOM 3217 C C . SER B 1 202 ? 13.383 -22.094 -19.031 1 55 202 SER B C 1
ATOM 3219 O O . SER B 1 202 ? 14.219 -21.312 -18.578 1 55 202 SER B O 1
#

Solvent-accessible surface area (backbone atoms only — not comparable to full-atom values): 21463 Å² total; per-residue (Å²): 120,86,68,35,48,72,61,47,47,48,44,46,70,73,67,45,50,70,70,51,45,47,43,51,50,50,34,70,71,42,25,91,75,69,50,52,67,71,42,48,52,49,43,31,54,51,46,54,70,71,45,69,90,44,41,64,79,40,54,50,52,66,79,58,60,93,47,65,54,69,70,62,21,55,41,44,48,28,34,26,54,22,32,25,30,53,71,71,38,37,57,82,28,7,48,53,20,30,35,22,24,39,44,21,37,25,38,41,42,30,51,44,45,32,72,71,31,91,89,28,48,79,74,31,74,77,47,51,50,62,59,35,51,53,52,48,58,70,64,66,81,62,60,67,69,61,50,51,51,49,57,45,47,40,54,56,31,49,39,51,69,68,53,69,61,73,51,66,90,43,79,50,71,45,31,43,60,29,18,51,46,36,35,54,49,30,51,50,53,37,46,53,50,32,51,75,70,68,64,51,76,128,118,87,69,35,48,72,62,45,48,49,43,46,71,73,66,45,50,70,71,52,46,48,42,50,51,49,34,68,71,42,25,90,74,71,50,54,65,72,43,46,53,50,42,31,55,51,45,54,70,70,45,69,90,44,42,62,78,39,55,50,52,66,80,59,61,91,46,65,55,70,70,60,21,54,40,44,47,29,35,25,53,23,34,24,30,52,70,70,40,38,56,82,27,8,49,53,19,30,35,22,23,38,44,20,37,24,39,42,43,31,51,43,44,31,72,72,32,92,87,25,50,79,72,30,72,77,48,50,50,60,58,35,51,53,54,48,58,72,65,68,81,63,59,67,68,61,49,52,51,50,56,46,46,40,54,54,29,50,40,53,68,70,51,70,60,72,50,66,90,43,80,51,71,44,31,43,61,28,17,52,46,37,36,53,48,30,51,52,54,37,47,53,51,34,50,74,69,69,65,51,76,128

Organism: NCBI:txid1345023

pLDDT: mean 91.28, std 9.54, range [53.5, 98.94]

Radius of gyration: 21.06 Å; Cα contacts (8 Å, |Δi|>4): 576; chains: 2; bounding box: 52×58×52 Å

Nearest PDB structures (foldseek):
  8ii9-assembly2_C-3  TM=1.969E-01  e=1.623E+00  Hypoxylon sp. E7406B
  8ijt-assembly2_C-3  TM=1.931E-01  e=1.956E+00  Hypoxylon sp. E7406B
  8ii9-assembly1_D-2  TM=1.877E-01  e=2.586E+00  Hypoxylon sp. E7406B
  8ii9-assembly2_B  TM=2.097E-01  e=4.122E+00  Hypoxylon sp. E7406B
  8ii9-assembly2_C-3  TM=2.179E-01  e=9.223E-01  Hypoxylon sp. E7406B

Foldseek 3Di:
DVAADPLLVVLLVQPDDPLLNVLLVCQVPPCVPPNRQVSLVSLLVVLVVLAFDACVPEDLPLVDDPDPDDLCCQQYSLRSPLSVCSNPPLFVCLLSLLQSLLSNLLSLLLVLQLQVDPVRNVPRNPPHQQRSLVVVVVVVLDDPSLSVNSNSSSVSNVCSVDHWDPDPVDPGPGGSSSSSSSRSSSSNSSSVSCVSSPNGDD/DVAADPLLVVLLVQPDDDLLNVLLVCQVPPCVPPNRQVSLVSLLVVLVVLAFDACVPEDLPLVDDPDPDDLCCQQCSLRSPLSVCSNPPLFVCLLSLLQSLLSNLLSLLLVLQCLVDPVRNVPRNPPHQQRSLVVVVVVVLDDPSLSVNSNSSSVSNVCSVDHFPPDPVDPGPGGSSSSSSSRSSSSNSSSVSCVSSPNGDD

Sequence (404 aa):
MKHALPDTRWLYEQLLNHGQQTAVDDFAAKCPMHGQAEFVAQLWETDAEIGGIGGYLLPKNPIQNPFPGGMERTLYRPLQYAASELERDVAHGARYIVQYAGMHLEAVTRQYLMRSQTLGSLRHSQSTLGKAVHQIAKLRTIDEKTIQSLLVFVRLYNMSKHEVNQDESRNRLFSAEDALIAYLSARILGFRLLTEIGLIPSMKHALPDTRWLYEQLLNHGQQTAVDDFAAKCPMHGQAEFVAQLWETDAEIGGIGGYLLPKNPIQNPFPGGMERTLYRPLQYAASELERDVAHGARYIVQYAGMHLEAVTRQYLMRSQTLGSLRHSQSTLGKAVHQIAKLRTIDEKTIQSLLVFVRLYNMSKHEVNQDESRNRLFSAEDALIAYLSARILGFRLLTEIGLIPS

Secondary structure (DSSP, 8-state):
-TTS-HHHHHHHHHT--HHHHHHHHHHHHHHHHH-SHHHHHHHHHHHHHH-SS-GGGS-SSTTS-S--SHHHHHHHHHHHHHHHHHHH-TTTTHHHHHHHHHHHHHHHHHHHHHHH-TT-HHHHTT--HHHHHHHHHHHT-S-HHHHHHHHHHHHHHHHHHH-----TT-SSSS-HHHHHHHHHHHHHHHHHHHHHTT-S--/-TTS-HHHHHHHHHT--HHHHHHHHHHHHHHHHH-SHHHHHHHHHHHHHH-SS-GGGS-SSTTS-S--SHHHHHHHHHHHHHHHHHHH-TTTTHHHHHHHHHHHHHHHHHHHHHHHSTT-HHHHTT--HHHHHHHHHHHT-S-HHHHHHHHHHHHHHHHHHH-----TT-SSSS-HHHHHHHHHHHHHHHHHHHHHTT-S--